Protein AF-A0A944D014-F1 (afdb_monomer)

pLDDT: mean 82.61, std 13.17, range [31.73, 94.94]

Solvent-accessible surface area (backbone atoms only — not comparable to full-atom values): 22339 Å² total; per-residue (Å²): 134,81,55,72,68,56,46,50,52,53,48,52,52,50,48,38,54,50,53,53,49,50,54,53,50,56,50,51,55,52,74,70,52,86,58,86,88,62,50,72,68,57,53,51,51,50,50,51,52,52,49,53,52,53,28,39,55,51,48,71,46,43,65,62,53,47,48,53,52,52,54,48,51,51,52,50,52,52,50,58,70,71,56,56,79,63,77,92,46,55,39,90,86,79,62,45,79,39,49,79,73,53,72,46,83,43,73,56,97,88,41,79,46,43,37,34,33,28,44,50,96,58,101,55,87,60,50,36,29,32,56,88,59,50,71,62,72,82,79,75,61,54,36,91,88,78,62,44,76,40,64,49,76,47,77,48,74,46,96,89,64,27,39,38,37,40,36,36,22,80,84,77,68,52,73,48,76,51,73,46,72,77,74,78,68,73,84,77,73,48,71,70,56,47,51,56,43,40,69,73,44,51,61,52,76,70,58,42,51,51,49,54,55,49,52,55,49,52,54,53,49,53,52,52,53,52,54,52,51,54,50,50,55,50,54,31,50,53,53,51,57,71,63,43,43,82,69,49,73,70,58,47,51,55,51,49,52,55,56,37,46,76,70,49,30,40,83,76,44,72,51,76,73,45,80,67,100,43,40,34,36,42,39,36,30,34,50,76,65,92,67,61,64,72,61,51,43,53,51,51,51,53,51,52,52,62,69,30,58,54,36,38,43,43,76,45,90,88,44,65,45,76,57,97,54,36,37,40,35,40,38,39,34,51,85,51,68,71,56,44,46,52,50,52,57,49,31,49,73,72,63,71,44,76,82,61,85,79,79,85,81,83,88,80,90,87,88,88,86,86,87,88,85,80,90,78,89,131

Foldseek 3Di:
DDDLVVLLLVLLVVLLVVLVVLLVVLVVVVVPDPPPVDDPVNSVVVNVVVLLVSQLVSQVCSVVVSVVVVVVVVVLVVQAVPQDDDADDADPPPRHGWDFPDKDWDADPNRIWIKTWTDDPPPGDIWIATSVGHTDDDDQDADPPPRDSAWDKDWDADPQRKIWIWIAGPVPRDIDIDIHDPPPDDPPQDPVNSVVSSVVRHDDPVSSVVVVVVVVVVVVVVVVVVVVVVVLLVVLLVVLLVQAAEDDPVRVVVVVQVLQVVVQWDPKDKDDWDDDQWTKIKIKTFHPDPDDPVVVQVVVQVSVLLVNLRYQKDWDPVGWDDDPRMIMTMMIGDDDSVVSSVSNVVCVVVVSDDRDDDDPPPDPDDDDDDDDDDDDDD

Radius of gyration: 40.9 Å; Cα contacts (8 Å, |Δi|>4): 409; chains: 1; bounding box: 79×92×102 Å

Structure (mmCIF, N/CA/C/O backbone):
data_AF-A0A944D014-F1
#
_entry.id   AF-A0A944D014-F1
#
loop_
_atom_site.group_PDB
_atom_site.id
_atom_site.type_symbol
_atom_site.label_atom_id
_atom_site.label_alt_id
_atom_site.label_comp_id
_atom_site.label_asym_id
_atom_site.label_entity_id
_atom_site.label_seq_id
_atom_site.pdbx_PDB_ins_code
_atom_site.Cartn_x
_atom_site.Cartn_y
_atom_site.Cartn_z
_atom_site.occupancy
_atom_site.B_iso_or_equiv
_atom_site.auth_seq_id
_atom_site.auth_comp_id
_atom_site.auth_asym_id
_atom_site.auth_atom_id
_atom_site.pdbx_PDB_model_num
ATOM 1 N N . MET A 1 1 ? -23.457 9.984 25.016 1.00 66.56 1 MET A N 1
ATOM 2 C CA . MET A 1 1 ? -22.775 10.699 23.923 1.00 66.56 1 MET A CA 1
ATOM 3 C C . MET A 1 1 ? -21.636 11.581 24.401 1.00 66.56 1 MET A C 1
ATOM 5 O O . MET A 1 1 ? -21.850 12.473 25.221 1.00 66.56 1 MET A O 1
ATOM 9 N N . LYS A 1 2 ? -20.441 11.338 23.860 1.00 80.56 2 LYS A N 1
ATOM 10 C CA . LYS A 1 2 ? -19.308 12.271 23.952 1.00 80.56 2 LYS A CA 1
ATOM 11 C C . LYS A 1 2 ? -19.568 13.503 23.080 1.00 80.56 2 LYS A C 1
ATOM 13 O O . LYS A 1 2 ? -20.277 13.441 22.076 1.00 80.56 2 LYS A O 1
ATOM 18 N N . SER A 1 3 ? -18.991 14.635 23.455 1.00 84.31 3 SER A N 1
ATOM 19 C CA . SER A 1 3 ? -18.968 15.840 22.631 1.00 84.31 3 SER A CA 1
ATOM 20 C C . SER A 1 3 ? -18.074 15.652 21.402 1.00 84.31 3 SER A C 1
ATOM 22 O O . SER A 1 3 ? -17.115 14.879 21.411 1.00 84.31 3 SER A O 1
ATOM 24 N N . PHE A 1 4 ? -18.343 16.411 20.339 1.00 85.81 4 PHE A N 1
ATOM 25 C CA . PHE A 1 4 ? -17.503 16.398 19.136 1.00 85.81 4 PHE A CA 1
ATOM 26 C C . PHE A 1 4 ? -16.029 16.721 19.452 1.00 85.81 4 PHE A C 1
ATOM 28 O O . PHE A 1 4 ? -15.126 16.076 18.924 1.00 85.81 4 PHE A O 1
ATOM 35 N N . ALA A 1 5 ? -15.785 17.645 20.387 1.00 87.50 5 ALA A N 1
ATOM 36 C CA . ALA A 1 5 ? -14.442 18.012 20.837 1.00 87.50 5 ALA A CA 1
ATOM 37 C C . ALA A 1 5 ? -13.689 16.842 21.503 1.00 87.50 5 ALA A C 1
ATOM 39 O O . ALA A 1 5 ? -12.474 16.711 21.351 1.00 87.50 5 ALA A O 1
ATOM 40 N N . GLU A 1 6 ? -14.392 15.952 22.210 1.00 88.69 6 GLU A N 1
ATOM 41 C CA . GLU A 1 6 ? -13.783 14.744 22.780 1.00 88.69 6 GLU A CA 1
ATOM 42 C C . GLU A 1 6 ? -13.376 13.750 21.687 1.00 88.69 6 GLU A C 1
ATOM 44 O O . GLU A 1 6 ? -12.305 13.149 21.780 1.00 88.69 6 GLU A O 1
ATOM 49 N N . TYR A 1 7 ? -14.167 13.611 20.618 1.00 90.25 7 TYR A N 1
ATOM 50 C CA . TYR A 1 7 ? -13.778 12.804 19.458 1.00 90.25 7 TYR A CA 1
ATOM 51 C C . TYR A 1 7 ? -12.582 13.380 18.711 1.00 90.25 7 TYR A C 1
ATOM 53 O O . TYR A 1 7 ? -11.684 12.627 18.331 1.00 90.25 7 TYR A O 1
ATOM 61 N N . GLU A 1 8 ? -12.526 14.701 18.547 1.00 91.00 8 GLU A N 1
ATOM 62 C CA . GLU A 1 8 ? -11.356 15.367 17.978 1.00 91.00 8 GLU A CA 1
ATOM 63 C C . GLU A 1 8 ? -10.103 15.109 18.811 1.00 91.00 8 GLU A C 1
ATOM 65 O O . GLU A 1 8 ? -9.071 14.740 18.252 1.00 91.00 8 GLU A O 1
ATOM 70 N N . LYS A 1 9 ? -10.196 15.233 20.142 1.00 91.62 9 LYS A N 1
ATOM 71 C CA . LYS A 1 9 ? -9.074 14.944 21.043 1.00 91.62 9 LYS A CA 1
ATOM 72 C C . LYS A 1 9 ? -8.631 13.483 20.944 1.00 91.62 9 LYS A C 1
ATOM 74 O O . LYS A 1 9 ? -7.433 13.223 20.866 1.00 91.62 9 LYS A O 1
ATOM 79 N N . MET A 1 10 ? -9.566 12.530 20.896 1.00 90.69 10 MET A N 1
ATOM 80 C CA . MET A 1 10 ? -9.241 11.109 20.702 1.00 90.69 10 MET A CA 1
ATOM 81 C C . MET A 1 10 ? -8.555 10.850 19.354 1.00 90.69 10 MET A C 1
ATOM 83 O O . MET A 1 10 ? -7.579 10.101 19.299 1.00 90.69 10 MET A O 1
ATOM 87 N N . TYR A 1 11 ? -9.030 11.481 18.278 1.00 93.50 11 TYR A N 1
ATOM 88 C CA . TYR A 1 11 ? -8.424 11.347 16.954 1.00 93.50 11 TYR A CA 1
ATOM 89 C C . TYR A 1 11 ? -7.011 11.942 16.909 1.00 93.50 11 TYR A C 1
ATOM 91 O O . TYR A 1 11 ? -6.081 11.309 16.406 1.00 93.50 11 TYR A O 1
ATOM 99 N N . ASP A 1 12 ? -6.833 13.138 17.473 1.00 93.88 12 ASP A N 1
ATOM 100 C CA . ASP A 1 12 ? -5.535 13.810 17.553 1.00 93.88 12 ASP A CA 1
ATOM 101 C C . ASP A 1 12 ? -4.542 12.976 18.383 1.00 93.88 12 ASP A C 1
ATOM 103 O O . ASP A 1 12 ? -3.402 12.785 17.965 1.00 93.88 12 ASP A O 1
ATOM 107 N N . LEU A 1 13 ? -4.975 12.383 19.504 1.00 92.81 13 LEU A N 1
ATOM 108 C CA . LEU A 1 13 ? -4.154 11.445 20.284 1.00 92.81 13 LEU A CA 1
ATOM 109 C C . LEU A 1 13 ? -3.746 10.212 19.468 1.00 92.81 13 LEU A C 1
ATOM 111 O O . LEU A 1 13 ? -2.588 9.795 19.525 1.00 92.81 13 LEU A O 1
ATOM 115 N N . GLY A 1 14 ? -4.672 9.639 18.695 1.00 92.06 14 GLY A N 1
ATOM 116 C CA . GLY A 1 14 ? -4.376 8.536 17.779 1.00 92.06 14 GLY A CA 1
ATOM 117 C C . GLY A 1 14 ? -3.339 8.924 16.723 1.00 92.06 14 GLY A C 1
ATOM 118 O O . GLY A 1 14 ? -2.374 8.192 16.508 1.00 92.06 14 GLY A O 1
ATOM 119 N N . THR A 1 15 ? -3.487 10.114 16.138 1.00 93.69 15 THR A N 1
ATOM 120 C CA . THR A 1 15 ? -2.551 10.681 15.154 1.00 93.69 15 THR A CA 1
ATOM 121 C C . THR A 1 15 ? -1.160 10.872 15.757 1.00 93.69 15 THR A C 1
ATOM 123 O O . THR A 1 15 ? -0.168 10.449 15.170 1.00 93.69 15 THR A O 1
ATOM 126 N N . ILE A 1 16 ? -1.074 11.440 16.962 1.00 93.75 16 ILE A N 1
ATOM 127 C CA . ILE A 1 16 ? 0.188 11.627 17.690 1.00 93.75 16 ILE A CA 1
ATOM 128 C C . ILE A 1 16 ? 0.876 10.279 17.933 1.00 93.75 16 ILE A C 1
ATOM 130 O O . ILE A 1 16 ? 2.057 10.136 17.616 1.00 93.75 16 ILE A O 1
ATOM 134 N N . ARG A 1 17 ? 0.144 9.282 18.452 1.00 91.94 17 ARG A N 1
ATOM 135 C CA . ARG A 1 17 ? 0.685 7.936 18.712 1.00 91.94 17 ARG A CA 1
ATOM 136 C C . ARG A 1 17 ? 1.193 7.280 17.427 1.00 91.94 17 ARG A C 1
ATOM 138 O O . ARG A 1 17 ? 2.279 6.703 17.430 1.00 91.94 17 ARG A O 1
ATOM 145 N N . HIS A 1 18 ? 0.438 7.396 16.333 1.00 91.75 18 HIS A N 1
ATOM 146 C CA . HIS A 1 18 ? 0.829 6.892 15.014 1.00 91.75 18 HIS A CA 1
ATOM 147 C C . HIS A 1 18 ? 2.121 7.549 14.522 1.00 91.75 18 HIS A C 1
ATOM 149 O O . HIS A 1 18 ? 3.098 6.856 14.253 1.00 91.75 18 HIS A O 1
ATOM 155 N N . CYS A 1 19 ? 2.181 8.880 14.492 1.00 93.50 19 CYS A N 1
ATOM 156 C CA . CYS A 1 19 ? 3.360 9.602 14.014 1.00 93.50 19 CYS A CA 1
ATOM 157 C C . CYS A 1 19 ? 4.604 9.347 14.882 1.00 93.50 19 CYS A C 1
ATOM 159 O O . CYS A 1 19 ? 5.694 9.151 14.348 1.00 93.50 19 CYS A O 1
ATOM 161 N N . GLN A 1 20 ? 4.454 9.272 16.210 1.00 92.50 20 GLN A N 1
ATOM 162 C CA . GLN A 1 20 ? 5.546 8.885 17.111 1.00 92.50 20 GLN A CA 1
ATOM 163 C C . GLN A 1 20 ? 6.044 7.464 16.830 1.00 92.50 20 GLN A C 1
ATOM 165 O O . GLN A 1 20 ? 7.245 7.198 16.902 1.00 92.50 20 GLN A O 1
ATOM 170 N N . GLN A 1 21 ? 5.130 6.546 16.512 1.00 90.56 21 GLN A N 1
ATOM 171 C CA . GLN A 1 21 ? 5.480 5.177 16.167 1.00 90.56 21 GLN A CA 1
ATOM 172 C C . GLN A 1 21 ? 6.254 5.110 14.849 1.00 90.56 21 GLN A C 1
ATOM 174 O O . GLN A 1 21 ? 7.273 4.421 14.804 1.00 90.56 21 GLN A O 1
ATOM 179 N N . VAL A 1 22 ? 5.812 5.833 13.815 1.00 90.25 22 VAL A N 1
ATOM 180 C CA . VAL A 1 22 ? 6.532 5.920 12.535 1.00 90.25 22 VAL A CA 1
ATOM 181 C C . VAL A 1 22 ? 7.919 6.519 12.757 1.00 90.25 22 VAL A C 1
ATOM 183 O O . VAL A 1 22 ? 8.908 5.884 12.411 1.00 90.25 22 VAL A O 1
ATOM 186 N N . GLU A 1 23 ? 8.025 7.657 13.451 1.00 89.94 23 GLU A N 1
ATOM 187 C CA . GLU A 1 23 ? 9.321 8.276 13.758 1.00 89.94 23 GLU A CA 1
ATOM 188 C C . GLU A 1 23 ? 10.257 7.312 14.505 1.00 89.94 23 GLU A C 1
ATOM 190 O O . GLU A 1 23 ? 11.446 7.220 14.192 1.00 89.94 23 GLU A O 1
ATOM 195 N N . ARG A 1 24 ? 9.729 6.551 15.470 1.00 89.62 24 ARG A N 1
ATOM 196 C CA . ARG A 1 24 ? 10.502 5.548 16.212 1.00 89.62 24 ARG A CA 1
ATOM 197 C C . ARG A 1 24 ? 10.993 4.415 15.312 1.00 89.62 24 ARG A C 1
ATOM 199 O O . ARG A 1 24 ? 12.133 3.985 15.467 1.00 89.62 24 ARG A O 1
ATOM 206 N N . ILE A 1 25 ? 10.147 3.907 14.417 1.00 87.69 25 ILE A N 1
ATOM 207 C CA . ILE A 1 25 ? 10.517 2.835 13.483 1.00 87.69 25 ILE A CA 1
ATOM 208 C C . ILE A 1 25 ? 11.569 3.346 12.496 1.00 87.69 25 ILE A C 1
ATOM 210 O O . ILE A 1 25 ? 12.621 2.724 12.371 1.00 87.69 25 ILE A O 1
ATOM 214 N N . SER A 1 26 ? 11.337 4.494 11.861 1.00 85.94 26 SER A N 1
ATOM 215 C CA . SER A 1 26 ? 12.250 5.062 10.865 1.00 85.94 26 SER A CA 1
ATOM 216 C C . SER A 1 26 ? 13.623 5.380 11.463 1.00 85.94 26 SER A C 1
ATOM 218 O O . SER A 1 26 ? 14.645 5.115 10.831 1.00 85.94 26 SER A O 1
ATOM 220 N N . ARG A 1 27 ? 13.682 5.847 12.722 1.00 84.62 27 ARG A N 1
ATOM 221 C CA . ARG A 1 27 ? 14.953 6.026 13.453 1.00 84.62 27 ARG A CA 1
ATOM 222 C C . ARG A 1 27 ? 15.694 4.711 13.690 1.00 84.62 27 ARG A C 1
ATOM 224 O O . ARG A 1 27 ? 16.893 4.663 13.449 1.00 84.62 27 ARG A O 1
ATOM 231 N N . LYS A 1 28 ? 15.000 3.647 14.104 1.00 86.12 28 LYS A N 1
ATOM 232 C CA . LYS A 1 28 ? 15.627 2.325 14.290 1.00 86.12 28 LYS A CA 1
ATOM 233 C C . LYS A 1 28 ? 16.188 1.769 12.986 1.00 86.12 28 LYS A C 1
ATOM 235 O O . LYS A 1 28 ? 17.324 1.316 12.956 1.00 86.12 28 LYS A O 1
ATOM 240 N N . VAL A 1 29 ? 15.416 1.857 11.902 1.00 83.56 29 VAL A N 1
ATOM 241 C CA . VAL A 1 29 ? 15.864 1.423 10.569 1.00 83.56 29 VAL A CA 1
ATOM 242 C C . VAL A 1 29 ? 17.113 2.194 10.141 1.00 83.56 29 VAL A C 1
ATOM 244 O O . VAL A 1 29 ? 18.037 1.603 9.588 1.00 83.56 29 VAL A O 1
ATOM 247 N N . PHE A 1 30 ? 17.169 3.497 10.427 1.00 77.94 30 PHE A N 1
ATOM 248 C CA . PHE A 1 30 ? 18.363 4.300 10.183 1.00 77.94 30 PHE A CA 1
ATOM 249 C C . PHE A 1 30 ? 19.567 3.821 11.008 1.00 77.94 30 PHE A C 1
ATOM 251 O O . PHE A 1 30 ? 20.629 3.587 10.434 1.00 77.94 30 PHE A O 1
ATOM 258 N N . GLU A 1 31 ? 19.405 3.639 12.320 1.00 78.88 31 GLU A N 1
ATOM 259 C CA . GLU A 1 31 ? 20.475 3.183 13.221 1.00 78.88 31 GLU A CA 1
ATOM 260 C C . GLU A 1 31 ? 21.037 1.809 12.821 1.00 78.88 31 GLU A C 1
ATOM 262 O O . GLU A 1 31 ? 22.236 1.562 12.952 1.00 78.88 31 GLU A O 1
ATOM 267 N N . GLU A 1 32 ? 20.187 0.927 12.295 1.00 81.88 32 GLU A N 1
ATOM 268 C CA . GLU A 1 32 ? 20.568 -0.408 11.826 1.00 81.88 32 GLU A CA 1
ATOM 269 C C . GLU A 1 32 ? 21.169 -0.403 10.406 1.00 81.88 32 GLU A C 1
ATOM 271 O O . GLU A 1 32 ? 21.873 -1.343 10.021 1.00 81.88 32 GLU A O 1
ATOM 276 N N . SER A 1 33 ? 20.937 0.650 9.614 1.00 73.38 33 SER A N 1
ATOM 277 C CA . SER A 1 33 ? 21.453 0.751 8.248 1.00 73.38 33 SER A CA 1
ATOM 278 C C . SER A 1 33 ? 22.947 1.121 8.226 1.00 73.38 33 SER A C 1
ATOM 280 O O . SER A 1 33 ? 23.346 2.237 8.543 1.00 73.38 33 SER A O 1
ATOM 282 N N . GLN A 1 34 ? 23.807 0.191 7.795 1.00 59.03 34 GLN A N 1
ATOM 283 C CA . GLN A 1 34 ? 25.252 0.428 7.592 1.00 59.03 34 GLN A CA 1
ATOM 284 C C . GLN A 1 34 ? 25.576 1.111 6.246 1.00 59.03 34 GLN A C 1
ATOM 286 O O . GLN A 1 34 ? 26.630 0.873 5.650 1.00 59.03 34 GLN A O 1
ATOM 291 N N . ASP A 1 35 ? 24.659 1.925 5.726 1.00 67.19 35 ASP A N 1
ATOM 292 C CA . ASP A 1 35 ? 24.788 2.542 4.406 1.00 67.19 35 ASP A CA 1
ATOM 293 C C . ASP A 1 35 ? 25.725 3.761 4.476 1.00 67.19 35 ASP A C 1
ATOM 295 O O . ASP A 1 35 ? 25.331 4.851 4.896 1.00 67.19 35 ASP A O 1
ATOM 299 N N . LYS A 1 36 ? 26.998 3.555 4.106 1.00 60.25 36 LYS A N 1
ATOM 300 C CA . LYS A 1 36 ? 28.073 4.565 4.180 1.00 60.25 36 LYS A CA 1
ATOM 301 C C . LYS A 1 36 ? 27.864 5.759 3.244 1.00 60.25 36 LYS A C 1
ATOM 303 O O . LYS A 1 36 ? 28.525 6.778 3.437 1.00 60.25 36 LYS A O 1
ATOM 308 N N . ASP A 1 37 ? 26.962 5.643 2.272 1.00 67.69 37 ASP A N 1
ATOM 309 C CA . ASP A 1 37 ? 26.720 6.677 1.262 1.00 67.69 37 ASP A CA 1
ATOM 310 C C . ASP A 1 37 ? 25.662 7.703 1.698 1.00 67.69 37 ASP A C 1
ATOM 312 O O . ASP A 1 37 ? 25.526 8.762 1.081 1.00 67.69 37 ASP A O 1
ATOM 316 N N . LYS A 1 38 ? 24.923 7.438 2.784 1.00 67.06 38 LYS A N 1
ATOM 317 C CA . LYS A 1 38 ? 23.859 8.327 3.264 1.00 67.06 38 LYS A CA 1
ATOM 318 C C . LYS A 1 38 ? 24.288 9.097 4.506 1.00 67.06 38 LYS A C 1
ATOM 320 O O . LYS A 1 38 ? 24.653 8.532 5.534 1.00 67.06 38 LYS A O 1
ATOM 325 N N . THR A 1 39 ? 24.205 10.422 4.427 1.00 75.00 39 THR A N 1
ATOM 326 C CA . THR A 1 39 ? 24.533 11.310 5.549 1.00 75.00 39 THR A CA 1
ATOM 327 C C . THR A 1 39 ? 23.355 11.434 6.523 1.00 75.00 39 THR A C 1
ATOM 329 O O . THR A 1 39 ? 22.202 11.345 6.097 1.00 75.00 39 THR A O 1
ATOM 332 N N . PRO A 1 40 ? 23.591 11.731 7.817 1.00 77.81 40 PRO A N 1
ATOM 333 C CA . PRO A 1 40 ? 22.517 12.008 8.779 1.00 77.81 40 PRO A CA 1
ATOM 334 C C . PRO A 1 40 ? 21.520 13.082 8.310 1.00 77.81 40 PRO A C 1
ATOM 336 O O . PRO A 1 40 ? 20.333 12.996 8.607 1.00 77.81 40 PRO A O 1
ATOM 339 N N . ALA A 1 41 ? 21.983 14.066 7.529 1.00 80.25 41 ALA A N 1
ATOM 340 C CA . ALA A 1 41 ? 21.131 15.097 6.937 1.00 80.25 41 ALA A CA 1
ATOM 341 C C . ALA A 1 41 ? 20.158 14.533 5.885 1.00 80.25 41 ALA A C 1
ATOM 343 O O . ALA A 1 41 ? 19.001 14.943 5.836 1.00 80.25 41 ALA A O 1
ATOM 344 N N . MET A 1 42 ? 20.597 13.563 5.076 1.00 79.62 42 MET A N 1
ATOM 345 C CA . MET A 1 42 ? 19.734 12.891 4.102 1.00 79.62 42 MET A CA 1
ATOM 346 C C . MET A 1 42 ? 18.624 12.096 4.799 1.00 79.62 42 MET A C 1
ATOM 348 O O . MET A 1 42 ? 17.471 12.161 4.384 1.00 79.62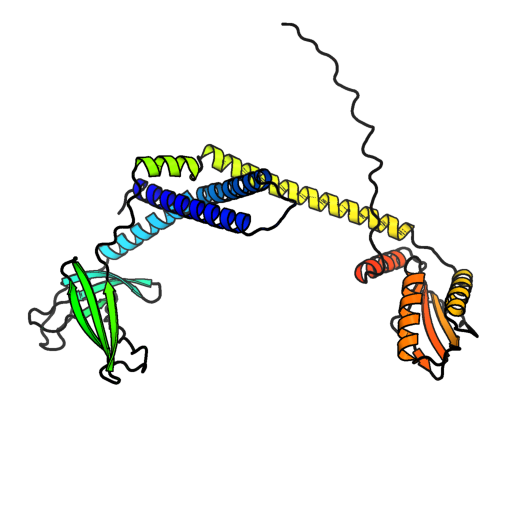 42 MET A O 1
ATOM 352 N N . TYR A 1 43 ? 18.946 11.403 5.893 1.00 79.62 43 TYR A N 1
ATOM 353 C CA . TYR A 1 43 ? 17.950 10.681 6.689 1.00 79.62 43 TYR A CA 1
ATOM 354 C C . TYR A 1 43 ? 16.969 11.608 7.399 1.00 79.62 43 TYR A C 1
ATOM 356 O O . TYR A 1 43 ? 15.777 11.315 7.424 1.00 79.62 43 TYR A O 1
ATOM 364 N N . ALA A 1 44 ? 17.447 12.738 7.926 1.00 82.44 44 ALA A N 1
ATOM 365 C CA . ALA A 1 44 ? 16.571 13.761 8.485 1.00 82.44 44 ALA A CA 1
ATOM 366 C C . ALA A 1 44 ? 15.571 14.273 7.434 1.00 82.44 44 ALA A C 1
ATOM 368 O O . ALA A 1 44 ? 14.381 14.338 7.725 1.00 82.44 44 ALA A O 1
ATOM 369 N N . GLY A 1 45 ? 16.028 14.533 6.203 1.00 84.19 45 GLY A N 1
ATOM 370 C CA . GLY A 1 45 ? 15.151 14.937 5.100 1.00 84.19 45 GLY A CA 1
ATOM 371 C C . GLY A 1 45 ? 14.150 13.854 4.677 1.00 84.19 45 GLY A C 1
ATOM 372 O O . GLY A 1 45 ? 12.993 14.166 4.408 1.00 84.19 45 GLY A O 1
ATOM 373 N N . ILE A 1 46 ? 14.553 12.576 4.659 1.00 85.25 46 ILE A N 1
ATOM 374 C CA . ILE A 1 46 ? 13.641 11.454 4.365 1.00 85.25 46 ILE A CA 1
ATOM 375 C C . ILE A 1 46 ? 12.566 11.334 5.445 1.00 85.25 46 ILE A C 1
ATOM 377 O O . ILE A 1 46 ? 11.388 11.227 5.115 1.00 85.25 46 ILE A O 1
ATOM 381 N N . LEU A 1 47 ? 12.957 11.378 6.721 1.00 87.94 47 LEU A N 1
ATOM 382 C CA . LEU A 1 47 ? 12.015 11.325 7.836 1.00 87.94 47 LEU A CA 1
ATOM 383 C C . LEU A 1 47 ? 11.060 12.521 7.806 1.00 87.94 47 LEU A C 1
ATOM 385 O O . LEU A 1 47 ? 9.870 12.355 8.041 1.00 87.94 47 LEU A O 1
ATOM 389 N N . GLU A 1 48 ? 11.553 13.722 7.508 1.00 87.88 48 GLU A N 1
ATOM 390 C CA . GLU A 1 48 ? 10.712 14.913 7.379 1.00 87.88 48 GLU A CA 1
ATOM 391 C C . GLU A 1 48 ? 9.693 14.768 6.243 1.00 87.88 48 GLU A C 1
ATOM 393 O O . GLU A 1 48 ? 8.519 15.088 6.430 1.00 87.88 48 GLU A O 1
ATOM 398 N N . LEU A 1 49 ? 10.110 14.214 5.101 1.00 86.56 49 LEU A N 1
ATOM 399 C CA . LEU A 1 49 ? 9.228 13.936 3.972 1.00 86.56 49 LEU A CA 1
ATOM 400 C C . LEU A 1 49 ? 8.185 12.857 4.304 1.00 86.56 49 LEU A C 1
ATOM 402 O O . LEU A 1 49 ? 7.003 13.040 4.020 1.00 86.56 49 LEU A O 1
ATOM 406 N N . GLU A 1 50 ? 8.593 11.756 4.936 1.00 89.31 50 GLU A N 1
ATOM 407 C CA . GLU A 1 50 ? 7.685 10.702 5.408 1.00 89.31 50 GLU A CA 1
ATOM 408 C C . GLU A 1 50 ? 6.665 11.271 6.402 1.00 89.31 50 GLU A C 1
ATOM 410 O O . GLU A 1 50 ? 5.460 11.081 6.249 1.00 89.31 50 GLU A O 1
ATOM 415 N N . MET A 1 51 ? 7.132 12.068 7.366 1.00 92.50 51 MET A N 1
ATOM 416 C CA . MET A 1 51 ? 6.274 12.764 8.321 1.00 92.50 51 MET A CA 1
ATOM 417 C C . MET A 1 51 ? 5.323 13.742 7.639 1.00 92.50 51 MET A C 1
ATOM 419 O O . MET A 1 51 ? 4.173 13.852 8.056 1.00 92.50 51 MET A O 1
ATOM 423 N N . TYR A 1 52 ? 5.760 14.448 6.598 1.00 89.75 52 TYR A N 1
ATOM 424 C CA . TYR A 1 52 ? 4.879 15.314 5.824 1.00 89.75 52 TYR A CA 1
ATOM 425 C C . TYR A 1 52 ? 3.716 14.515 5.220 1.00 89.75 52 TYR A C 1
ATOM 427 O O . TYR A 1 52 ? 2.563 14.907 5.396 1.00 89.75 52 TYR A O 1
ATOM 435 N N . PHE A 1 53 ? 3.980 13.370 4.586 1.00 90.56 53 PHE A N 1
ATOM 436 C CA . PHE A 1 53 ? 2.925 12.522 4.025 1.00 90.56 53 PHE A CA 1
ATOM 437 C C . PHE A 1 53 ? 1.999 11.943 5.101 1.00 90.56 53 PHE A C 1
ATOM 439 O O . PHE A 1 53 ? 0.783 12.110 5.013 1.00 90.56 53 PHE A O 1
ATOM 446 N N . GLU A 1 54 ? 2.557 11.326 6.144 1.00 93.12 54 GLU A N 1
ATOM 447 C CA . GLU A 1 54 ? 1.781 10.668 7.201 1.00 93.12 54 GLU A CA 1
ATOM 448 C C . GLU A 1 54 ? 0.820 11.633 7.898 1.00 93.12 54 GLU A C 1
ATOM 450 O O . GLU A 1 54 ? -0.377 11.361 8.007 1.00 93.12 54 GLU A O 1
ATOM 455 N N . LYS A 1 55 ? 1.310 12.805 8.318 1.00 94.19 55 LYS A N 1
ATOM 456 C CA . LYS A 1 55 ? 0.478 13.798 9.011 1.00 94.19 55 LYS A CA 1
ATOM 457 C C . LYS A 1 55 ? -0.667 14.295 8.122 1.00 94.19 55 LYS A C 1
ATOM 459 O O . LYS A 1 55 ? -1.796 14.443 8.592 1.00 94.19 55 LYS A O 1
ATOM 464 N N . ASN A 1 56 ? -0.395 14.537 6.839 1.00 92.69 56 ASN A N 1
ATOM 465 C CA . ASN A 1 56 ? -1.407 15.024 5.905 1.00 92.69 56 ASN A CA 1
ATOM 466 C C . ASN A 1 56 ? -2.446 13.948 5.544 1.00 92.69 56 ASN A C 1
ATOM 468 O O . ASN A 1 56 ? -3.634 14.255 5.450 1.00 92.69 56 ASN A O 1
ATOM 472 N N . GLU A 1 57 ? -2.044 12.683 5.405 1.00 93.31 57 GLU A N 1
ATOM 473 C CA . GLU A 1 57 ? -2.981 11.570 5.195 1.00 93.31 57 GLU A CA 1
ATOM 474 C C . GLU A 1 57 ? -3.890 11.350 6.417 1.00 93.31 57 GLU A C 1
ATOM 476 O O . GLU A 1 57 ? -5.083 11.076 6.259 1.00 93.31 57 GLU A O 1
ATOM 481 N N . GLN A 1 58 ? -3.374 11.535 7.639 1.00 93.56 58 GLN A N 1
ATOM 482 C CA . GLN A 1 58 ? -4.199 11.523 8.854 1.00 93.56 58 GLN A CA 1
ATOM 483 C C . GLN A 1 58 ? -5.181 12.699 8.891 1.00 93.56 58 GLN A C 1
ATOM 485 O O . GLN A 1 58 ? -6.334 12.519 9.285 1.00 93.56 58 GLN A O 1
ATOM 490 N N . TRP A 1 59 ? -4.775 13.890 8.442 1.00 94.94 59 TRP A N 1
ATOM 491 C CA . TRP A 1 59 ? -5.679 15.040 8.340 1.00 94.94 59 TRP A CA 1
ATOM 492 C C . TRP A 1 59 ? -6.817 14.794 7.337 1.00 94.94 59 TRP A C 1
ATOM 494 O O . TRP A 1 59 ? -7.976 15.043 7.670 1.00 94.94 59 TRP A O 1
ATOM 504 N N . LEU A 1 60 ? -6.528 14.218 6.161 1.00 93.44 60 LEU A N 1
ATOM 505 C CA . LEU A 1 60 ? -7.548 13.900 5.148 1.00 93.44 60 LEU A CA 1
ATOM 506 C C . LEU A 1 60 ? -8.650 12.980 5.689 1.00 93.44 60 LEU A C 1
ATOM 508 O O . LEU A 1 60 ? -9.830 13.188 5.408 1.00 93.44 60 LEU A O 1
ATOM 512 N N . LYS A 1 61 ? -8.272 11.988 6.500 1.00 94.25 61 LYS A N 1
ATOM 513 C CA . LYS A 1 61 ? -9.196 10.998 7.075 1.00 94.25 61 LYS A CA 1
ATOM 514 C C . LYS A 1 61 ? -9.930 11.498 8.319 1.00 94.25 61 LYS A C 1
ATOM 516 O O . LYS A 1 61 ? -10.924 10.886 8.716 1.00 94.25 61 LYS A O 1
ATOM 521 N N . LYS A 1 62 ? -9.476 12.596 8.936 1.00 93.50 62 LYS A N 1
ATOM 522 C CA . LYS A 1 62 ? -9.948 13.064 10.250 1.00 93.50 62 LYS A CA 1
ATOM 523 C C . LYS A 1 62 ? -11.452 13.269 10.297 1.00 93.50 62 LYS A C 1
ATOM 525 O O . LYS A 1 62 ? -12.130 12.686 11.141 1.00 93.50 62 LYS A O 1
ATOM 530 N N . LYS A 1 63 ? -11.977 14.081 9.380 1.00 92.12 63 LYS A N 1
ATOM 531 C CA . LYS A 1 63 ? -13.395 14.454 9.379 1.00 92.12 63 LYS A CA 1
ATOM 532 C C . LYS A 1 63 ? -14.301 13.240 9.175 1.00 92.12 63 LYS A C 1
ATOM 534 O O . LYS A 1 63 ? -15.265 13.073 9.914 1.00 92.12 63 LYS A O 1
ATOM 539 N N . GLU A 1 64 ? -13.976 12.395 8.200 1.00 93.50 64 GLU A N 1
ATOM 540 C CA . GLU A 1 64 ? -14.742 11.182 7.898 1.00 93.50 64 GLU A CA 1
ATOM 541 C C . GLU A 1 64 ? -14.701 10.187 9.062 1.00 93.50 64 GLU A C 1
ATOM 543 O O . GLU A 1 64 ? -15.734 9.665 9.474 1.00 93.50 64 GLU A O 1
ATOM 548 N N . THR A 1 65 ? -13.523 9.982 9.654 1.00 94.19 65 THR A N 1
ATOM 549 C CA . THR A 1 65 ? -13.354 9.045 10.769 1.00 94.19 65 THR A CA 1
ATOM 550 C C . THR A 1 65 ? -14.129 9.500 12.001 1.00 94.19 65 THR A C 1
ATOM 552 O O . THR A 1 65 ? -14.873 8.708 12.576 1.00 94.19 65 THR A O 1
ATOM 555 N N . ILE A 1 66 ? -14.018 10.777 12.381 1.00 93.50 66 ILE A N 1
ATOM 556 C CA . ILE A 1 66 ? -14.768 11.328 13.517 1.00 93.50 66 ILE A CA 1
ATOM 557 C C . ILE A 1 66 ? -16.271 11.218 13.269 1.00 93.50 66 ILE A C 1
ATOM 559 O O . ILE A 1 66 ? -16.998 10.777 14.157 1.00 93.50 66 ILE A O 1
ATOM 563 N N . GLN A 1 67 ? -16.736 11.548 12.060 1.00 93.06 67 GLN A N 1
ATOM 564 C CA . GLN A 1 67 ? -18.149 11.411 11.719 1.00 93.06 67 GLN A CA 1
ATOM 565 C C . GLN A 1 67 ? -18.611 9.954 11.848 1.00 93.06 67 GLN A C 1
ATOM 567 O O . GLN A 1 67 ? -19.631 9.697 12.476 1.00 93.06 67 GLN A O 1
ATOM 572 N N . SER A 1 68 ? -17.818 8.991 11.367 1.00 93.88 68 SER A N 1
ATOM 573 C CA . SER A 1 68 ? -18.140 7.565 11.495 1.00 93.88 68 SER A CA 1
ATOM 574 C C . SER A 1 68 ? -18.258 7.107 12.955 1.00 93.88 68 SER A C 1
ATOM 576 O O . SER A 1 68 ? -19.094 6.260 13.277 1.00 93.88 68 SER A O 1
ATOM 578 N N . TRP A 1 69 ? -17.450 7.674 13.856 1.00 93.31 69 TRP A N 1
ATOM 579 C CA . TRP A 1 69 ? -17.509 7.375 15.285 1.00 93.31 69 TRP A CA 1
ATOM 580 C C . TRP A 1 69 ? -18.764 7.955 15.933 1.00 93.31 69 TRP A C 1
ATOM 582 O O . TRP A 1 69 ? -19.431 7.247 16.688 1.00 93.31 69 TRP A O 1
ATOM 592 N N . VAL A 1 70 ? -19.103 9.203 15.602 1.00 91.44 70 VAL A N 1
ATOM 593 C CA . VAL A 1 70 ? -20.325 9.867 16.074 1.00 91.44 70 VAL A CA 1
ATOM 594 C C . VAL A 1 70 ? -21.563 9.130 15.570 1.00 91.44 70 VAL A C 1
ATOM 596 O O . VAL A 1 70 ? -22.460 8.830 16.357 1.00 91.44 70 VAL A O 1
ATOM 599 N N . ASP A 1 71 ? -21.605 8.784 14.283 1.00 92.19 71 ASP A N 1
ATOM 600 C CA . ASP A 1 71 ? -22.728 8.071 13.670 1.00 92.19 71 ASP A CA 1
ATOM 601 C C . ASP A 1 71 ? -22.910 6.687 14.301 1.00 92.19 71 ASP A C 1
ATOM 603 O O . ASP A 1 71 ? -24.033 6.274 14.598 1.00 92.19 71 ASP A O 1
ATOM 607 N N . ARG A 1 72 ? -21.80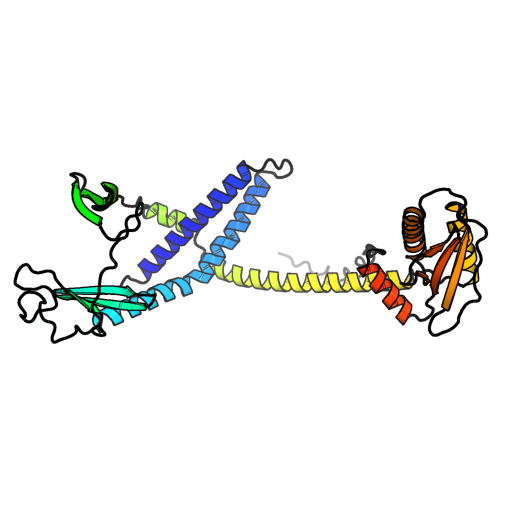4 5.976 14.558 1.00 90.00 72 ARG A N 1
ATOM 608 C CA . ARG A 1 72 ? -21.834 4.678 15.236 1.00 90.00 72 ARG A CA 1
ATOM 609 C C . ARG A 1 72 ? -22.350 4.798 16.667 1.00 90.00 72 ARG A C 1
ATOM 611 O O . ARG A 1 72 ? -23.221 4.017 17.035 1.00 90.00 72 ARG A O 1
ATOM 618 N N . GLU A 1 73 ? -21.841 5.740 17.463 1.00 90.44 73 GLU A N 1
ATOM 619 C CA . GLU A 1 73 ? -22.306 5.933 18.846 1.00 90.44 73 GLU A CA 1
ATOM 620 C C . GLU A 1 73 ? -23.779 6.352 18.867 1.00 90.44 73 GLU A C 1
ATOM 622 O O . GLU A 1 73 ? -24.566 5.762 19.595 1.00 90.44 73 GLU A O 1
ATOM 627 N N . THR A 1 74 ? -24.191 7.256 17.976 1.00 90.44 74 THR A N 1
ATOM 628 C CA . THR A 1 74 ? -25.593 7.683 17.841 1.00 90.44 74 THR A CA 1
ATOM 629 C C . THR A 1 74 ? -26.504 6.506 17.488 1.00 90.44 74 THR A C 1
ATOM 631 O O . THR A 1 74 ? -27.590 6.363 18.050 1.00 90.44 74 THR A O 1
ATOM 634 N N . LYS A 1 75 ? -26.068 5.625 16.578 1.00 91.38 75 LYS A N 1
ATOM 635 C CA . LYS A 1 75 ? -26.809 4.411 16.216 1.00 91.38 75 LYS A CA 1
ATOM 636 C C . LYS A 1 75 ? -26.919 3.440 17.394 1.00 91.38 75 LYS A C 1
ATOM 638 O O . LYS A 1 75 ? -27.982 2.853 17.581 1.00 91.38 75 LYS A O 1
ATOM 643 N N . LEU A 1 76 ? -25.846 3.263 18.164 1.00 90.06 76 LEU A N 1
ATOM 644 C CA . LEU A 1 76 ? -25.826 2.393 19.342 1.00 90.06 76 LEU A CA 1
ATOM 645 C C . LEU A 1 76 ? -26.690 2.945 20.480 1.00 90.06 76 LEU A C 1
ATOM 647 O O . LEU A 1 76 ? -27.454 2.184 21.066 1.00 90.06 76 LEU A O 1
ATOM 651 N N . ASP A 1 77 ? -26.632 4.250 20.741 1.00 90.94 77 ASP A N 1
ATOM 652 C CA . ASP A 1 77 ? -27.473 4.927 21.732 1.00 90.94 77 ASP A CA 1
ATOM 653 C C . ASP A 1 77 ? -28.954 4.812 21.334 1.00 90.94 77 ASP A C 1
ATOM 655 O O . ASP A 1 77 ? -29.791 4.408 22.140 1.00 90.94 77 ASP A O 1
ATOM 659 N N . ALA A 1 78 ? -29.285 5.054 20.060 1.00 91.38 78 ALA A N 1
ATOM 660 C CA . ALA A 1 78 ? -30.644 4.870 19.554 1.00 91.38 78 ALA A CA 1
ATOM 661 C C . ALA A 1 78 ? -31.112 3.408 19.655 1.00 91.38 78 ALA A C 1
ATOM 663 O O . ALA A 1 78 ? -32.267 3.159 20.001 1.00 91.38 78 ALA A O 1
ATOM 664 N N . LEU A 1 79 ? -30.240 2.438 19.365 1.00 91.56 79 LEU A N 1
ATOM 665 C CA . LEU A 1 79 ? -30.540 1.016 19.527 1.00 91.56 79 LEU A CA 1
ATOM 666 C C . LEU A 1 79 ? -30.810 0.678 21.000 1.00 91.56 79 LEU A C 1
ATOM 668 O O . LEU A 1 79 ? -31.798 0.014 21.302 1.00 91.56 79 LEU A O 1
ATOM 672 N N . TYR A 1 80 ? -29.965 1.164 21.910 1.00 91.06 80 TYR A N 1
ATOM 673 C CA . TYR A 1 80 ? -30.095 0.945 23.346 1.00 91.06 80 TYR A CA 1
ATOM 674 C C . TYR A 1 80 ? -31.395 1.529 23.900 1.00 91.06 80 TYR A C 1
ATOM 676 O O . TYR A 1 80 ? -32.132 0.827 24.596 1.00 91.06 80 TYR A O 1
ATOM 684 N N . GLU A 1 81 ? -31.704 2.788 23.584 1.00 91.12 81 GLU A N 1
ATOM 685 C CA . GLU A 1 81 ? -32.885 3.491 24.097 1.00 91.12 81 GLU A CA 1
ATOM 686 C C . GLU A 1 81 ? -34.194 2.896 23.572 1.00 91.12 81 GLU A C 1
ATOM 688 O O . GLU A 1 81 ? -35.117 2.661 24.351 1.00 91.12 81 GLU A O 1
ATOM 693 N N . ASN A 1 82 ? -34.256 2.567 22.278 1.00 90.88 82 ASN A N 1
ATOM 694 C CA . ASN A 1 82 ? -35.475 2.043 21.655 1.00 90.88 82 ASN A CA 1
ATOM 695 C C . ASN A 1 82 ? -35.699 0.539 21.891 1.00 90.88 82 ASN A C 1
ATOM 697 O O . ASN A 1 82 ? -36.762 0.021 21.542 1.00 90.88 82 ASN A O 1
ATOM 701 N N . ALA A 1 83 ? -34.726 -0.185 22.452 1.00 90.44 83 ALA A N 1
ATOM 702 C CA . ALA A 1 83 ? -34.870 -1.615 22.684 1.00 90.44 83 ALA A CA 1
ATOM 703 C C . ALA A 1 83 ? -35.899 -1.916 23.784 1.00 90.44 83 ALA A C 1
ATOM 705 O O . ALA A 1 83 ? -35.800 -1.434 24.917 1.00 90.44 83 ALA A O 1
ATOM 706 N N . VAL A 1 84 ? -36.850 -2.790 23.452 1.00 90.06 84 VAL A N 1
ATOM 707 C CA . VAL A 1 84 ? -37.916 -3.245 24.350 1.00 90.06 84 VAL A CA 1
ATOM 708 C C . VAL A 1 84 ? -37.576 -4.624 24.904 1.00 90.06 84 VAL A C 1
ATOM 710 O O . VAL A 1 84 ? -37.202 -5.531 24.162 1.00 90.06 84 VAL A O 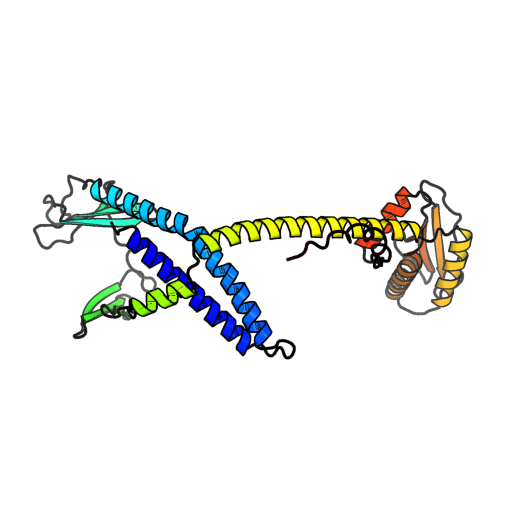1
ATOM 713 N N . ALA A 1 85 ? -37.724 -4.777 26.218 1.00 89.69 85 ALA A N 1
ATOM 714 C CA . ALA A 1 85 ? -37.478 -6.033 26.907 1.00 89.69 85 ALA A CA 1
ATOM 715 C C . ALA A 1 85 ? -38.544 -7.091 26.536 1.00 89.69 85 ALA A C 1
ATOM 717 O O . ALA A 1 85 ? -39.742 -6.793 26.599 1.00 89.69 85 ALA A O 1
ATOM 718 N N . PRO A 1 86 ? -38.145 -8.328 26.182 1.00 90.31 86 PRO A N 1
ATOM 719 C CA . PRO A 1 86 ? -39.084 -9.431 25.975 1.00 90.31 86 PRO A CA 1
ATOM 720 C C . PRO A 1 86 ? -39.992 -9.694 27.190 1.00 90.31 86 PRO A C 1
ATOM 722 O O . PRO A 1 86 ? -39.543 -9.737 28.330 1.00 90.31 86 PRO A O 1
ATOM 725 N N . THR A 1 87 ? -41.285 -9.920 26.962 1.00 88.94 87 THR A N 1
ATOM 726 C CA . THR A 1 87 ? -42.246 -10.208 28.043 1.00 88.94 87 THR A CA 1
ATOM 727 C C . THR A 1 87 ? -42.529 -11.708 28.170 1.00 88.94 87 THR A C 1
ATOM 729 O O . THR A 1 87 ? -42.204 -12.495 27.283 1.00 88.94 87 THR A O 1
ATOM 732 N N . GLY A 1 88 ? -43.125 -12.128 29.293 1.00 87.19 88 GLY A N 1
ATOM 733 C CA . GLY A 1 88 ? -43.522 -13.528 29.507 1.00 87.19 88 GLY A CA 1
ATOM 734 C C . GLY A 1 88 ? -42.374 -14.473 29.880 1.00 87.19 88 GLY A C 1
ATOM 735 O O . GLY A 1 88 ? -42.480 -15.687 29.699 1.00 87.19 88 GLY A O 1
ATOM 736 N N . ILE A 1 89 ? -41.270 -13.939 30.402 1.00 87.81 89 ILE A N 1
ATOM 737 C CA . ILE A 1 89 ? -40.123 -14.735 30.836 1.00 87.81 89 ILE A CA 1
ATOM 738 C C . ILE A 1 89 ? -40.356 -15.269 32.255 1.00 87.81 89 ILE A C 1
ATOM 740 O O . ILE A 1 89 ? -40.717 -14.526 33.166 1.00 87.81 89 ILE A O 1
ATOM 744 N N . HIS A 1 90 ? -40.111 -16.566 32.445 1.00 90.12 90 HIS A N 1
ATOM 745 C CA . HIS A 1 90 ? -40.277 -17.258 33.725 1.00 90.12 90 HIS A CA 1
ATOM 746 C C . HIS A 1 90 ? -38.957 -17.883 34.194 1.00 90.12 90 HIS A C 1
ATOM 748 O O . HIS A 1 90 ? -38.100 -18.252 33.381 1.00 90.12 90 HIS A O 1
ATOM 754 N N . CYS A 1 91 ? -38.783 -18.014 35.508 1.00 87.81 91 CYS A N 1
ATOM 755 C CA . CYS A 1 91 ? -37.666 -18.740 36.101 1.00 87.81 91 CYS A CA 1
ATOM 756 C C . CYS A 1 91 ? -37.766 -20.234 35.752 1.00 87.81 91 CYS A C 1
ATOM 758 O O . CYS A 1 91 ? -38.837 -20.826 35.870 1.00 87.81 91 CYS A O 1
ATOM 760 N N . LYS A 1 92 ? -36.649 -20.855 35.350 1.00 86.81 92 LYS A N 1
ATOM 761 C CA . LYS A 1 92 ? -36.601 -22.299 35.053 1.00 86.81 92 LYS A CA 1
ATOM 762 C C . LYS A 1 92 ? -36.742 -23.166 36.312 1.00 86.81 92 LYS A C 1
ATOM 764 O O . LYS A 1 92 ? -37.182 -24.302 36.199 1.00 86.81 92 LYS A O 1
ATOM 769 N N . GLU A 1 93 ? -36.382 -22.631 37.478 1.00 86.81 93 GLU A N 1
ATOM 770 C CA . GLU A 1 93 ? -36.338 -23.378 38.741 1.00 86.81 93 GLU A CA 1
ATOM 771 C C . GLU A 1 93 ? -37.658 -23.280 39.519 1.00 86.81 93 GLU A C 1
ATOM 773 O O . GLU A 1 93 ? -38.229 -24.305 39.880 1.00 86.81 93 GLU A O 1
ATOM 778 N N . CYS A 1 94 ? -38.194 -22.071 39.729 1.00 88.62 94 CYS A N 1
ATOM 779 C CA . CYS A 1 94 ? -39.438 -21.880 40.493 1.00 88.62 94 CYS A CA 1
ATOM 780 C C . CYS A 1 94 ? -40.684 -21.584 39.645 1.00 88.62 94 CYS A C 1
ATOM 782 O O . CYS A 1 94 ? -41.779 -21.485 40.194 1.00 88.62 94 CYS A O 1
ATOM 784 N N . GLY A 1 95 ? -40.545 -21.393 38.328 1.00 85.50 95 GLY A N 1
ATOM 785 C CA . GLY A 1 95 ? -41.668 -21.108 37.424 1.00 85.50 95 GLY A CA 1
ATOM 786 C C . GLY A 1 95 ? -42.304 -19.721 37.576 1.00 85.50 95 GLY A C 1
ATOM 787 O O . GLY A 1 95 ? -43.215 -19.389 36.821 1.00 85.50 95 GLY A O 1
ATOM 788 N N . GLN A 1 96 ? -41.840 -18.892 38.515 1.00 87.56 96 GLN A N 1
ATOM 789 C CA . GLN A 1 96 ? -42.355 -17.536 38.712 1.00 87.56 96 GLN A CA 1
ATOM 790 C C . GLN A 1 96 ? -41.941 -16.609 37.563 1.00 87.56 96 GLN A C 1
ATOM 792 O O . GLN A 1 96 ? -40.880 -16.786 36.958 1.00 87.56 96 GLN A O 1
ATOM 797 N N . ALA A 1 97 ? -42.775 -15.610 37.267 1.00 86.31 97 ALA A N 1
ATOM 798 C CA . ALA A 1 97 ? -42.434 -14.560 36.312 1.00 86.31 97 ALA A CA 1
ATOM 799 C C . ALA A 1 97 ? -41.223 -13.763 36.821 1.00 86.31 97 ALA A C 1
ATOM 801 O O . ALA A 1 97 ? -41.185 -13.371 37.987 1.00 86.31 97 ALA A O 1
ATOM 802 N N . ILE A 1 98 ? -40.241 -13.534 35.949 1.00 87.88 98 ILE A N 1
ATOM 803 C CA . ILE A 1 98 ? -39.023 -12.785 36.282 1.00 87.88 98 ILE A CA 1
ATOM 804 C C . ILE A 1 98 ? -39.005 -11.444 35.551 1.00 87.88 98 ILE A C 1
ATOM 806 O O . ILE A 1 98 ? -39.437 -11.346 34.402 1.00 87.88 98 ILE A O 1
ATOM 810 N N . SER A 1 99 ? -38.506 -10.407 36.221 1.00 85.25 99 SER A N 1
ATOM 811 C CA . SER A 1 99 ? -38.423 -9.045 35.689 1.00 85.25 99 SER A CA 1
ATOM 812 C C . SER A 1 99 ? -37.024 -8.724 35.176 1.00 85.25 99 SER A C 1
ATOM 814 O O . SER A 1 99 ? -36.028 -9.292 35.631 1.00 85.25 99 SER A O 1
ATOM 816 N N . THR A 1 100 ? -36.952 -7.788 34.232 1.00 88.44 100 THR A N 1
ATOM 817 C CA . THR A 1 100 ? -35.685 -7.238 33.748 1.00 88.44 100 THR A CA 1
ATOM 818 C C . THR A 1 100 ? -34.978 -6.485 34.875 1.00 88.44 100 THR A C 1
ATOM 820 O O . THR A 1 100 ? -35.582 -5.638 35.527 1.00 88.44 100 THR A O 1
ATOM 823 N N . ASP A 1 101 ? -33.708 -6.806 35.092 1.00 87.25 101 ASP A N 1
ATOM 824 C CA . ASP A 1 101 ? -32.823 -6.167 36.068 1.00 87.25 101 ASP A CA 1
ATOM 825 C C . ASP A 1 101 ? -32.066 -5.005 35.409 1.00 87.25 101 ASP A C 1
ATOM 827 O O . ASP A 1 101 ? -32.177 -3.856 35.824 1.00 87.25 101 ASP A O 1
ATOM 831 N N . PHE A 1 102 ? -31.360 -5.287 34.311 1.00 88.56 102 PHE A N 1
ATOM 832 C CA . PHE A 1 102 ? -30.673 -4.280 33.503 1.00 88.56 102 PHE A CA 1
ATOM 833 C C . PHE A 1 102 ? -30.552 -4.724 32.040 1.00 88.56 102 PHE A C 1
ATOM 835 O O . PHE A 1 102 ? -30.748 -5.895 31.704 1.00 88.56 102 PHE A O 1
ATOM 842 N N . LYS A 1 103 ? -30.219 -3.776 31.161 1.00 91.19 103 LYS A N 1
ATOM 843 C CA . LYS A 1 103 ? -29.922 -4.020 29.745 1.00 91.19 103 LYS A CA 1
ATOM 844 C C . LYS A 1 103 ? -28.509 -3.544 29.413 1.00 91.19 103 LYS A C 1
ATOM 846 O O . LYS A 1 103 ? -27.990 -2.640 30.062 1.00 91.19 103 LYS A O 1
ATOM 851 N N . THR A 1 104 ? -27.872 -4.161 28.427 1.00 91.75 104 THR A N 1
ATOM 852 C CA . THR A 1 104 ? -26.530 -3.787 27.958 1.00 91.75 104 THR A CA 1
ATOM 853 C C . THR A 1 104 ? -26.411 -3.994 26.451 1.00 91.75 104 THR A C 1
ATOM 855 O O . THR A 1 104 ? -27.157 -4.787 25.877 1.00 91.75 104 THR A O 1
ATOM 858 N N . LEU A 1 105 ? -25.486 -3.286 25.805 1.00 90.38 105 LEU A N 1
ATOM 859 C CA . LEU A 1 105 ? -25.167 -3.517 24.397 1.00 90.38 105 LEU A CA 1
ATOM 860 C C . LEU A 1 105 ? -24.317 -4.781 24.261 1.00 90.38 105 LEU A C 1
ATOM 862 O O . LEU A 1 105 ? -23.399 -5.019 25.047 1.00 90.38 105 LEU A O 1
ATOM 866 N N . HIS A 1 106 ? -24.619 -5.591 23.253 1.00 88.06 106 HIS A N 1
ATOM 867 C CA . HIS A 1 106 ? -23.892 -6.815 22.964 1.00 88.06 106 HIS A CA 1
ATOM 868 C C . HIS A 1 106 ? -23.772 -7.018 21.455 1.00 88.06 106 HIS A C 1
ATOM 870 O O . HIS A 1 106 ? -24.751 -6.892 20.726 1.00 88.06 106 HIS A O 1
ATOM 876 N N . THR A 1 107 ? -22.582 -7.382 20.987 1.00 83.69 107 THR A N 1
ATOM 877 C CA . THR A 1 107 ? -22.350 -7.684 19.572 1.00 83.69 107 THR A CA 1
ATOM 878 C C . THR A 1 107 ? -22.310 -9.198 19.381 1.00 83.69 107 THR A C 1
ATOM 880 O O . THR A 1 107 ? -21.416 -9.864 19.903 1.00 83.69 107 THR A O 1
ATOM 883 N N . ARG A 1 108 ? -23.257 -9.749 18.613 1.00 79.44 108 ARG A N 1
ATOM 884 C CA . ARG A 1 108 ? -23.304 -11.170 18.229 1.00 79.44 108 ARG A CA 1
ATOM 885 C C . ARG A 1 108 ? -23.070 -11.298 16.729 1.00 79.44 108 ARG A C 1
ATOM 887 O O . ARG A 1 108 ? -23.814 -10.721 15.947 1.00 79.44 108 ARG A O 1
ATOM 894 N N . ASP A 1 109 ? -22.046 -12.051 16.333 1.00 76.94 109 ASP A N 1
ATOM 895 C CA . ASP A 1 109 ? -21.697 -12.301 14.922 1.00 76.94 109 ASP A CA 1
ATOM 896 C C . ASP A 1 109 ? -21.523 -11.016 14.085 1.00 76.94 109 ASP A C 1
ATOM 898 O O . ASP A 1 109 ? -21.869 -10.957 12.907 1.00 76.94 109 ASP A O 1
ATOM 902 N N . GLY A 1 110 ? -21.001 -9.954 14.709 1.00 78.62 110 GLY A N 1
ATOM 903 C CA . GLY A 1 110 ? -20.832 -8.640 14.076 1.00 78.62 110 GLY A CA 1
ATOM 904 C C . GLY A 1 110 ? -22.112 -7.800 13.988 1.00 78.62 110 GLY A C 1
ATOM 905 O O . GLY A 1 110 ? -22.093 -6.737 13.370 1.00 78.62 110 GLY A O 1
ATOM 906 N N . ILE A 1 111 ? -23.208 -8.250 14.602 1.00 83.88 111 ILE A N 1
ATOM 907 C CA . ILE A 1 111 ? -24.480 -7.531 14.683 1.00 83.88 111 ILE A CA 1
ATOM 908 C C . ILE A 1 111 ? -24.657 -7.007 16.108 1.00 83.88 111 ILE A C 1
ATOM 910 O O . ILE A 1 111 ? -24.673 -7.782 17.065 1.00 83.88 111 ILE A O 1
ATOM 914 N N . ASP A 1 112 ? -24.790 -5.689 16.240 1.00 89.12 112 ASP A N 1
ATOM 915 C CA . ASP A 1 112 ? -25.081 -5.036 17.516 1.00 89.12 112 ASP A CA 1
ATOM 916 C C . ASP A 1 112 ? -26.558 -5.238 17.894 1.00 89.12 112 ASP A C 1
ATOM 918 O O . ASP A 1 112 ? -27.456 -4.987 17.088 1.00 89.12 112 ASP A O 1
ATOM 922 N N . ASP A 1 113 ? -26.803 -5.689 19.123 1.00 89.62 113 ASP A N 1
ATOM 923 C CA . ASP A 1 113 ? -28.125 -5.910 19.715 1.00 89.62 113 ASP A CA 1
ATOM 924 C C . ASP A 1 113 ? -28.096 -5.519 21.207 1.00 89.62 113 ASP A C 1
ATOM 926 O O . ASP A 1 113 ? -27.045 -5.225 21.786 1.00 89.62 113 ASP A O 1
ATOM 930 N N . VAL A 1 114 ? -29.259 -5.506 21.852 1.00 91.94 114 VAL A N 1
ATOM 931 C CA . VAL A 1 114 ? -29.403 -5.242 23.284 1.00 91.94 114 VAL A CA 1
ATOM 932 C C . VAL A 1 114 ? -29.710 -6.541 24.010 1.00 91.94 114 VAL A C 1
ATOM 934 O O . VAL A 1 114 ? -30.664 -7.253 23.689 1.00 91.94 114 VAL A O 1
ATOM 937 N N . LEU A 1 115 ? -28.895 -6.830 25.019 1.00 92.38 115 LEU A N 1
ATOM 938 C CA . LEU A 1 115 ? -29.043 -7.971 25.901 1.00 92.38 115 LEU A CA 1
ATOM 939 C C . LEU A 1 115 ? -29.710 -7.533 27.209 1.00 92.38 115 LEU A C 1
ATOM 941 O O . LEU A 1 115 ? -29.195 -6.684 27.936 1.00 92.38 115 LEU A O 1
ATOM 945 N N . PHE A 1 116 ? -30.852 -8.137 27.511 1.00 93.12 116 PHE A N 1
ATOM 946 C CA . PHE A 1 116 ? -31.645 -7.905 28.711 1.00 93.12 116 PHE A CA 1
ATOM 947 C C . PHE A 1 116 ? -31.388 -9.007 29.729 1.00 93.12 116 PHE A C 1
ATOM 949 O O . PHE A 1 116 ? -31.632 -10.178 29.441 1.00 93.12 116 PHE A O 1
ATOM 956 N N . PHE A 1 117 ? -30.948 -8.641 30.928 1.00 91.44 117 PHE A N 1
ATOM 957 C CA . PHE A 1 117 ? -30.764 -9.564 32.042 1.00 91.44 117 PHE A CA 1
ATOM 958 C C . PHE A 1 117 ? -32.016 -9.585 32.912 1.00 91.44 117 PHE A C 1
ATOM 960 O O . PHE A 1 117 ? -32.563 -8.542 33.256 1.00 91.44 117 PHE A O 1
ATOM 967 N N . TYR A 1 118 ? -32.453 -10.780 33.286 1.00 91.12 118 TYR A N 1
ATOM 968 C CA . TYR A 1 118 ? -33.600 -11.035 34.143 1.00 91.12 118 TYR A CA 1
ATOM 969 C C . TYR A 1 118 ? -33.125 -11.724 35.411 1.00 91.12 118 TYR A C 1
ATOM 971 O O . TYR A 1 118 ? -32.398 -12.723 35.353 1.00 91.12 118 TYR A O 1
ATOM 979 N N . ARG A 1 119 ? -33.569 -11.213 36.558 1.00 88.25 119 ARG A N 1
ATOM 980 C CA . ARG A 1 119 ? -33.232 -11.759 37.872 1.00 88.25 119 ARG A CA 1
ATOM 981 C C . ARG A 1 119 ? -34.488 -12.324 38.532 1.00 88.25 119 ARG A C 1
ATOM 983 O O . ARG A 1 119 ? -35.559 -11.726 38.475 1.00 88.25 119 ARG A O 1
ATOM 990 N N . CYS A 1 120 ? -34.345 -13.506 39.124 1.00 87.62 120 CYS A N 1
ATOM 991 C CA . CYS A 1 120 ? -35.373 -14.107 39.965 1.00 87.62 120 CYS A CA 1
ATOM 992 C C . CYS A 1 120 ? -35.339 -13.464 41.361 1.00 87.62 120 CYS A C 1
ATOM 994 O O . CYS A 1 120 ? -34.277 -13.055 41.823 1.00 87.62 120 CYS A O 1
ATOM 996 N N . THR A 1 121 ? -36.489 -13.359 42.027 1.00 84.12 121 THR A N 1
ATOM 997 C CA . THR A 1 121 ? -36.572 -12.874 43.418 1.00 84.12 121 THR A CA 1
ATOM 998 C C . THR A 1 121 ? -35.918 -13.847 44.398 1.00 84.12 121 THR A C 1
ATOM 1000 O O . THR A 1 121 ? -35.279 -13.422 45.355 1.00 84.12 121 THR A O 1
ATOM 1003 N N . GLU A 1 122 ? -36.045 -15.144 44.125 1.00 84.94 122 GLU A N 1
ATOM 1004 C CA . GLU A 1 122 ? -35.275 -16.213 44.769 1.00 84.94 122 GLU A CA 1
ATOM 1005 C C . GLU A 1 122 ? -33.844 -16.293 44.200 1.00 84.94 122 GLU A C 1
ATOM 1007 O O . GLU A 1 122 ? -33.644 -15.912 43.040 1.00 84.94 122 GLU A O 1
ATOM 1012 N N . PRO A 1 123 ? -32.853 -16.823 44.950 1.00 81.44 123 PRO A N 1
ATOM 1013 C CA . PRO A 1 123 ? -31.437 -16.889 44.559 1.00 81.44 123 PRO A CA 1
ATOM 1014 C C . PRO A 1 123 ? -31.144 -17.955 43.479 1.00 81.44 123 PRO A C 1
ATOM 1016 O O . PRO A 1 123 ? -30.207 -18.740 43.594 1.00 81.44 123 PRO A O 1
ATOM 1019 N N . HIS A 1 124 ? -31.952 -17.982 42.421 1.00 79.75 124 HIS A N 1
ATOM 1020 C CA . HIS A 1 124 ? -31.781 -18.821 41.237 1.00 79.75 124 HIS A CA 1
ATOM 1021 C C . HIS A 1 124 ? -30.947 -18.108 40.173 1.00 79.75 124 HIS A C 1
ATOM 1023 O O . HIS A 1 124 ? -30.840 -16.875 40.148 1.00 79.75 124 HIS A O 1
ATOM 1029 N N . MET A 1 125 ? -30.388 -18.883 39.244 1.00 78.31 125 MET A N 1
ATOM 1030 C CA . MET A 1 125 ? -29.582 -18.326 38.162 1.00 78.31 125 MET A CA 1
ATOM 1031 C C . MET A 1 125 ? -30.430 -17.403 37.270 1.00 78.31 125 MET A C 1
ATOM 1033 O O . MET A 1 125 ? -31.493 -17.780 36.769 1.00 78.31 125 MET A O 1
ATOM 1037 N N . GLY A 1 126 ? -29.952 -16.170 37.078 1.00 82.88 126 GLY A N 1
ATOM 1038 C CA . GLY A 1 126 ? -30.574 -15.207 36.172 1.00 82.88 126 GLY A CA 1
ATOM 1039 C C . GLY A 1 126 ? -30.537 -15.684 34.719 1.00 82.88 126 GLY A C 1
ATOM 1040 O O . GLY A 1 126 ? -29.709 -16.509 34.334 1.00 82.88 126 GLY A O 1
ATOM 1041 N N . ARG A 1 127 ? -31.438 -15.153 33.893 1.00 88.19 127 ARG A N 1
ATOM 1042 C CA . ARG A 1 127 ? -31.513 -15.460 32.455 1.00 88.19 127 ARG A CA 1
ATOM 1043 C C . ARG A 1 127 ? -31.265 -14.191 31.661 1.00 88.19 127 ARG A C 1
ATOM 1045 O O . ARG A 1 127 ? -31.605 -13.112 32.131 1.00 88.19 127 ARG A O 1
ATOM 1052 N N . ALA A 1 128 ? -30.712 -14.303 30.463 1.00 91.06 128 ALA A N 1
ATOM 1053 C CA . ALA A 1 128 ? -30.504 -13.148 29.603 1.00 91.06 128 ALA A CA 1
ATOM 1054 C C . ALA A 1 128 ? -31.102 -13.395 28.218 1.00 91.06 128 ALA A C 1
ATOM 1056 O O . ALA A 1 128 ? -31.055 -14.515 27.715 1.00 91.06 128 ALA A O 1
ATOM 1057 N N . PHE A 1 129 ? -31.697 -12.367 27.619 1.00 91.06 129 PHE A N 1
ATOM 1058 C CA . PHE A 1 129 ? -32.389 -12.457 26.336 1.00 91.06 129 PHE A CA 1
ATOM 1059 C C . PHE A 1 129 ? -32.080 -11.260 25.456 1.00 91.06 129 PHE A C 1
ATOM 1061 O O . PHE A 1 129 ? -31.998 -10.132 25.934 1.00 91.06 129 PHE A O 1
ATOM 1068 N N . PHE A 1 130 ? -31.957 -11.511 24.163 1.00 91.44 130 PHE A N 1
ATOM 1069 C CA . PHE A 1 130 ? -31.855 -10.474 23.148 1.00 91.44 130 PHE A CA 1
ATOM 1070 C C . PHE A 1 130 ? -33.206 -9.796 22.904 1.00 91.44 130 PHE A C 1
ATOM 1072 O O . PHE A 1 130 ? -34.258 -10.336 23.261 1.00 91.44 130 PHE A O 1
ATOM 1079 N N . SER A 1 131 ? -33.188 -8.634 22.249 1.00 88.19 131 SER A N 1
ATOM 1080 C CA . SER A 1 131 ? -34.399 -7.884 21.886 1.00 88.19 131 SER A CA 1
ATOM 1081 C C . SER A 1 131 ? -35.397 -8.709 21.057 1.00 88.19 131 SER A C 1
ATOM 1083 O O . SER A 1 131 ? -36.608 -8.552 21.193 1.00 88.19 131 SER A O 1
ATOM 1085 N N . ASN A 1 132 ? -34.903 -9.660 20.259 1.00 86.50 132 ASN A N 1
ATOM 1086 C CA . ASN A 1 132 ? -35.716 -10.580 19.461 1.00 86.50 132 ASN A CA 1
ATOM 1087 C C . ASN A 1 132 ? -36.298 -11.776 20.250 1.00 86.50 132 ASN A C 1
ATOM 1089 O O . ASN A 1 132 ? -36.924 -12.653 19.655 1.00 86.50 132 ASN A O 1
ATOM 1093 N N . GLY A 1 133 ? -36.065 -11.850 21.565 1.00 86.00 133 GLY A N 1
ATOM 1094 C CA . GLY A 1 133 ? -36.532 -12.932 22.434 1.00 86.00 133 GLY A CA 1
ATOM 1095 C C . GLY A 1 133 ? -35.654 -14.188 22.444 1.00 86.00 133 GLY A C 1
ATOM 1096 O O . GLY A 1 133 ? -35.977 -15.139 23.154 1.00 86.00 133 GLY A O 1
ATOM 1097 N N . ALA A 1 134 ? -34.539 -14.220 21.706 1.00 89.12 134 ALA A N 1
ATOM 1098 C CA . ALA A 1 134 ? -33.584 -15.324 21.782 1.00 89.12 134 ALA A CA 1
ATOM 1099 C C . ALA A 1 134 ? -32.846 -15.314 23.131 1.00 89.12 134 ALA A C 1
ATOM 1101 O O . ALA A 1 134 ? -32.344 -14.275 23.558 1.00 89.12 134 ALA A O 1
ATOM 1102 N N . GLU A 1 135 ? -32.755 -16.467 23.797 1.00 90.00 135 GLU A N 1
ATOM 1103 C CA . GLU A 1 135 ? -32.010 -16.604 25.055 1.00 90.00 135 GLU A CA 1
ATOM 1104 C C . GLU A 1 135 ? -30.500 -16.545 24.779 1.00 90.00 135 GLU A C 1
ATOM 1106 O O . GLU A 1 135 ? -29.985 -17.234 23.895 1.00 90.00 135 GLU A O 1
ATOM 1111 N N . TYR A 1 136 ? -29.786 -15.720 25.539 1.00 87.69 136 TYR A N 1
ATOM 1112 C CA . TYR A 1 136 ? -28.333 -15.720 25.557 1.00 87.69 136 TYR A CA 1
ATOM 1113 C C . TYR A 1 136 ? -27.842 -16.906 26.377 1.00 87.69 136 TYR A C 1
ATOM 1115 O O . TYR A 1 136 ? -28.153 -17.050 27.560 1.00 87.69 136 TYR A O 1
ATOM 1123 N N . ILE A 1 137 ? -27.050 -17.746 25.726 1.00 81.88 137 ILE A N 1
ATOM 1124 C CA . ILE A 1 137 ? -26.392 -18.890 26.336 1.00 81.88 137 ILE A CA 1
ATOM 1125 C C . ILE A 1 137 ? -24.902 -18.596 26.256 1.00 81.88 137 ILE A C 1
ATOM 1127 O O . ILE A 1 137 ? -24.357 -18.479 25.158 1.00 81.88 137 ILE A O 1
ATOM 1131 N N . SER A 1 138 ? -24.247 -18.454 27.410 1.00 72.19 138 SER A N 1
ATOM 1132 C CA . SER A 1 138 ? -22.798 -18.290 27.436 1.00 72.19 138 SER A CA 1
ATOM 1133 C C . SER A 1 138 ? -22.143 -19.514 26.801 1.00 72.19 138 SER A C 1
ATOM 1135 O O . SER A 1 138 ? -22.454 -20.665 27.124 1.00 72.19 138 SER A O 1
ATOM 1137 N N . SER A 1 139 ? -21.232 -19.273 25.864 1.00 68.06 139 SER A N 1
ATOM 1138 C CA . SER A 1 139 ? -20.400 -20.332 25.309 1.00 68.06 139 SER A CA 1
ATOM 1139 C C . SER A 1 139 ? -19.564 -20.939 26.432 1.00 68.06 139 SER A C 1
ATOM 1141 O O . SER A 1 139 ? -18.843 -20.218 27.123 1.00 68.06 139 SER A O 1
ATOM 1143 N N . LYS A 1 140 ? -19.648 -22.259 26.616 1.00 74.81 140 LYS A N 1
ATOM 1144 C CA . LYS A 1 140 ? -18.824 -22.963 27.601 1.00 74.81 140 LYS A CA 1
ATOM 1145 C C . LYS A 1 140 ? -17.356 -22.880 27.192 1.00 74.81 140 LYS A C 1
ATOM 1147 O O . LYS A 1 140 ? -16.989 -23.281 26.086 1.00 74.81 140 LYS A O 1
ATOM 1152 N N . THR A 1 141 ? -16.515 -22.373 28.087 1.00 74.19 141 THR A N 1
ATOM 1153 C CA . THR A 1 141 ? -15.071 -22.289 27.865 1.00 74.19 141 THR A CA 1
ATOM 1154 C C . THR A 1 141 ? -14.476 -23.697 27.801 1.00 74.19 141 THR A C 1
ATOM 1156 O O . THR A 1 141 ? -14.685 -24.523 28.692 1.00 74.19 141 THR A O 1
ATOM 1159 N N . LYS A 1 142 ? -13.736 -23.990 26.729 1.00 83.56 142 LYS A N 1
ATOM 1160 C CA . LYS A 1 142 ? -13.029 -25.266 26.559 1.00 83.56 142 LYS A CA 1
ATOM 1161 C C . LYS A 1 142 ? -11.647 -25.181 27.185 1.00 83.56 142 LYS A C 1
ATOM 1163 O O . LYS A 1 142 ? -10.950 -24.184 27.017 1.00 83.56 142 LYS A O 1
ATOM 1168 N N . CYS A 1 143 ? -11.225 -26.249 27.857 1.00 81.94 143 CYS A N 1
ATOM 1169 C CA . CYS A 1 143 ? -9.871 -26.335 28.395 1.00 81.94 143 CYS A CA 1
ATOM 1170 C C . CYS A 1 143 ? -8.831 -26.201 27.272 1.00 81.94 143 CYS A C 1
ATOM 1172 O O . CYS A 1 143 ? -8.901 -26.915 26.274 1.00 81.94 143 CYS A O 1
ATOM 1174 N N . VAL A 1 144 ? -7.830 -25.338 27.449 1.00 84.00 144 VAL A N 1
ATOM 1175 C CA . VAL A 1 144 ? -6.736 -25.169 26.475 1.00 84.00 144 VAL A CA 1
ATOM 1176 C C . VAL A 1 144 ? -5.924 -26.460 26.318 1.00 84.00 144 VAL A C 1
ATOM 1178 O O . VAL A 1 144 ? -5.440 -26.751 25.231 1.00 84.00 144 VAL A O 1
ATOM 1181 N N . ASN A 1 145 ? -5.822 -27.257 27.386 1.00 86.88 145 ASN A N 1
ATOM 1182 C CA . ASN A 1 145 ? -5.032 -28.485 27.404 1.00 86.88 145 ASN A CA 1
ATOM 1183 C C . ASN A 1 145 ? -5.801 -29.716 26.881 1.00 86.88 145 ASN A C 1
ATOM 1185 O O . ASN A 1 145 ? -5.285 -30.469 26.066 1.00 86.88 145 ASN A O 1
ATOM 1189 N N . CYS A 1 146 ? -7.035 -29.952 27.349 1.00 87.12 146 CYS A N 1
ATOM 1190 C CA . CYS A 1 146 ? -7.791 -31.167 26.995 1.00 87.12 146 CYS A CA 1
ATOM 1191 C C . CYS A 1 146 ? -9.035 -30.926 26.127 1.00 87.12 146 CYS A C 1
ATOM 1193 O O . CYS A 1 146 ? -9.730 -31.881 25.786 1.00 87.12 146 CYS A O 1
ATOM 1195 N N . HIS A 1 147 ? -9.345 -29.666 25.807 1.00 83.62 147 HIS A N 1
ATOM 1196 C CA . HIS A 1 147 ? -10.486 -29.223 24.993 1.00 83.62 147 HIS A CA 1
ATOM 1197 C C . HIS A 1 147 ? -11.879 -29.650 25.481 1.00 83.62 147 HIS A C 1
ATOM 1199 O O . HIS A 1 147 ? -12.872 -29.416 24.791 1.00 83.62 147 HIS A O 1
ATOM 1205 N N . LYS A 1 148 ? -11.977 -30.221 26.688 1.00 85.25 148 LYS A N 1
ATOM 1206 C CA . LYS A 1 148 ? -13.246 -30.541 27.346 1.00 85.25 148 LYS A CA 1
ATOM 1207 C C . LYS A 1 148 ? -13.854 -29.299 27.998 1.00 85.25 148 LYS A C 1
ATOM 1209 O O . LYS A 1 148 ? -13.142 -28.425 28.496 1.00 85.25 148 LYS A O 1
ATOM 1214 N N . GLU A 1 149 ? -15.181 -29.249 28.004 1.00 81.06 149 GLU A N 1
ATOM 1215 C CA . GLU A 1 149 ? -15.998 -28.193 28.618 1.00 81.06 149 GLU A CA 1
ATOM 1216 C C . GLU A 1 149 ? -16.210 -28.485 30.108 1.00 81.06 149 GLU A C 1
ATOM 1218 O O . GLU A 1 149 ? -17.298 -28.858 30.544 1.00 81.06 149 GLU A O 1
ATOM 1223 N N . SER A 1 150 ? -15.131 -28.397 30.881 1.00 81.31 150 SER A N 1
ATOM 1224 C CA . SER A 1 150 ? -15.129 -28.738 32.306 1.00 81.31 150 SER A CA 1
ATOM 1225 C C . SER A 1 150 ? -14.190 -27.803 33.073 1.00 81.31 150 SER A C 1
ATOM 1227 O O . SER A 1 150 ? -13.193 -28.253 33.636 1.00 81.31 150 SER A O 1
ATOM 1229 N N . ILE A 1 151 ? -14.432 -26.496 32.976 1.00 82.25 151 ILE A N 1
ATOM 1230 C CA . ILE A 1 151 ? -13.672 -25.464 33.692 1.00 82.25 151 ILE A CA 1
ATOM 1231 C C . ILE A 1 151 ? -14.527 -24.947 34.849 1.00 82.25 151 ILE A C 1
ATOM 1233 O O . ILE A 1 151 ? -15.684 -24.588 34.642 1.00 82.25 151 ILE A O 1
ATOM 1237 N N . GLU A 1 152 ? -13.942 -24.911 36.040 1.00 81.88 152 GLU A N 1
ATOM 1238 C CA . GLU A 1 152 ? -14.456 -24.217 37.219 1.00 81.88 152 GLU A CA 1
ATOM 1239 C C . GLU A 1 152 ? -13.593 -22.980 37.466 1.00 81.88 152 GLU A C 1
ATOM 1241 O O . GLU A 1 152 ? -12.368 -23.079 37.495 1.00 81.88 152 GLU A O 1
ATOM 1246 N N . SER A 1 153 ? -14.227 -21.820 37.613 1.00 79.62 153 SER A N 1
ATOM 1247 C CA . SER A 1 153 ? -13.542 -20.536 37.769 1.00 79.62 153 SER A CA 1
ATOM 1248 C C . SER A 1 153 ? -13.740 -19.998 39.180 1.00 79.62 153 SER A C 1
ATOM 1250 O O . SER A 1 153 ? -14.874 -19.813 39.622 1.00 79.62 153 SER A O 1
ATOM 1252 N N . GLU A 1 154 ? -12.647 -19.675 39.862 1.00 83.31 154 GLU A N 1
ATOM 1253 C CA . GLU A 1 154 ? -12.662 -18.969 41.143 1.00 83.31 154 GLU A CA 1
ATOM 1254 C C . GLU A 1 154 ? -12.031 -17.589 40.980 1.00 83.31 154 GLU A C 1
ATOM 1256 O O . GLU A 1 154 ? -10.951 -17.456 40.408 1.00 83.31 154 GLU A O 1
ATOM 1261 N N . SER A 1 155 ? -12.681 -16.546 41.496 1.00 84.00 155 SER A N 1
ATOM 1262 C CA . SER A 1 155 ? -12.145 -15.184 41.465 1.00 84.00 155 SER A CA 1
ATOM 1263 C C . SER A 1 155 ? -11.904 -14.652 42.869 1.00 84.00 155 SER A C 1
ATOM 1265 O O . SER A 1 155 ? -12.776 -14.752 43.731 1.00 84.00 155 SER A O 1
ATOM 1267 N N . SER A 1 156 ? -10.757 -14.013 43.075 1.00 84.94 156 SER A N 1
ATOM 1268 C CA . SER A 1 156 ? -10.410 -13.316 44.312 1.00 84.94 156 SER A CA 1
ATOM 1269 C C . SER A 1 156 ? -9.946 -11.897 44.002 1.00 84.94 156 SER A C 1
ATOM 1271 O O . SER A 1 156 ? -9.331 -11.639 42.965 1.00 84.94 156 SER A O 1
ATOM 1273 N N . LYS A 1 157 ? -10.260 -10.962 44.897 1.00 82.75 157 LYS A N 1
ATOM 1274 C CA . LYS A 1 157 ? -9.801 -9.578 44.796 1.00 82.75 157 LYS A CA 1
ATOM 1275 C C . LYS A 1 157 ? -8.564 -9.402 45.672 1.00 82.75 157 LYS A C 1
ATOM 1277 O O . LYS A 1 157 ? -8.607 -9.739 46.852 1.00 82.75 157 LYS A O 1
ATOM 1282 N N . LYS A 1 158 ? -7.478 -8.896 45.094 1.00 80.44 158 LYS A N 1
ATOM 1283 C CA . LYS A 1 158 ? -6.252 -8.537 45.815 1.00 80.44 158 LYS A CA 1
ATOM 1284 C C . LYS A 1 158 ? -6.404 -7.182 46.510 1.00 80.44 158 LYS A C 1
ATOM 1286 O O . LYS A 1 158 ? -7.220 -6.352 46.107 1.00 80.44 158 LYS A O 1
ATOM 1291 N N . ASP A 1 159 ? -5.562 -6.936 47.512 1.00 75.12 159 ASP A N 1
ATOM 1292 C CA . ASP A 1 159 ? -5.539 -5.682 48.286 1.00 75.12 159 ASP A CA 1
ATOM 1293 C C . ASP A 1 159 ? -5.262 -4.440 47.423 1.00 75.12 159 ASP A C 1
ATOM 1295 O O . ASP A 1 159 ? -5.741 -3.349 47.722 1.00 75.12 159 ASP A O 1
ATOM 1299 N N . ASN A 1 160 ? -4.530 -4.605 46.317 1.00 70.31 160 ASN A N 1
ATOM 1300 C CA . ASN A 1 160 ? -4.259 -3.548 45.339 1.00 70.31 160 ASN A CA 1
ATOM 1301 C C . ASN A 1 160 ? -5.441 -3.268 44.385 1.00 70.31 160 ASN A C 1
ATOM 1303 O O . ASN A 1 160 ? -5.339 -2.407 43.515 1.00 70.31 160 ASN A O 1
ATOM 1307 N N . GLY A 1 161 ? -6.561 -3.977 44.551 1.00 71.00 161 GLY A N 1
ATOM 1308 C CA . GLY A 1 161 ? -7.764 -3.835 43.742 1.00 71.00 161 GLY A CA 1
ATOM 1309 C C . GLY A 1 161 ? -7.834 -4.762 42.531 1.00 71.00 161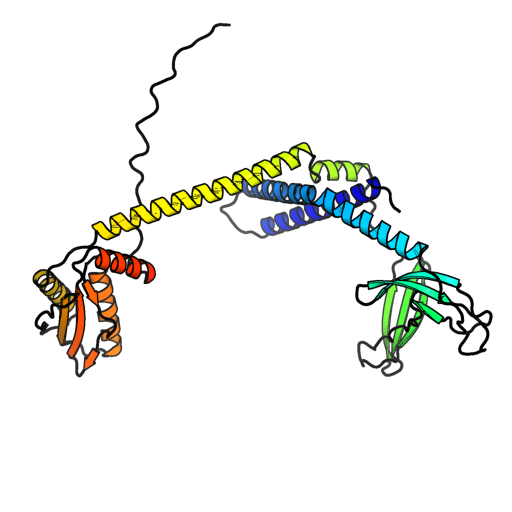 GLY A C 1
ATOM 1310 O O . GLY A 1 161 ? -8.915 -4.857 41.953 1.00 71.00 161 GLY A O 1
ATOM 1311 N N . ASP A 1 162 ? -6.758 -5.470 42.183 1.00 82.50 162 ASP A N 1
ATOM 1312 C CA . ASP A 1 162 ? -6.728 -6.379 41.035 1.00 82.50 162 ASP A CA 1
ATOM 1313 C C . ASP A 1 162 ? -7.598 -7.615 41.269 1.00 82.50 162 ASP A C 1
ATOM 1315 O O . ASP A 1 162 ? -7.732 -8.108 42.394 1.00 82.50 162 ASP A O 1
ATOM 1319 N N . ILE A 1 163 ? -8.167 -8.156 40.193 1.00 84.94 163 ILE A N 1
ATOM 1320 C CA . ILE A 1 163 ? -8.949 -9.394 40.249 1.00 84.94 163 ILE A CA 1
ATOM 1321 C C . ILE A 1 163 ? -8.093 -10.527 39.702 1.00 84.94 163 ILE A C 1
ATOM 1323 O O . ILE A 1 163 ? -7.709 -10.514 38.536 1.00 84.94 163 ILE A O 1
ATOM 1327 N N . VAL A 1 164 ? -7.819 -11.531 40.530 1.00 85.75 164 VAL A N 1
ATOM 1328 C CA . VAL A 1 164 ? -7.205 -12.783 40.081 1.00 85.75 164 VAL A CA 1
ATOM 1329 C C . VAL A 1 164 ? -8.301 -13.801 39.854 1.00 85.75 164 VAL A C 1
ATOM 1331 O O . VAL A 1 164 ? -9.089 -14.066 40.761 1.00 85.75 164 VAL A O 1
ATOM 1334 N N . VAL A 1 165 ? -8.323 -14.384 38.662 1.00 86.56 165 VAL A N 1
ATOM 1335 C CA . VAL A 1 165 ? -9.220 -15.481 38.311 1.00 86.56 165 VAL A CA 1
ATOM 1336 C C . VAL A 1 165 ? -8.391 -16.731 38.045 1.00 86.56 165 VAL A C 1
ATOM 1338 O O . VAL A 1 165 ? -7.389 -16.689 37.330 1.00 86.56 165 VAL A O 1
ATOM 1341 N N . ASN A 1 166 ? -8.814 -17.829 38.658 1.00 85.81 166 ASN A N 1
ATOM 1342 C CA . ASN A 1 166 ? -8.222 -19.151 38.570 1.00 85.81 166 ASN A CA 1
ATOM 1343 C C . ASN A 1 166 ? -9.222 -20.093 37.901 1.00 85.81 166 ASN A C 1
ATOM 1345 O O . ASN A 1 166 ? -10.218 -20.475 38.510 1.00 85.81 166 ASN A O 1
ATOM 1349 N N . ASP A 1 167 ? -8.931 -20.486 36.669 1.00 86.62 167 ASP A N 1
ATOM 1350 C CA . ASP A 1 167 ? -9.699 -21.468 35.914 1.00 86.62 167 ASP A CA 1
ATOM 1351 C C . ASP A 1 167 ? -9.081 -22.852 36.096 1.00 86.62 167 ASP A C 1
ATOM 1353 O O . ASP A 1 167 ? -7.991 -23.131 35.592 1.00 86.62 167 ASP A O 1
ATOM 1357 N N . THR A 1 168 ? -9.783 -23.743 36.786 1.00 86.12 168 THR A N 1
ATOM 1358 C CA . THR A 1 168 ? -9.356 -25.124 37.011 1.00 86.12 168 THR A CA 1
ATOM 1359 C C . THR A 1 168 ? -10.153 -26.071 36.129 1.00 86.12 168 THR A C 1
ATOM 1361 O O . THR A 1 168 ? -11.380 -26.123 36.175 1.00 86.12 168 THR A O 1
ATOM 1364 N N . CYS A 1 169 ? -9.466 -26.873 35.320 1.00 88.75 169 CYS A N 1
ATOM 1365 C CA . CYS A 1 169 ? -10.113 -27.910 34.535 1.00 88.75 169 CYS A CA 1
ATOM 1366 C C . CYS A 1 169 ? -10.359 -29.164 35.381 1.00 88.75 169 CYS A C 1
ATOM 1368 O O . CYS A 1 169 ? -9.421 -29.895 35.690 1.00 88.75 169 CYS A O 1
ATOM 1370 N N . THR A 1 170 ? -11.615 -29.499 35.660 1.00 87.19 170 THR A N 1
ATOM 1371 C CA . THR A 1 170 ? -11.978 -30.689 36.449 1.00 87.19 170 THR A CA 1
ATOM 1372 C C . THR A 1 170 ? -11.703 -32.017 35.735 1.00 87.19 170 THR A C 1
ATOM 1374 O O . THR A 1 170 ? -11.595 -33.052 36.385 1.00 87.19 170 THR A O 1
ATOM 1377 N N . SER A 1 171 ? -11.521 -32.015 34.407 1.00 86.44 171 SER A N 1
ATOM 1378 C CA . SER A 1 171 ? -11.189 -33.229 33.641 1.00 86.44 171 SER A CA 1
ATOM 1379 C C . SER A 1 171 ? -9.706 -33.607 33.661 1.00 86.44 171 SER A C 1
ATOM 1381 O O . SER A 1 171 ? -9.389 -34.782 33.491 1.00 86.44 171 SER A O 1
ATOM 1383 N N . CYS A 1 172 ? -8.793 -32.636 33.763 1.00 88.12 172 CYS A N 1
ATOM 1384 C CA . CYS A 1 172 ? -7.347 -32.893 33.662 1.00 88.12 172 CYS A CA 1
ATOM 1385 C C . CYS A 1 172 ? -6.491 -32.167 34.709 1.00 88.12 172 CYS A C 1
ATOM 1387 O O . CYS A 1 172 ? -5.273 -32.318 34.694 1.00 88.12 172 CYS A O 1
ATOM 1389 N N . GLY A 1 173 ? -7.100 -31.378 35.594 1.00 86.25 173 GLY A N 1
ATOM 1390 C CA . GLY A 1 173 ? -6.420 -30.625 36.648 1.00 86.25 173 GLY A CA 1
ATOM 1391 C C . GLY A 1 173 ? -5.639 -29.400 36.166 1.00 86.25 173 GLY A C 1
ATOM 1392 O O . GLY A 1 173 ? -4.922 -28.798 36.956 1.00 86.25 173 GLY A O 1
ATOM 1393 N N . TYR A 1 174 ? -5.734 -29.028 34.884 1.00 87.69 174 TYR A N 1
ATOM 1394 C CA . TYR A 1 174 ? -5.033 -27.854 34.360 1.00 87.69 174 TYR A CA 1
ATOM 1395 C C . TYR A 1 174 ? -5.560 -26.568 35.006 1.00 87.69 174 TYR A C 1
ATOM 1397 O O . TYR A 1 174 ? -6.758 -26.305 34.923 1.00 87.69 174 TYR A O 1
ATOM 1405 N N . LEU A 1 175 ? -4.663 -25.783 35.606 1.00 86.94 175 LEU A N 1
ATOM 1406 C CA . LEU A 1 175 ? -4.954 -24.495 36.232 1.00 86.94 175 LEU A CA 1
ATOM 1407 C C . LEU A 1 175 ? -4.458 -23.359 35.332 1.00 86.94 175 LEU A C 1
ATOM 1409 O O . LEU A 1 175 ? -3.277 -23.313 34.985 1.00 86.94 175 LEU A O 1
ATOM 1413 N N . ASN A 1 176 ? -5.349 -22.437 34.987 1.00 82.50 176 ASN A N 1
ATOM 1414 C CA . ASN A 1 176 ? -5.034 -21.218 34.260 1.00 82.50 176 ASN A CA 1
ATOM 1415 C C . ASN A 1 176 ? -5.336 -20.006 35.145 1.00 82.50 176 ASN A C 1
ATOM 1417 O O . ASN A 1 176 ? -6.493 -19.733 35.453 1.00 82.50 176 ASN A O 1
ATOM 1421 N N . THR A 1 177 ? -4.296 -19.282 35.548 1.00 85.38 177 THR A N 1
ATOM 1422 C CA . THR A 1 177 ? -4.425 -18.091 36.394 1.00 85.38 177 THR A CA 1
ATOM 1423 C C . THR A 1 177 ? -4.190 -16.844 35.562 1.00 85.38 177 THR A C 1
ATOM 1425 O O . THR A 1 177 ? -3.136 -16.696 34.944 1.00 85.38 177 THR A O 1
ATOM 1428 N N . TYR A 1 178 ? -5.137 -15.914 35.592 1.00 81.62 178 TYR A N 1
ATOM 1429 C CA . TYR A 1 178 ? -5.000 -14.606 34.961 1.00 81.62 178 TYR A CA 1
ATOM 1430 C C . TYR A 1 178 ? -5.381 -13.499 35.942 1.00 81.62 178 TYR A C 1
ATOM 1432 O O . TYR A 1 178 ? -6.265 -13.649 36.783 1.00 81.62 178 TYR A O 1
ATOM 1440 N N . THR A 1 179 ? -4.650 -12.387 35.868 1.00 82.31 179 THR A N 1
ATOM 1441 C CA . THR A 1 179 ? -4.856 -11.216 36.726 1.00 82.31 179 THR A CA 1
ATOM 1442 C C . THR A 1 179 ? -5.361 -10.066 35.869 1.00 82.31 179 THR A C 1
ATOM 1444 O O . THR A 1 179 ? -4.729 -9.713 34.877 1.00 82.31 179 THR A O 1
ATOM 1447 N N . TYR A 1 180 ? -6.494 -9.489 36.254 1.00 74.44 180 TYR A N 1
ATOM 1448 C CA . TYR A 1 180 ? -7.004 -8.242 35.706 1.00 74.44 180 TYR A CA 1
ATOM 1449 C C . TYR A 1 180 ? -6.487 -7.090 36.556 1.00 74.44 180 TYR A C 1
ATOM 1451 O O . TYR A 1 180 ? -6.956 -6.875 37.678 1.00 74.44 180 TYR A O 1
ATOM 1459 N N . GLU A 1 181 ? -5.523 -6.359 36.007 1.00 76.56 181 GLU A N 1
ATOM 1460 C CA . GLU A 1 181 ? -5.051 -5.101 36.574 1.00 76.56 181 GLU A CA 1
ATOM 1461 C C . GLU A 1 181 ? -6.117 -4.026 36.347 1.00 76.56 181 GLU A C 1
ATOM 1463 O O . GLU A 1 181 ? -6.283 -3.508 35.244 1.00 76.56 181 GLU A O 1
ATOM 1468 N N . LEU A 1 182 ? -6.883 -3.702 37.389 1.00 66.12 182 LEU A N 1
ATOM 1469 C CA . LEU A 1 182 ? -7.959 -2.703 37.298 1.00 66.12 182 LEU A CA 1
ATOM 1470 C C . LEU A 1 182 ? -7.442 -1.261 37.447 1.00 66.12 182 LEU A C 1
ATOM 1472 O O . LEU A 1 182 ? -8.211 -0.312 37.298 1.00 66.12 182 LEU A O 1
ATOM 1476 N N . SER A 1 183 ? -6.154 -1.093 37.760 1.00 55.22 183 SER A N 1
ATOM 1477 C CA . SER A 1 183 ? -5.543 0.179 38.166 1.00 55.22 183 SER A CA 1
ATOM 1478 C C . SER A 1 183 ? -4.498 0.742 37.195 1.00 55.22 183 SER A C 1
ATOM 1480 O O . SER A 1 183 ? -4.053 1.875 37.396 1.00 55.22 183 SER A O 1
ATOM 1482 N N . ALA A 1 184 ? -4.127 0.018 36.132 1.00 54.78 184 ALA A N 1
ATOM 1483 C CA . ALA A 1 184 ? -3.182 0.504 35.129 1.00 54.78 184 ALA A CA 1
ATOM 1484 C C . ALA A 1 184 ? -3.833 1.596 34.261 1.00 54.78 184 ALA A C 1
ATOM 1486 O O . ALA A 1 184 ? -4.293 1.356 33.145 1.00 54.78 184 ALA A O 1
ATOM 1487 N N . LYS A 1 185 ? -3.899 2.824 34.783 1.00 55.12 185 LYS A N 1
ATOM 1488 C CA . LYS A 1 185 ? -4.149 4.002 33.956 1.00 55.12 185 LYS A CA 1
ATOM 1489 C C . LYS A 1 185 ? -2.979 4.129 32.987 1.00 55.12 185 LYS A C 1
ATOM 1491 O O . LYS A 1 185 ? -1.833 4.231 33.425 1.00 55.12 185 LYS A O 1
ATOM 1496 N N . GLU A 1 186 ? -3.262 4.130 31.683 1.00 56.28 186 GLU A N 1
ATO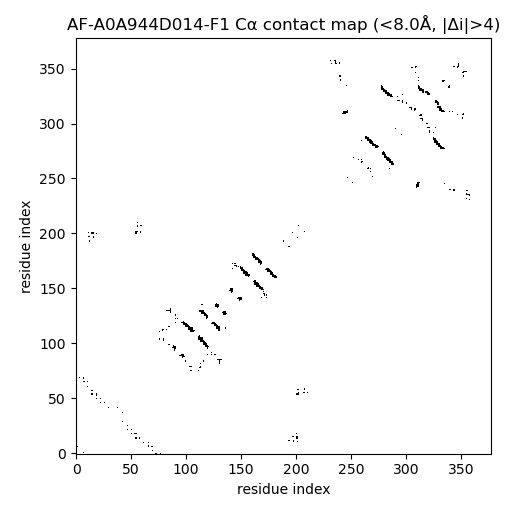M 1497 C CA . GLU A 1 186 ? -2.293 4.634 30.708 1.00 56.28 186 GLU A CA 1
ATOM 1498 C C . GLU A 1 186 ? -1.786 5.997 31.212 1.00 56.28 186 GLU A C 1
ATOM 1500 O O . GLU A 1 186 ? -2.601 6.777 31.717 1.00 56.28 186 GLU A O 1
ATOM 1505 N N . PRO A 1 187 ? -0.476 6.291 31.137 1.00 58.97 187 PRO A N 1
ATOM 1506 C CA . PRO A 1 187 ? 0.040 7.576 31.586 1.00 58.97 187 PRO A CA 1
ATOM 1507 C C . PRO A 1 187 ? -0.719 8.697 30.866 1.00 58.97 187 PRO A C 1
ATOM 1509 O O . PRO A 1 187 ? -0.651 8.822 29.641 1.00 58.97 187 PRO A O 1
ATOM 1512 N N . GLU A 1 188 ? -1.493 9.470 31.630 1.00 66.69 188 GLU A N 1
ATOM 1513 C CA . GLU A 1 188 ? -2.238 10.613 31.114 1.00 66.69 188 GLU A CA 1
ATOM 1514 C C . GLU A 1 188 ? -1.217 11.660 30.659 1.00 66.69 188 GLU A C 1
ATOM 1516 O O . GLU A 1 188 ? -0.495 12.238 31.471 1.00 66.69 188 GLU A O 1
ATOM 1521 N N . ILE A 1 189 ? -1.122 11.867 29.344 1.00 79.19 189 ILE A N 1
ATOM 1522 C CA . ILE A 1 189 ? -0.330 12.956 28.766 1.00 79.19 189 ILE A CA 1
ATOM 1523 C C . ILE A 1 189 ? -0.903 14.262 29.320 1.00 79.19 189 ILE A C 1
ATOM 1525 O O . ILE A 1 189 ? -2.117 14.484 29.235 1.00 79.19 189 ILE A O 1
ATOM 1529 N N . SER A 1 190 ? -0.052 15.118 29.885 1.00 86.25 190 SER A N 1
ATOM 1530 C CA . SER A 1 190 ? -0.509 16.416 30.386 1.00 86.25 190 SER A CA 1
ATOM 1531 C C . SER A 1 190 ? -1.101 17.255 29.247 1.00 86.25 190 SER A C 1
ATOM 1533 O O . SER A 1 190 ? -0.722 17.107 28.084 1.00 86.25 190 SER A O 1
ATOM 1535 N N . GLU A 1 191 ? -2.030 18.164 29.552 1.00 87.00 191 GLU A N 1
ATOM 1536 C CA . GLU A 1 191 ? -2.650 18.999 28.509 1.00 87.00 191 GLU A CA 1
ATOM 1537 C C . GLU A 1 191 ? -1.605 19.860 27.774 1.00 87.00 191 GLU A C 1
ATOM 1539 O O . GLU A 1 191 ? -1.686 20.043 26.562 1.00 87.00 191 GLU A O 1
ATOM 1544 N N . GLU A 1 192 ? -0.565 20.315 28.479 1.00 90.56 192 GLU A N 1
ATOM 1545 C CA . GLU A 1 192 ? 0.549 21.056 27.877 1.00 90.56 192 GLU A CA 1
ATOM 1546 C C . GLU A 1 192 ? 1.355 20.208 26.885 1.00 90.56 192 GLU A C 1
ATOM 1548 O O . GLU A 1 192 ? 1.713 20.675 25.801 1.00 90.56 192 GLU A O 1
ATOM 1553 N N . GLU A 1 193 ? 1.653 18.955 27.234 1.00 90.50 193 GLU A N 1
ATOM 1554 C CA . GLU A 1 193 ? 2.332 18.024 26.331 1.00 90.50 193 GLU A CA 1
ATOM 1555 C C . GLU A 1 193 ? 1.449 17.665 25.139 1.00 90.50 193 GLU A C 1
ATOM 1557 O O . GLU A 1 193 ? 1.945 17.593 24.013 1.00 90.50 193 GLU A O 1
ATOM 1562 N N . PHE A 1 194 ? 0.144 17.495 25.358 1.00 90.69 194 PHE A N 1
ATOM 1563 C CA . PHE A 1 194 ? -0.807 17.228 24.287 1.00 90.69 194 PHE A CA 1
ATOM 1564 C C . PHE A 1 194 ? -0.808 18.353 23.249 1.00 90.69 194 PHE A C 1
ATOM 1566 O O . PHE A 1 194 ? -0.687 18.060 22.061 1.00 90.69 194 PHE A O 1
ATOM 1573 N N . GLN A 1 195 ? -0.862 19.622 23.667 1.00 92.19 195 GLN A N 1
ATOM 1574 C CA . GLN A 1 195 ? -0.833 20.744 22.723 1.00 92.19 195 GLN A CA 1
ATOM 1575 C C . GLN A 1 195 ? 0.487 20.818 21.947 1.00 92.19 195 GLN A C 1
ATOM 1577 O O . GLN A 1 195 ? 0.465 20.947 20.725 1.00 92.19 195 GLN A O 1
ATOM 1582 N N . LYS A 1 196 ? 1.635 20.611 22.608 1.00 92.75 196 LYS A N 1
ATOM 1583 C CA . LYS A 1 196 ? 2.946 20.563 21.928 1.00 92.75 196 LYS A CA 1
ATOM 1584 C C . LYS A 1 196 ? 3.024 19.442 20.890 1.00 92.75 196 LYS A C 1
ATOM 1586 O O . LYS A 1 196 ? 3.565 19.621 19.800 1.00 92.75 196 LYS A O 1
ATOM 1591 N N . LEU A 1 197 ? 2.509 18.261 21.227 1.00 92.62 197 LEU A N 1
ATOM 1592 C CA . LEU A 1 197 ? 2.494 17.117 20.317 1.00 92.62 197 LEU A CA 1
ATOM 1593 C C . LEU A 1 197 ? 1.498 17.328 19.174 1.00 92.62 197 LEU A C 1
ATOM 1595 O O . LEU A 1 197 ? 1.802 16.976 18.036 1.00 92.62 197 LEU A O 1
ATOM 1599 N N . LYS A 1 198 ? 0.349 17.947 19.450 1.00 92.44 198 LYS A N 1
ATOM 1600 C CA . LYS A 1 198 ? -0.646 18.315 18.444 1.00 92.44 198 LYS A CA 1
ATOM 1601 C C . LYS A 1 198 ? -0.076 19.310 17.440 1.00 92.44 198 LYS A C 1
ATOM 1603 O O . LYS A 1 198 ? -0.184 19.062 16.249 1.00 92.44 198 LYS A O 1
ATOM 1608 N N . GLU A 1 199 ? 0.591 20.368 17.891 1.00 93.06 199 GLU A N 1
ATOM 1609 C CA . GLU A 1 199 ? 1.273 21.320 17.002 1.00 93.06 199 GLU A CA 1
ATOM 1610 C C . GLU A 1 199 ? 2.344 20.641 16.140 1.00 93.06 199 GLU A C 1
ATOM 1612 O O . GLU A 1 199 ? 2.538 20.993 14.979 1.00 93.06 199 GLU A O 1
ATOM 16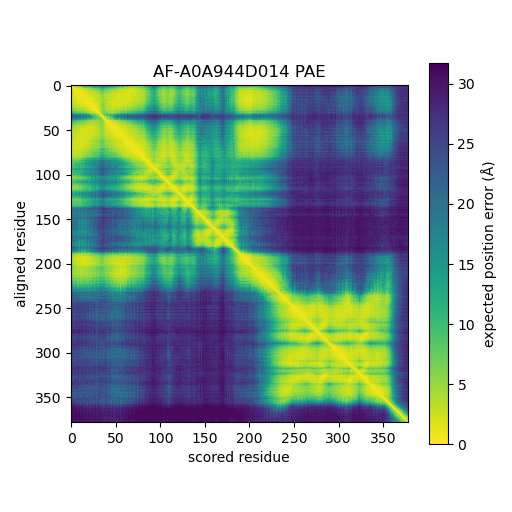17 N N . ARG A 1 200 ? 3.031 19.632 16.687 1.00 91.62 200 ARG A N 1
ATOM 1618 C CA . ARG A 1 200 ? 4.073 18.907 15.958 1.00 91.62 200 ARG A CA 1
ATOM 1619 C C . ARG A 1 200 ? 3.516 17.918 14.933 1.00 91.62 200 ARG A C 1
ATOM 1621 O O . ARG A 1 200 ? 4.129 17.761 13.875 1.00 91.62 200 ARG A O 1
ATOM 1628 N N . TYR A 1 201 ? 2.440 17.199 15.246 1.00 93.19 201 TYR A N 1
ATOM 1629 C CA . TYR A 1 201 ? 1.988 16.038 14.465 1.00 93.19 201 TYR A CA 1
ATOM 1630 C C . TYR A 1 201 ? 0.635 16.208 13.778 1.00 93.19 201 TYR A C 1
ATOM 1632 O O . TYR A 1 201 ? 0.377 15.499 12.809 1.00 93.19 201 TYR A O 1
ATOM 1640 N N . CYS A 1 202 ? -0.217 17.123 14.225 1.00 92.56 202 CYS A N 1
ATOM 1641 C CA . CYS A 1 202 ? -1.495 17.388 13.578 1.00 92.56 202 CYS A CA 1
ATOM 1642 C C . CYS A 1 202 ? -1.359 18.571 12.620 1.00 92.56 202 CYS A C 1
ATOM 1644 O O . CYS A 1 202 ? -0.822 19.619 12.968 1.00 92.56 202 CYS A O 1
ATOM 1646 N N . VAL A 1 203 ? -1.870 18.395 11.405 1.00 92.56 203 VAL A N 1
ATOM 1647 C CA . VAL A 1 203 ? -1.791 19.404 10.344 1.00 92.56 203 VAL A CA 1
ATOM 1648 C C . VAL A 1 203 ? -2.930 20.408 10.473 1.00 92.56 203 VAL A C 1
ATOM 1650 O O . VAL A 1 203 ? -4.053 20.050 10.844 1.00 92.56 203 VAL A O 1
ATOM 1653 N N . SER A 1 204 ? -2.652 21.667 10.137 1.00 90.88 204 SER A N 1
ATOM 1654 C CA . SER A 1 204 ? -3.683 22.695 10.024 1.00 90.88 204 SER A CA 1
ATOM 1655 C C . SER A 1 204 ? -4.506 22.549 8.740 1.00 90.88 204 SER A C 1
ATOM 1657 O O . SER A 1 204 ? -4.034 22.076 7.710 1.00 90.88 204 SER A O 1
ATOM 1659 N N . ASP A 1 205 ? -5.728 23.072 8.739 1.00 89.12 205 ASP A N 1
ATOM 1660 C CA . ASP A 1 205 ? -6.587 23.043 7.550 1.00 89.12 205 ASP A CA 1
ATOM 1661 C C .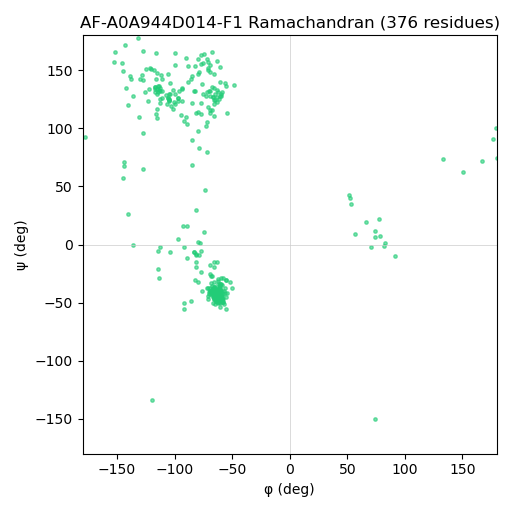 ASP A 1 205 ? -5.977 23.717 6.313 1.00 89.12 205 ASP A C 1
ATOM 1663 O O . ASP A 1 205 ? -6.303 23.370 5.177 1.00 89.12 205 ASP A O 1
ATOM 1667 N N . LYS A 1 206 ? -5.110 24.714 6.512 1.00 89.19 206 LYS A N 1
ATOM 1668 C CA . LYS A 1 206 ? -4.429 25.402 5.412 1.00 89.19 206 LYS A CA 1
ATOM 1669 C C . LYS A 1 206 ? -3.381 24.498 4.765 1.00 89.19 206 LYS A C 1
ATOM 1671 O O . LYS A 1 206 ? -3.341 24.404 3.542 1.00 89.19 206 LYS A O 1
ATOM 1676 N N . GLU A 1 207 ? -2.556 23.850 5.577 1.00 86.25 207 GLU A N 1
ATOM 1677 C CA . GLU A 1 207 ? -1.514 22.932 5.113 1.00 86.25 207 GLU A CA 1
ATOM 1678 C C . GLU A 1 207 ? -2.123 21.683 4.467 1.00 86.25 207 GLU A C 1
ATOM 1680 O O . GLU A 1 207 ? -1.710 21.305 3.372 1.00 86.25 207 GLU A O 1
ATOM 1685 N N . GLY A 1 208 ? -3.175 21.123 5.073 1.00 87.75 208 GLY A N 1
ATOM 1686 C CA . GLY A 1 208 ? -3.888 19.965 4.536 1.00 87.75 208 GLY A CA 1
ATOM 1687 C C . GLY A 1 208 ? -4.510 20.224 3.160 1.00 87.75 208 GLY A C 1
ATOM 1688 O O . GLY A 1 208 ? -4.433 19.378 2.269 1.00 87.75 208 GLY A O 1
ATOM 1689 N N . ARG A 1 209 ? -5.060 21.425 2.926 1.00 87.62 209 ARG A N 1
ATOM 1690 C CA . ARG A 1 209 ? -5.523 21.828 1.584 1.00 87.62 209 ARG A CA 1
ATOM 1691 C C . ARG A 1 209 ? -4.380 21.920 0.574 1.00 87.62 209 ARG A C 1
ATOM 1693 O O . ARG A 1 209 ? -4.530 21.432 -0.542 1.00 87.62 209 ARG A O 1
ATOM 1700 N N . GLY A 1 210 ? -3.240 22.485 0.973 1.00 86.75 210 GLY A N 1
ATOM 1701 C CA . GLY A 1 210 ? -2.051 22.536 0.117 1.00 86.75 210 GLY A CA 1
ATOM 1702 C C . GLY A 1 210 ? -1.549 21.143 -0.276 1.00 86.75 210 GLY A C 1
ATOM 1703 O O . GLY A 1 210 ? -1.117 20.935 -1.407 1.00 86.75 210 GLY A O 1
ATOM 1704 N N . TYR A 1 211 ? -1.678 20.159 0.615 1.00 90.69 211 TYR A N 1
ATOM 1705 C CA . TYR A 1 211 ? -1.335 18.773 0.306 1.00 90.69 211 TYR A CA 1
ATOM 1706 C C . TYR A 1 211 ? -2.242 18.144 -0.765 1.00 90.69 211 TYR A C 1
ATOM 1708 O O . TYR A 1 211 ? -1.756 17.400 -1.616 1.00 90.69 211 TYR A O 1
ATOM 1716 N N . ILE A 1 212 ? -3.541 18.470 -0.784 1.00 86.50 212 ILE A N 1
ATOM 1717 C CA . ILE A 1 212 ? -4.459 18.009 -1.843 1.00 86.50 212 ILE A CA 1
ATOM 1718 C C . ILE A 1 212 ? -3.997 18.526 -3.214 1.00 86.50 212 ILE A C 1
ATOM 1720 O O . ILE A 1 212 ? -3.910 17.757 -4.173 1.00 86.50 212 ILE A O 1
ATOM 1724 N N . GLU A 1 213 ? -3.658 19.813 -3.302 1.00 84.25 213 GLU A N 1
ATOM 1725 C CA . GLU A 1 213 ? -3.153 20.434 -4.534 1.00 84.25 213 GLU A CA 1
ATOM 1726 C C . GLU A 1 213 ? -1.815 19.825 -4.970 1.00 84.25 213 GLU A C 1
ATOM 1728 O O . GLU A 1 213 ? -1.607 19.522 -6.150 1.00 84.25 213 GLU A O 1
ATOM 1733 N N . PHE A 1 214 ? -0.920 19.581 -4.010 1.00 81.94 214 PHE A N 1
ATOM 1734 C CA . PHE A 1 214 ? 0.353 18.909 -4.248 1.00 81.94 214 PHE A CA 1
ATOM 1735 C C . PHE A 1 214 ? 0.159 17.493 -4.806 1.00 81.94 214 PHE A C 1
ATOM 1737 O O . PHE A 1 214 ? 0.783 17.140 -5.807 1.00 81.94 214 PHE A O 1
ATOM 1744 N N . LYS A 1 215 ? -0.749 16.700 -4.225 1.00 84.38 215 LYS A N 1
ATOM 1745 C CA . LYS A 1 215 ? -1.064 15.338 -4.686 1.00 84.38 215 LYS A CA 1
ATOM 1746 C C . LYS A 1 215 ? -1.606 15.341 -6.116 1.00 84.38 215 LYS A C 1
ATOM 1748 O O . LYS A 1 215 ? -1.115 14.584 -6.950 1.00 84.38 215 LYS A O 1
ATOM 1753 N N . SER A 1 216 ? -2.521 16.264 -6.422 1.00 79.62 216 SER A N 1
ATOM 1754 C CA . SER A 1 216 ? -3.025 16.463 -7.787 1.00 79.62 216 SER A CA 1
ATOM 1755 C C . SER A 1 216 ? -1.908 16.843 -8.766 1.00 79.62 216 SER A C 1
ATOM 1757 O O . SER A 1 216 ? -1.897 16.380 -9.905 1.00 79.62 216 SER A O 1
ATOM 1759 N N . SER A 1 217 ? -0.962 17.683 -8.343 1.00 78.44 217 SER A N 1
ATOM 1760 C CA . SER A 1 217 ? 0.170 18.104 -9.178 1.00 78.44 217 SER A CA 1
ATOM 1761 C C . SER A 1 217 ? 1.152 16.956 -9.441 1.00 78.44 217 SER A C 1
ATOM 1763 O O . SER A 1 217 ? 1.633 16.798 -10.562 1.00 78.44 217 SER A O 1
ATOM 1765 N N . LEU A 1 218 ? 1.422 16.116 -8.436 1.00 77.44 218 LEU A N 1
ATOM 1766 C CA . LEU A 1 218 ? 2.249 14.915 -8.592 1.00 77.44 218 LEU A CA 1
ATOM 1767 C C . LEU A 1 218 ? 1.633 13.908 -9.569 1.00 77.44 218 LEU A C 1
ATOM 1769 O O . LEU A 1 218 ? 2.353 13.316 -10.374 1.00 77.44 218 LEU A O 1
ATOM 1773 N N . GLU A 1 219 ? 0.314 13.724 -9.525 1.00 78.06 219 GLU A N 1
ATOM 1774 C CA . GLU A 1 219 ? -0.400 12.863 -10.472 1.00 78.06 219 GLU A CA 1
ATOM 1775 C C . GLU A 1 219 ? -0.277 13.374 -11.911 1.00 78.06 219 GLU A C 1
ATOM 1777 O O . GLU A 1 219 ? 0.039 12.599 -12.812 1.00 78.06 219 GLU A O 1
ATOM 1782 N N . GLN A 1 220 ? -0.414 14.685 -12.123 1.00 74.31 220 GLN A N 1
ATOM 1783 C CA . GLN A 1 220 ? -0.209 15.294 -13.441 1.00 74.31 220 GLN A CA 1
ATOM 1784 C C . GLN A 1 220 ? 1.234 15.133 -13.937 1.00 74.31 220 GLN A C 1
ATOM 1786 O O . GLN A 1 220 ? 1.454 14.782 -15.096 1.00 74.31 220 GLN A O 1
ATOM 1791 N N . LEU A 1 221 ? 2.228 15.335 -13.066 1.00 74.25 221 LEU A N 1
ATOM 1792 C CA . LEU A 1 221 ? 3.637 15.128 -13.413 1.00 74.25 221 LEU A CA 1
ATOM 1793 C C . LEU A 1 221 ? 3.920 13.680 -13.820 1.00 74.25 221 LEU A C 1
ATOM 1795 O O . LEU A 1 221 ? 4.654 13.449 -14.779 1.00 74.25 221 LEU A O 1
ATOM 1799 N N . LYS A 1 222 ? 3.327 12.704 -13.126 1.00 76.00 222 LYS A N 1
ATOM 1800 C CA . LYS A 1 222 ? 3.473 11.281 -13.455 1.00 76.00 222 LYS A CA 1
ATOM 1801 C C . LYS A 1 222 ? 2.983 10.969 -14.871 1.00 76.00 222 LYS A C 1
ATOM 1803 O O . LYS A 1 222 ? 3.668 10.246 -15.593 1.00 76.00 222 LYS A O 1
ATOM 1808 N N . GLU A 1 223 ? 1.844 11.528 -15.275 1.00 73.19 223 GLU A N 1
ATOM 1809 C CA . GLU A 1 223 ? 1.332 11.369 -16.642 1.00 73.19 223 GLU A CA 1
ATOM 1810 C C . GLU A 1 223 ? 2.259 12.033 -17.674 1.00 73.19 223 GLU A C 1
ATOM 1812 O O . GLU A 1 223 ? 2.588 11.419 -18.687 1.00 73.19 223 GLU A O 1
ATOM 1817 N N . ILE A 1 224 ? 2.797 13.224 -17.380 1.00 71.69 224 ILE A N 1
ATOM 1818 C CA . ILE A 1 224 ? 3.772 13.894 -18.262 1.00 71.69 224 ILE A CA 1
ATOM 1819 C C . ILE A 1 224 ? 5.042 13.047 -18.445 1.00 71.69 224 ILE A C 1
ATOM 1821 O O . ILE A 1 224 ? 5.538 12.916 -19.564 1.00 71.69 224 ILE A O 1
ATOM 1825 N N . PHE A 1 225 ? 5.585 12.460 -17.374 1.00 67.94 225 PHE A N 1
ATOM 1826 C CA . PHE A 1 225 ? 6.773 11.604 -17.474 1.00 67.94 225 PHE A CA 1
ATOM 1827 C C . PHE A 1 225 ? 6.521 10.364 -18.332 1.00 67.94 225 PHE A C 1
ATOM 1829 O O . PHE A 1 225 ? 7.362 10.013 -19.160 1.00 67.94 225 PHE A O 1
ATOM 1836 N N . LYS A 1 226 ? 5.347 9.747 -18.185 1.00 72.12 226 LYS A N 1
ATOM 1837 C CA . LYS A 1 226 ? 4.932 8.609 -19.005 1.00 72.12 226 LYS A CA 1
ATOM 1838 C C . LYS A 1 226 ? 4.855 8.983 -20.487 1.00 72.12 226 LYS A C 1
ATOM 1840 O O . LYS A 1 226 ? 5.431 8.286 -21.319 1.00 72.12 226 LYS A O 1
ATOM 1845 N N . ASP A 1 227 ? 4.249 10.126 -20.804 1.00 69.81 227 ASP A N 1
ATOM 1846 C CA . ASP A 1 227 ? 4.177 10.642 -22.175 1.00 69.81 227 ASP A CA 1
ATOM 1847 C C . ASP A 1 227 ? 5.568 10.909 -22.775 1.00 69.81 227 ASP A C 1
ATOM 1849 O O . ASP A 1 227 ? 5.812 10.646 -23.958 1.00 69.81 227 ASP A O 1
ATOM 1853 N N . VAL A 1 228 ? 6.504 11.433 -21.977 1.00 67.62 228 VAL A N 1
ATOM 1854 C CA . VAL A 1 228 ? 7.890 11.678 -22.408 1.00 67.62 228 VAL A CA 1
ATOM 1855 C C . VAL A 1 228 ? 8.621 10.366 -22.695 1.00 67.62 228 VAL A C 1
ATOM 1857 O O . VAL A 1 228 ? 9.303 10.261 -23.721 1.00 67.62 228 VAL A O 1
ATOM 1860 N N . ASP A 1 229 ? 8.475 9.364 -21.832 1.00 66.31 229 ASP A N 1
ATOM 1861 C CA . ASP A 1 229 ? 9.092 8.052 -22.028 1.00 66.31 229 ASP A CA 1
ATOM 1862 C C . ASP A 1 229 ? 8.512 7.332 -23.251 1.00 66.31 229 ASP A C 1
ATOM 1864 O O . ASP A 1 229 ? 9.262 6.774 -24.059 1.00 66.31 229 ASP A O 1
ATOM 1868 N N . ASP A 1 230 ? 7.200 7.422 -23.470 1.00 72.19 230 ASP A N 1
ATOM 1869 C CA . ASP A 1 230 ? 6.535 6.851 -24.642 1.00 72.19 230 ASP A CA 1
ATOM 1870 C C . ASP A 1 230 ? 7.027 7.491 -25.952 1.00 72.19 230 ASP A C 1
ATOM 1872 O O . ASP A 1 230 ? 7.284 6.788 -26.943 1.00 72.19 230 ASP A O 1
ATOM 1876 N N . ARG A 1 231 ? 7.256 8.812 -25.960 1.00 69.44 231 ARG A N 1
ATOM 1877 C CA . ARG A 1 231 ? 7.841 9.526 -27.111 1.00 69.44 231 ARG A CA 1
ATOM 1878 C C . ARG A 1 231 ? 9.283 9.100 -27.381 1.00 69.44 231 ARG A C 1
ATOM 1880 O O . ARG A 1 231 ? 9.610 8.781 -28.526 1.00 69.44 231 ARG A O 1
ATOM 1887 N N . LYS A 1 232 ? 10.133 9.035 -26.349 1.00 67.00 232 LYS A N 1
ATOM 1888 C CA . LYS A 1 232 ? 11.537 8.595 -26.482 1.00 67.00 232 LYS A CA 1
ATOM 1889 C C . LYS A 1 232 ? 11.635 7.165 -27.001 1.00 67.00 232 LYS A C 1
ATOM 1891 O O . LYS A 1 232 ? 12.380 6.898 -27.944 1.00 67.00 232 LYS A O 1
ATOM 1896 N N . ASN A 1 233 ? 10.837 6.261 -26.438 1.00 70.75 233 ASN A N 1
ATOM 1897 C CA . ASN A 1 233 ? 10.782 4.867 -26.866 1.00 70.75 233 ASN A CA 1
ATOM 1898 C C . ASN A 1 233 ? 10.328 4.742 -28.323 1.00 70.75 233 ASN A C 1
ATOM 1900 O O . ASN A 1 233 ? 10.849 3.910 -29.066 1.00 70.75 233 ASN A O 1
ATOM 1904 N N . SER A 1 234 ? 9.384 5.579 -28.753 1.00 73.81 234 SER A N 1
ATOM 1905 C CA . SER A 1 234 ? 8.931 5.614 -30.144 1.00 73.81 234 SER A CA 1
ATOM 1906 C C . SER A 1 234 ? 10.042 6.082 -31.087 1.00 73.81 234 SER A C 1
ATOM 1908 O O . SER A 1 234 ? 10.318 5.412 -32.080 1.00 73.81 234 SER A O 1
ATOM 1910 N N . GLN A 1 235 ? 10.744 7.169 -30.756 1.00 76.19 235 GLN A N 1
ATOM 1911 C CA . GLN A 1 235 ? 11.857 7.682 -31.563 1.00 76.19 235 GLN A CA 1
ATOM 1912 C C . GLN A 1 235 ? 13.018 6.679 -31.665 1.00 76.19 235 GLN A C 1
ATOM 1914 O O . GLN A 1 235 ? 13.514 6.421 -32.763 1.00 76.19 235 GLN A O 1
ATOM 1919 N N . ALA A 1 236 ? 13.404 6.056 -30.548 1.00 78.12 236 ALA A N 1
ATOM 1920 C CA . ALA A 1 236 ? 14.448 5.034 -30.510 1.00 78.12 236 ALA A CA 1
ATOM 1921 C C . ALA A 1 236 ? 14.096 3.806 -31.374 1.00 78.12 236 ALA A C 1
ATOM 1923 O O . ALA A 1 236 ? 14.958 3.264 -32.067 1.00 78.12 236 ALA A O 1
ATOM 1924 N N . LYS A 1 237 ? 12.819 3.393 -31.399 1.00 78.00 237 LYS A N 1
ATOM 1925 C CA . LYS A 1 237 ? 12.339 2.309 -32.275 1.00 78.00 237 LYS A CA 1
ATOM 1926 C C . LYS A 1 237 ? 12.474 2.659 -33.757 1.00 78.00 237 LYS A C 1
ATOM 1928 O O . LYS A 1 237 ? 12.934 1.819 -34.525 1.00 78.00 237 LYS A O 1
ATOM 1933 N N . TYR A 1 238 ? 12.123 3.881 -34.165 1.00 78.00 238 TYR A N 1
ATOM 1934 C CA . TYR A 1 238 ? 12.281 4.309 -35.561 1.00 78.00 238 TYR A CA 1
ATOM 1935 C C . TYR A 1 238 ? 13.752 4.378 -35.989 1.00 78.00 238 TYR A C 1
ATOM 1937 O O . TYR A 1 238 ? 14.082 3.944 -37.092 1.00 78.00 238 TYR A O 1
ATOM 1945 N N . GLN A 1 239 ? 14.645 4.843 -35.109 1.00 80.31 239 GLN A N 1
ATOM 1946 C CA . GLN A 1 239 ? 16.089 4.824 -35.367 1.00 80.31 239 GLN A CA 1
ATOM 1947 C C . GLN A 1 239 ? 16.625 3.396 -35.523 1.00 80.31 239 GLN A C 1
ATOM 1949 O O . GLN A 1 239 ? 17.403 3.137 -36.438 1.00 80.31 239 GLN A O 1
ATOM 1954 N N . LEU A 1 240 ? 16.167 2.452 -34.691 1.00 81.62 240 LEU A N 1
ATOM 1955 C CA . LEU A 1 240 ? 16.544 1.045 -34.833 1.00 81.62 240 LEU A CA 1
ATOM 1956 C C . LEU A 1 240 ? 16.099 0.458 -36.169 1.00 81.62 240 LEU A C 1
ATOM 1958 O O . LEU A 1 240 ? 16.909 -0.182 -36.832 1.00 81.62 240 LEU A O 1
ATOM 1962 N N . ILE A 1 241 ? 14.851 0.702 -36.579 1.00 82.25 241 ILE A N 1
ATOM 1963 C CA . ILE A 1 241 ? 14.325 0.236 -37.871 1.00 82.25 241 ILE A CA 1
ATOM 1964 C C . ILE A 1 241 ? 15.175 0.778 -39.027 1.00 82.25 241 ILE A C 1
ATOM 1966 O O . ILE A 1 241 ? 15.523 0.019 -39.926 1.00 82.25 241 ILE A O 1
ATOM 1970 N N . ALA A 1 242 ? 15.566 2.055 -38.975 1.00 82.62 242 ALA A N 1
ATOM 1971 C CA . ALA A 1 242 ? 16.430 2.667 -39.985 1.00 82.62 242 ALA A CA 1
ATOM 1972 C C . ALA A 1 242 ? 17.870 2.119 -39.972 1.00 82.62 242 ALA A C 1
ATOM 1974 O O . ALA A 1 242 ? 18.539 2.133 -41.001 1.00 82.62 242 ALA A O 1
ATOM 1975 N N . SER A 1 243 ? 18.349 1.635 -38.822 1.00 83.31 243 SER A N 1
ATOM 1976 C CA . SER A 1 243 ? 19.701 1.083 -38.665 1.00 83.31 243 SER A CA 1
ATOM 1977 C C . SER A 1 243 ? 19.848 -0.384 -39.090 1.00 83.31 243 SER A C 1
ATOM 1979 O O . SER A 1 243 ? 20.966 -0.899 -39.084 1.00 83.31 243 SER A O 1
ATOM 1981 N N . VAL A 1 244 ? 18.751 -1.072 -39.440 1.00 86.69 244 VAL A N 1
ATOM 1982 C CA . VAL A 1 244 ? 18.799 -2.474 -39.881 1.00 86.69 244 VAL A CA 1
ATOM 1983 C C . VAL A 1 244 ? 19.541 -2.583 -41.213 1.00 86.69 244 VAL A C 1
ATOM 1985 O O . VAL A 1 244 ? 19.125 -2.038 -42.235 1.00 86.69 244 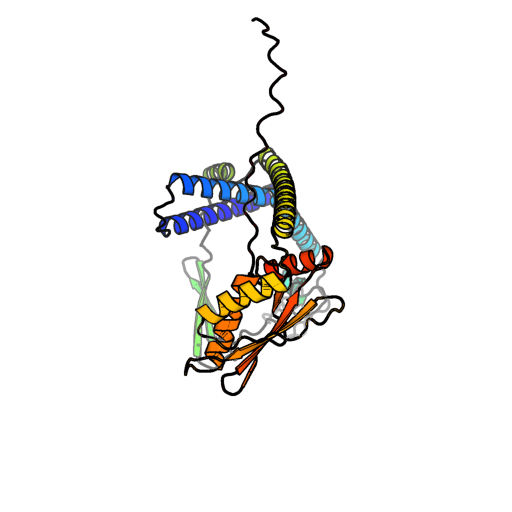VAL A O 1
ATOM 1988 N N . GLU A 1 245 ? 20.623 -3.355 -41.217 1.00 88.12 245 GLU A N 1
ATOM 1989 C CA . GLU A 1 245 ? 21.419 -3.626 -42.407 1.00 88.12 245 GLU A CA 1
ATOM 1990 C C . GLU A 1 245 ? 20.626 -4.506 -43.387 1.00 88.12 245 GLU A C 1
ATOM 1992 O O . GLU A 1 245 ? 20.285 -5.658 -43.096 1.00 88.12 245 GLU A O 1
ATOM 1997 N N . SER A 1 246 ? 20.326 -3.957 -44.565 1.00 87.19 246 SER A N 1
ATOM 1998 C CA . SER A 1 246 ? 19.621 -4.667 -45.636 1.00 87.19 246 SER A CA 1
ATOM 1999 C C . SER A 1 246 ? 20.608 -5.480 -46.472 1.00 87.19 246 SER A C 1
ATOM 2001 O O . SER A 1 246 ? 21.173 -4.993 -47.452 1.00 87.19 246 SER A O 1
ATOM 2003 N N . LEU A 1 247 ? 20.838 -6.730 -46.075 1.00 89.88 247 LEU A N 1
ATOM 2004 C CA . LEU A 1 247 ? 21.737 -7.641 -46.774 1.00 89.88 247 LEU A CA 1
ATOM 2005 C C . LEU A 1 247 ? 21.038 -8.299 -47.965 1.00 89.88 247 LEU A C 1
ATOM 2007 O O . LEU A 1 247 ? 19.952 -8.871 -47.842 1.00 89.88 247 LEU A O 1
ATOM 2011 N N . THR A 1 248 ? 21.708 -8.285 -49.114 1.00 90.25 248 THR A N 1
ATOM 2012 C CA . THR A 1 248 ? 21.323 -9.076 -50.286 1.00 90.25 248 THR A CA 1
ATOM 2013 C C . THR A 1 248 ? 21.735 -10.540 -50.104 1.00 90.25 248 THR A C 1
ATOM 2015 O O . THR A 1 248 ? 22.583 -10.866 -49.274 1.00 90.25 248 THR A O 1
ATOM 2018 N N . VAL A 1 249 ? 21.165 -11.446 -50.906 1.00 89.06 249 VAL A N 1
ATOM 2019 C CA . VAL A 1 249 ? 21.528 -12.875 -50.874 1.00 89.06 249 VAL A CA 1
ATOM 2020 C C . VAL A 1 249 ? 23.036 -13.115 -51.074 1.00 89.06 249 VAL A C 1
ATOM 2022 O O . VAL A 1 249 ? 23.598 -13.897 -50.307 1.00 89.06 249 VAL A O 1
ATOM 2025 N N . PRO A 1 250 ? 23.725 -12.467 -52.036 1.00 90.75 250 PRO A N 1
ATOM 2026 C CA . PRO A 1 250 ? 25.177 -12.599 -52.166 1.00 90.75 250 PRO A CA 1
ATOM 2027 C C . PRO A 1 250 ? 25.937 -12.155 -50.909 1.00 90.75 250 PRO A C 1
ATOM 2029 O O . PRO A 1 250 ? 26.751 -12.919 -50.394 1.00 90.75 250 PRO A O 1
ATOM 2032 N N . ASN A 1 251 ? 25.599 -10.988 -50.349 1.00 90.94 251 ASN A N 1
ATOM 2033 C CA . ASN A 1 251 ? 26.275 -10.456 -49.161 1.00 90.94 251 ASN A CA 1
ATOM 2034 C C . ASN A 1 251 ? 26.033 -11.341 -47.928 1.00 90.94 251 ASN A C 1
ATOM 2036 O O . ASN A 1 251 ? 26.934 -11.552 -47.117 1.00 90.94 251 ASN A O 1
ATOM 2040 N N . LEU A 1 252 ? 24.827 -11.906 -47.799 1.00 92.56 252 LEU A N 1
ATOM 2041 C CA . LEU A 1 252 ? 24.525 -12.891 -46.764 1.00 92.56 252 LEU A CA 1
ATOM 2042 C C . LEU A 1 252 ? 25.407 -14.133 -46.913 1.00 92.56 252 LEU A C 1
ATOM 2044 O O . LEU A 1 252 ? 25.946 -14.612 -45.919 1.00 92.56 252 LEU A O 1
ATOM 2048 N N . ARG A 1 253 ? 25.557 -14.664 -48.135 1.00 91.44 253 ARG A N 1
ATOM 2049 C CA . ARG A 1 253 ? 26.388 -15.851 -48.390 1.00 91.44 253 ARG A CA 1
ATOM 2050 C C . ARG A 1 253 ? 27.828 -15.606 -47.961 1.00 91.44 253 ARG A C 1
ATOM 2052 O O . ARG A 1 253 ? 28.371 -16.413 -47.213 1.00 91.44 253 ARG A O 1
ATOM 2059 N N . GLU A 1 254 ? 28.412 -14.482 -48.362 1.00 92.81 254 GLU A N 1
ATOM 2060 C CA . GLU A 1 254 ? 29.778 -14.108 -47.976 1.00 92.81 254 GLU A CA 1
ATOM 2061 C C . GLU A 1 254 ? 29.931 -13.986 -46.454 1.00 92.81 254 GLU A C 1
ATOM 2063 O O . GLU A 1 254 ? 30.837 -14.587 -45.867 1.00 92.81 254 GLU A O 1
ATOM 2068 N N . ARG A 1 255 ? 28.997 -13.289 -45.793 1.00 93.00 255 ARG A N 1
ATOM 2069 C CA . ARG A 1 255 ? 28.994 -13.119 -44.334 1.00 93.00 255 ARG A CA 1
ATOM 2070 C C . ARG A 1 255 ? 28.880 -14.451 -43.595 1.00 93.00 255 ARG A C 1
ATOM 2072 O O . ARG A 1 255 ? 29.624 -14.689 -42.645 1.00 93.00 255 ARG A O 1
ATOM 2079 N N . MET A 1 256 ? 27.992 -15.338 -44.045 1.00 92.50 256 MET A N 1
ATOM 2080 C CA . MET A 1 256 ? 27.803 -16.659 -43.439 1.00 92.50 256 MET A CA 1
ATOM 2081 C C . MET A 1 256 ? 29.009 -17.570 -43.661 1.00 92.50 256 MET A C 1
ATOM 2083 O O . MET A 1 256 ? 29.431 -18.227 -42.716 1.00 92.50 256 MET A O 1
ATOM 2087 N N . VAL A 1 257 ? 29.618 -17.577 -44.852 1.00 92.69 257 VAL A N 1
ATOM 2088 C CA . VAL A 1 257 ? 30.862 -18.332 -45.094 1.00 92.69 257 VAL A CA 1
ATOM 2089 C C . VAL A 1 257 ? 31.965 -17.859 -44.148 1.00 92.69 257 VAL A C 1
ATOM 2091 O O . VAL A 1 257 ? 32.610 -18.681 -43.499 1.00 92.69 257 VAL A O 1
ATOM 2094 N N . HIS A 1 258 ? 32.150 -16.543 -44.011 1.00 93.19 258 HIS A N 1
ATOM 2095 C CA . HIS A 1 258 ? 33.138 -15.986 -43.089 1.00 93.19 258 HIS A CA 1
ATOM 2096 C C . HIS A 1 258 ? 32.854 -16.388 -41.630 1.00 93.19 258 HIS A C 1
ATOM 2098 O O . HIS A 1 258 ? 33.758 -16.826 -40.913 1.00 93.19 258 HIS A O 1
ATOM 2104 N N . LEU A 1 259 ? 31.601 -16.257 -41.181 1.00 92.56 259 LEU A N 1
ATOM 2105 C CA . LEU A 1 259 ? 31.183 -16.591 -39.817 1.00 92.56 259 LEU A CA 1
ATOM 2106 C C . LEU A 1 259 ? 31.388 -18.082 -39.499 1.00 92.56 259 LEU A C 1
ATOM 2108 O O . LEU A 1 259 ? 31.945 -18.420 -38.455 1.00 92.56 259 LEU A O 1
ATOM 2112 N N . LEU A 1 260 ? 30.977 -18.966 -40.410 1.00 92.25 260 LEU A N 1
ATOM 2113 C CA . LEU A 1 260 ? 31.034 -20.420 -40.247 1.00 92.25 260 LEU A CA 1
ATOM 2114 C C . LEU A 1 260 ? 32.469 -20.954 -40.289 1.00 92.25 260 LEU A C 1
ATOM 2116 O O . LEU A 1 260 ? 32.847 -21.738 -39.417 1.00 92.25 260 LEU A O 1
ATOM 2120 N N . ASN A 1 261 ? 33.297 -20.462 -41.215 1.00 91.00 261 ASN A N 1
ATOM 2121 C CA . ASN A 1 261 ? 34.710 -20.841 -41.295 1.00 91.00 261 ASN A CA 1
ATOM 2122 C C . ASN A 1 261 ? 35.469 -20.468 -40.014 1.00 91.00 261 ASN A C 1
ATOM 2124 O O . ASN A 1 261 ? 36.278 -21.253 -39.516 1.00 91.00 261 ASN A O 1
ATOM 2128 N N . LYS A 1 262 ? 35.175 -19.295 -39.434 1.00 90.50 262 LYS A N 1
ATOM 2129 C CA . LYS A 1 262 ? 35.758 -18.867 -38.152 1.00 90.50 262 LYS A CA 1
ATOM 2130 C C . LYS A 1 262 ? 35.386 -19.806 -36.998 1.00 90.50 262 LYS A C 1
ATOM 2132 O O . LYS A 1 262 ? 36.168 -19.953 -36.063 1.00 90.50 262 LYS A O 1
ATOM 2137 N N . ALA A 1 263 ? 34.225 -20.450 -37.073 1.00 89.00 263 ALA A N 1
ATOM 2138 C CA . ALA A 1 263 ? 33.733 -21.410 -36.088 1.00 89.00 263 ALA A CA 1
ATOM 2139 C C . ALA A 1 263 ? 34.091 -22.878 -36.411 1.00 89.00 263 ALA A C 1
ATOM 2141 O O . ALA A 1 263 ? 33.510 -23.788 -35.819 1.00 89.00 263 ALA A O 1
ATOM 2142 N N . ALA A 1 264 ? 35.056 -23.105 -37.315 1.00 89.75 264 ALA A N 1
ATOM 2143 C CA . ALA A 1 264 ? 35.547 -24.417 -37.752 1.00 89.75 264 ALA A CA 1
ATOM 2144 C C . ALA A 1 264 ? 34.539 -25.290 -38.531 1.00 89.75 264 ALA A C 1
ATOM 2146 O O . ALA A 1 264 ? 34.756 -26.495 -38.678 1.00 89.75 264 ALA A O 1
ATOM 2147 N N . PHE A 1 265 ? 33.482 -24.686 -39.081 1.00 89.94 265 PHE A N 1
ATOM 2148 C CA . PHE A 1 265 ? 32.627 -25.334 -40.074 1.00 89.94 265 PHE A CA 1
ATOM 2149 C C . PHE A 1 265 ? 33.217 -25.152 -41.475 1.00 89.94 265 PHE A C 1
ATOM 2151 O O . PHE A 1 265 ? 33.758 -24.095 -41.789 1.00 89.94 265 PHE A O 1
ATOM 2158 N N . VAL A 1 266 ? 33.112 -26.171 -42.323 1.00 89.38 266 VAL A N 1
ATOM 2159 C CA . VAL A 1 266 ? 33.638 -26.183 -43.696 1.00 89.38 266 VAL A CA 1
ATOM 2160 C C . VAL A 1 266 ? 32.600 -26.686 -44.688 1.00 89.38 266 VAL A C 1
ATOM 2162 O O . VAL A 1 266 ? 31.499 -27.060 -44.291 1.00 89.38 266 VAL A O 1
ATOM 2165 N N . GLU A 1 267 ? 32.955 -26.696 -45.978 1.00 90.50 267 GLU A N 1
ATOM 2166 C CA . GLU A 1 267 ? 32.089 -27.203 -47.053 1.00 90.50 267 GLU A CA 1
ATOM 2167 C C . GLU A 1 267 ? 30.687 -26.575 -46.998 1.00 90.50 267 GLU A C 1
ATOM 2169 O O . GLU A 1 267 ? 29.663 -27.242 -47.138 1.00 90.50 267 GLU A O 1
ATOM 2174 N N . VAL A 1 268 ? 30.643 -25.260 -46.753 1.00 92.56 268 VAL A N 1
ATOM 2175 C CA . VAL A 1 268 ? 29.392 -24.511 -46.625 1.00 92.56 268 VAL A CA 1
ATOM 2176 C C . VAL A 1 268 ? 28.693 -24.466 -47.982 1.00 92.56 268 VAL A C 1
ATOM 2178 O O . VAL A 1 268 ? 29.185 -23.854 -48.932 1.00 92.56 268 VAL A O 1
ATOM 2181 N N . ARG A 1 269 ? 27.514 -25.082 -48.067 1.00 92.56 269 ARG A N 1
ATOM 2182 C CA . ARG A 1 269 ? 26.659 -25.091 -49.259 1.00 92.56 269 ARG A CA 1
ATOM 2183 C C . ARG A 1 269 ? 25.349 -24.375 -48.973 1.00 92.56 269 ARG A C 1
ATOM 2185 O O . ARG A 1 269 ? 24.774 -24.504 -47.893 1.00 92.56 269 ARG A O 1
ATOM 2192 N N . PHE A 1 270 ? 24.870 -23.654 -49.977 1.00 93.94 270 PHE A N 1
ATOM 2193 C CA . PHE A 1 270 ? 23.626 -22.897 -49.934 1.00 93.94 270 PHE A CA 1
ATOM 2194 C C . PHE A 1 270 ? 22.639 -23.497 -50.928 1.00 93.94 270 PHE A C 1
ATOM 2196 O O . PHE A 1 270 ? 23.012 -23.779 -52.068 1.00 93.94 270 PHE A O 1
ATOM 2203 N N . SER A 1 271 ? 21.382 -23.646 -50.521 1.00 92.19 271 SER A N 1
ATOM 2204 C CA . SER A 1 271 ? 20.303 -23.974 -51.446 1.00 92.19 271 SER A CA 1
ATOM 2205 C C . SER A 1 271 ? 20.027 -22.815 -52.408 1.00 92.19 271 SER A C 1
ATOM 2207 O O . SER A 1 271 ? 20.430 -21.662 -52.189 1.00 92.19 271 SER A O 1
ATOM 2209 N N . GLU A 1 272 ? 19.274 -23.107 -53.466 1.00 89.75 272 GLU A N 1
ATOM 2210 C CA . GLU A 1 272 ? 18.648 -22.054 -54.256 1.00 89.75 272 GLU A CA 1
ATOM 2211 C C . GLU A 1 272 ? 17.692 -21.231 -53.370 1.00 89.75 272 GLU A C 1
ATOM 2213 O O . GLU A 1 272 ? 17.015 -21.807 -52.506 1.00 89.75 272 GLU A O 1
ATOM 2218 N N . PRO A 1 273 ? 17.657 -19.894 -53.524 1.00 89.69 273 PRO A N 1
ATOM 2219 C CA . PRO A 1 273 ? 16.738 -19.053 -52.771 1.00 89.69 273 PRO A CA 1
ATOM 2220 C C . PRO A 1 273 ? 15.290 -19.332 -53.169 1.00 89.69 273 PRO A C 1
ATOM 2222 O O . PRO A 1 273 ? 14.924 -19.251 -54.341 1.00 89.69 273 PRO A O 1
ATOM 2225 N N . ILE A 1 274 ? 14.449 -19.607 -52.178 1.00 89.81 274 ILE A N 1
ATOM 2226 C CA . ILE A 1 274 ? 13.013 -19.770 -52.372 1.00 89.81 274 ILE A CA 1
ATOM 2227 C C . ILE A 1 274 ? 12.369 -18.394 -52.201 1.00 89.81 274 ILE A C 1
ATOM 2229 O O . ILE A 1 274 ? 12.318 -17.861 -51.092 1.00 89.81 274 ILE A O 1
ATOM 2233 N N . MET A 1 275 ? 11.877 -17.830 -53.304 1.00 83.69 275 MET A N 1
ATOM 2234 C CA . MET A 1 275 ? 11.196 -16.534 -53.329 1.00 83.69 275 MET A CA 1
ATOM 2235 C C . MET A 1 275 ? 9.695 -16.745 -53.086 1.00 83.69 275 MET A C 1
ATOM 2237 O O . MET A 1 275 ? 8.980 -17.227 -53.966 1.00 83.69 275 MET A O 1
ATOM 2241 N N . LYS A 1 276 ? 9.211 -16.436 -51.879 1.00 80.06 276 LYS A N 1
ATOM 2242 C CA . LYS A 1 276 ? 7.775 -16.414 -51.543 1.00 80.06 276 LYS A CA 1
ATOM 2243 C C . LYS A 1 276 ? 7.396 -15.000 -51.094 1.00 80.06 276 LYS A C 1
ATOM 2245 O O . LYS A 1 276 ? 7.761 -14.034 -51.748 1.00 80.06 276 LYS A O 1
ATOM 2250 N N . LYS A 1 277 ? 6.656 -14.872 -49.989 1.00 77.06 277 LYS A N 1
ATOM 2251 C CA . LYS A 1 277 ? 6.442 -13.587 -49.309 1.00 77.06 277 LYS A CA 1
ATOM 2252 C C . LYS A 1 277 ? 7.742 -13.062 -48.678 1.00 77.06 277 LYS A C 1
ATOM 2254 O O . LYS A 1 277 ? 7.898 -11.866 -48.502 1.00 77.06 277 LYS A O 1
ATOM 2259 N N . ASP A 1 278 ? 8.640 -13.974 -48.329 1.00 83.50 278 ASP A N 1
ATOM 2260 C CA . ASP A 1 278 ? 9.987 -13.740 -47.832 1.00 83.50 278 ASP A CA 1
ATOM 2261 C C . ASP A 1 278 ? 10.992 -14.551 -48.665 1.00 83.50 278 ASP A C 1
ATOM 2263 O O . ASP A 1 278 ? 10.611 -15.447 -49.430 1.00 83.50 278 ASP A O 1
ATOM 2267 N N . VAL A 1 279 ? 12.280 -14.231 -48.524 1.00 89.06 279 VAL A N 1
ATOM 2268 C CA . VAL A 1 279 ? 13.365 -14.984 -49.167 1.00 89.06 279 VAL A CA 1
ATOM 2269 C C . VAL A 1 279 ? 13.872 -16.038 -48.195 1.00 89.06 279 VAL A C 1
ATOM 2271 O O . VAL A 1 279 ? 14.300 -15.700 -47.095 1.00 89.06 279 VAL A O 1
ATOM 2274 N N . GLN A 1 280 ? 13.855 -17.312 -48.579 1.00 91.38 280 GLN A N 1
ATOM 2275 C CA . GLN A 1 280 ? 14.334 -18.402 -47.722 1.00 91.38 280 GLN A CA 1
ATOM 2276 C C . GLN A 1 280 ? 15.533 -19.110 -48.343 1.00 91.38 280 GLN A C 1
ATOM 2278 O O . GLN A 1 280 ? 15.533 -19.412 -49.536 1.00 91.38 280 GLN A O 1
ATOM 2283 N N . ILE A 1 281 ? 16.557 -19.374 -47.532 1.00 93.06 281 ILE A N 1
ATOM 2284 C CA . ILE A 1 281 ? 17.776 -20.074 -47.950 1.00 93.06 281 ILE A CA 1
ATOM 2285 C C . ILE A 1 281 ? 18.143 -21.094 -46.882 1.00 93.06 281 ILE A C 1
ATOM 2287 O O . ILE A 1 281 ? 18.288 -20.746 -45.709 1.00 93.06 281 ILE A O 1
ATOM 2291 N N . THR A 1 282 ? 18.341 -22.339 -47.297 1.00 93.81 282 THR A N 1
ATOM 2292 C CA . THR A 1 282 ? 18.872 -23.397 -46.441 1.00 93.81 282 THR A CA 1
ATOM 2293 C C . THR A 1 282 ? 20.384 -23.470 -46.605 1.00 93.81 282 THR A C 1
ATOM 2295 O O . THR A 1 282 ? 20.912 -23.443 -47.717 1.00 93.81 282 THR A O 1
ATOM 2298 N N . ILE A 1 283 ? 21.080 -23.547 -45.479 1.00 94.19 283 ILE A N 1
ATOM 2299 C CA . ILE A 1 283 ? 22.531 -23.630 -45.387 1.00 94.19 283 ILE A CA 1
ATOM 2300 C C . ILE A 1 283 ? 22.880 -24.983 -44.786 1.00 94.19 283 ILE A C 1
ATOM 2302 O O . ILE A 1 283 ? 22.296 -25.401 -43.785 1.00 94.19 283 ILE A O 1
ATOM 2306 N N . THR A 1 284 ? 23.848 -25.646 -45.405 1.00 93.12 284 THR A N 1
ATOM 2307 C CA . THR A 1 284 ? 24.444 -26.889 -44.916 1.00 93.12 284 THR A CA 1
ATOM 2308 C C . THR A 1 284 ? 25.940 -26.688 -44.739 1.00 93.12 284 THR A C 1
ATOM 2310 O O . THR A 1 284 ? 26.573 -26.116 -45.624 1.00 93.12 284 THR A O 1
ATOM 2313 N N . ALA A 1 285 ? 26.498 -27.127 -43.617 1.00 93.38 285 ALA A N 1
ATOM 2314 C CA . ALA A 1 285 ? 27.927 -27.027 -43.336 1.00 93.38 285 ALA A CA 1
ATOM 2315 C C . ALA A 1 285 ? 28.412 -28.241 -42.535 1.00 93.38 285 ALA A C 1
ATOM 2317 O O . ALA A 1 285 ? 27.659 -28.812 -41.745 1.00 93.38 285 ALA A O 1
ATOM 2318 N N . GLU A 1 286 ? 29.669 -28.625 -42.728 1.00 91.00 286 GLU A N 1
ATOM 2319 C CA . GLU A 1 286 ? 30.296 -29.767 -42.060 1.00 91.00 286 GLU A CA 1
ATOM 2320 C C . GLU A 1 286 ? 31.153 -29.288 -40.886 1.00 91.00 286 GLU A C 1
ATOM 2322 O O . GLU A 1 286 ? 31.978 -28.386 -41.037 1.00 91.00 286 GLU A O 1
ATOM 2327 N N . ASP A 1 287 ? 30.967 -29.871 -39.704 1.00 89.56 287 ASP A N 1
ATOM 2328 C CA . ASP A 1 287 ? 31.778 -29.553 -38.527 1.00 89.56 287 ASP A CA 1
ATOM 2329 C C . ASP A 1 287 ? 33.062 -30.391 -38.529 1.00 89.56 287 ASP A C 1
ATOM 2331 O O . ASP A 1 287 ? 33.014 -31.622 -38.531 1.00 89.56 287 ASP A O 1
ATOM 2335 N N . LYS A 1 288 ? 34.227 -29.734 -38.509 1.00 85.75 288 LYS A N 1
ATOM 2336 C CA . LYS A 1 288 ? 35.523 -30.430 -38.416 1.00 85.75 288 LYS A CA 1
ATOM 2337 C C . LYS A 1 288 ? 35.864 -30.892 -37.003 1.00 85.75 288 LYS A C 1
ATOM 2339 O O . LYS A 1 288 ? 36.877 -31.566 -36.812 1.00 85.75 288 LYS A O 1
ATOM 2344 N N . THR A 1 289 ? 35.088 -30.486 -36.004 1.00 83.31 289 THR A N 1
ATOM 2345 C CA . THR A 1 289 ? 35.368 -30.808 -34.606 1.00 83.31 289 THR A CA 1
ATOM 2346 C C . THR A 1 289 ? 34.742 -32.144 -34.198 1.00 83.31 289 THR A C 1
ATOM 2348 O O . THR A 1 289 ? 33.738 -32.581 -34.750 1.00 83.31 289 THR A O 1
ATOM 2351 N N . SER A 1 290 ? 35.327 -32.803 -33.195 1.00 76.88 290 SER A N 1
ATOM 2352 C CA . SER A 1 290 ? 34.769 -34.007 -32.557 1.00 76.88 290 SER A CA 1
ATOM 2353 C C . SER A 1 290 ? 33.848 -33.683 -31.370 1.00 76.88 290 SER A C 1
ATOM 2355 O O . SER A 1 290 ? 33.587 -34.542 -30.527 1.00 76.88 290 SER A O 1
ATOM 2357 N N . ALA A 1 291 ? 33.401 -32.429 -31.262 1.00 77.94 291 ALA A N 1
ATOM 2358 C CA . ALA A 1 291 ? 32.591 -31.952 -30.150 1.00 77.94 291 ALA A CA 1
ATOM 2359 C C . ALA A 1 291 ? 31.165 -32.529 -30.186 1.00 77.94 291 ALA A C 1
ATOM 2361 O O . ALA A 1 291 ? 30.653 -32.926 -31.232 1.00 77.94 291 ALA A O 1
ATOM 2362 N N . GLU A 1 292 ? 30.505 -32.562 -29.024 1.00 83.69 292 GLU A N 1
ATOM 2363 C CA . GLU A 1 292 ? 29.142 -33.084 -28.917 1.00 83.69 292 GLU A CA 1
ATOM 2364 C C . GLU A 1 292 ? 28.165 -32.275 -29.802 1.00 83.69 292 GLU A C 1
ATOM 2366 O O . GLU A 1 292 ? 28.083 -31.049 -29.647 1.00 83.69 292 GLU A O 1
ATOM 2371 N N . PRO A 1 293 ? 27.367 -32.929 -30.673 1.00 82.69 293 PRO A N 1
ATOM 2372 C CA . PRO A 1 293 ? 26.491 -32.242 -31.624 1.00 82.69 293 PRO A CA 1
ATOM 2373 C C . PRO A 1 293 ? 25.538 -31.228 -30.984 1.00 82.69 293 PRO A C 1
ATOM 2375 O O . PRO A 1 293 ? 25.411 -30.110 -31.475 1.00 82.69 293 PRO A O 1
ATOM 2378 N N . ARG A 1 294 ? 24.929 -31.567 -29.839 1.00 83.75 294 ARG A N 1
ATOM 2379 C CA . ARG A 1 294 ? 23.989 -30.680 -29.128 1.00 83.75 294 ARG A CA 1
ATOM 2380 C C . ARG A 1 294 ? 24.633 -29.378 -28.664 1.00 83.75 294 ARG A C 1
ATOM 2382 O O . ARG A 1 294 ? 24.015 -28.318 -28.733 1.00 83.75 294 ARG A O 1
ATOM 2389 N N . HIS A 1 295 ? 25.868 -29.450 -28.174 1.00 86.25 295 HIS A N 1
ATOM 2390 C CA . HIS A 1 295 ? 26.583 -28.263 -27.718 1.00 86.25 295 HIS A CA 1
ATOM 2391 C C . HIS A 1 295 ? 26.917 -27.348 -28.903 1.00 86.25 295 HIS A C 1
ATOM 2393 O O . HIS A 1 295 ? 26.708 -26.136 -28.834 1.00 86.25 295 HIS A O 1
ATOM 2399 N N . ARG A 1 296 ? 27.334 -27.944 -30.025 1.00 88.50 296 ARG A N 1
ATOM 2400 C CA . ARG A 1 296 ? 27.644 -27.230 -31.268 1.00 88.50 296 ARG A CA 1
ATOM 2401 C C . ARG A 1 296 ? 26.415 -26.587 -31.903 1.00 88.50 296 ARG A C 1
ATOM 2403 O O . ARG A 1 296 ? 26.504 -25.451 -32.357 1.00 88.50 296 ARG A O 1
ATOM 2410 N N . GLU A 1 297 ? 25.255 -27.244 -31.855 1.00 87.38 297 GLU A N 1
ATOM 2411 C CA . GLU A 1 297 ? 23.978 -26.654 -32.287 1.00 87.38 297 GLU A CA 1
ATOM 2412 C C . GLU A 1 297 ? 23.661 -25.375 -31.502 1.00 87.38 297 GLU A C 1
ATOM 2414 O O . GLU A 1 297 ? 23.333 -24.350 -32.097 1.00 87.38 297 GLU A O 1
ATOM 2419 N N . GLN A 1 298 ? 23.799 -25.399 -30.172 1.00 87.38 298 GLN A N 1
ATOM 2420 C CA . GLN A 1 298 ? 23.528 -24.229 -29.329 1.00 87.38 298 GLN A CA 1
ATOM 2421 C C . GLN A 1 298 ? 24.535 -23.094 -29.541 1.00 87.38 298 GLN A C 1
ATOM 2423 O O . GLN A 1 298 ? 24.154 -21.920 -29.527 1.00 87.38 298 GLN A O 1
ATOM 2428 N N . GLU A 1 299 ? 25.813 -23.424 -29.717 1.00 88.69 299 GLU A N 1
ATOM 2429 C CA . GLU A 1 299 ? 26.866 -22.448 -29.999 1.00 88.69 299 GLU A CA 1
ATOM 2430 C C . GLU A 1 299 ? 26.619 -21.756 -31.345 1.00 88.69 299 GLU A C 1
ATOM 2432 O O . GLU A 1 299 ? 26.582 -20.524 -31.419 1.00 88.69 299 GLU A O 1
ATOM 2437 N N . LEU A 1 300 ? 26.346 -22.548 -32.386 1.00 89.56 300 LEU A N 1
ATOM 2438 C CA . LEU A 1 300 ? 26.035 -22.060 -33.723 1.00 89.56 300 LEU A CA 1
ATOM 2439 C C . LEU A 1 300 ? 24.755 -21.212 -33.728 1.00 89.56 300 LEU A C 1
ATOM 2441 O O . LEU A 1 300 ? 24.730 -20.133 -34.321 1.00 89.56 300 LEU A O 1
ATOM 2445 N N . LEU A 1 301 ? 23.722 -21.638 -32.993 1.00 89.81 301 LEU A N 1
ATOM 2446 C CA . LEU A 1 301 ? 22.474 -20.894 -32.814 1.00 89.81 301 LEU A CA 1
ATOM 2447 C C . LEU A 1 301 ? 22.731 -19.500 -32.233 1.00 89.81 301 LEU A C 1
ATOM 2449 O O . LEU A 1 301 ? 22.253 -18.503 -32.777 1.00 89.81 301 LEU A O 1
ATOM 2453 N N . LYS A 1 302 ? 23.490 -19.422 -31.133 1.00 89.19 302 LYS A N 1
ATOM 2454 C CA . LYS A 1 302 ? 23.824 -18.153 -30.469 1.00 89.19 302 LYS A CA 1
ATOM 2455 C C . LYS A 1 302 ? 24.649 -17.252 -31.379 1.00 89.19 302 LYS A C 1
ATOM 2457 O O . LYS A 1 302 ? 24.383 -16.053 -31.449 1.00 89.19 302 LYS A O 1
ATOM 2462 N N . MET A 1 303 ? 25.626 -17.823 -32.079 1.00 90.50 303 MET A N 1
ATOM 2463 C CA . MET A 1 303 ? 26.501 -17.085 -32.983 1.00 90.50 303 MET A CA 1
ATOM 2464 C C . MET A 1 303 ? 25.720 -16.471 -34.151 1.00 90.50 303 MET A C 1
ATOM 2466 O O . MET A 1 303 ? 25.839 -15.271 -34.390 1.00 90.50 303 MET A O 1
ATOM 2470 N N . ILE A 1 304 ? 24.882 -17.263 -34.830 1.00 90.81 304 ILE A N 1
ATOM 2471 C CA . ILE A 1 304 ? 24.072 -16.794 -35.963 1.00 90.81 304 ILE A CA 1
ATOM 2472 C C . ILE A 1 304 ? 23.061 -15.742 -35.506 1.00 90.81 304 ILE A C 1
ATOM 2474 O O . ILE A 1 304 ? 22.940 -14.699 -36.142 1.00 90.81 304 ILE A O 1
ATOM 2478 N N . ARG A 1 305 ? 22.353 -15.971 -34.390 1.00 88.62 305 ARG A N 1
ATOM 2479 C CA . ARG A 1 305 ? 21.389 -14.988 -33.864 1.00 88.62 305 ARG A CA 1
ATOM 2480 C C . ARG A 1 305 ? 22.056 -13.659 -33.541 1.00 88.62 305 ARG A C 1
ATOM 2482 O O . ARG A 1 305 ? 21.530 -12.617 -33.910 1.00 88.62 305 ARG A O 1
ATOM 2489 N N . LYS A 1 306 ? 23.229 -13.699 -32.904 1.00 88.81 306 LYS A N 1
ATOM 2490 C CA . LYS A 1 306 ? 23.989 -12.495 -32.564 1.00 88.81 306 LYS A CA 1
ATOM 2491 C C . LYS A 1 306 ? 24.453 -11.738 -33.808 1.00 88.81 306 LYS A C 1
ATOM 2493 O O . LYS A 1 306 ? 24.325 -10.520 -33.840 1.00 88.81 306 LYS A O 1
ATOM 2498 N N . ASP A 1 307 ? 24.988 -12.436 -34.807 1.00 90.12 307 ASP A N 1
ATOM 2499 C CA . ASP A 1 307 ? 25.477 -11.794 -36.031 1.00 90.12 307 ASP A CA 1
ATOM 2500 C C . ASP A 1 307 ? 24.333 -11.191 -36.862 1.00 90.12 307 ASP A C 1
ATOM 2502 O O . ASP A 1 307 ? 24.428 -10.060 -37.334 1.00 90.12 307 ASP A O 1
ATOM 2506 N N . LEU A 1 308 ? 23.212 -11.908 -36.973 1.00 90.19 308 LEU A N 1
ATOM 2507 C CA . LEU A 1 308 ? 22.061 -11.469 -37.759 1.00 90.19 308 LEU A CA 1
ATOM 2508 C C . LEU A 1 308 ? 21.154 -10.460 -37.033 1.00 90.19 308 LEU A C 1
ATOM 2510 O O . LEU A 1 308 ? 20.267 -9.897 -37.678 1.00 90.19 308 LEU A O 1
ATOM 2514 N N . ALA A 1 309 ? 21.362 -10.198 -35.735 1.00 85.56 309 ALA A N 1
ATOM 2515 C CA . ALA A 1 309 ? 20.514 -9.328 -34.907 1.00 85.56 309 ALA A CA 1
ATOM 2516 C C . ALA A 1 309 ? 20.329 -7.911 -35.480 1.00 85.56 309 ALA A C 1
ATOM 2518 O O . ALA A 1 309 ? 19.271 -7.308 -35.302 1.00 85.56 309 ALA A O 1
ATOM 2519 N N . VAL A 1 310 ? 21.327 -7.404 -36.205 1.00 86.00 310 VAL A N 1
ATOM 2520 C CA . VAL A 1 310 ? 21.326 -6.065 -36.822 1.00 86.00 310 VAL A CA 1
ATOM 2521 C C . VAL A 1 310 ? 20.924 -6.068 -38.300 1.00 86.00 310 VAL A C 1
ATOM 2523 O O . VAL A 1 310 ? 20.974 -5.033 -38.949 1.00 86.00 310 VAL A O 1
ATOM 2526 N N . THR A 1 311 ? 20.523 -7.218 -38.846 1.00 90.25 311 THR A N 1
ATOM 2527 C CA . THR A 1 311 ? 20.275 -7.400 -40.287 1.00 90.25 311 THR A CA 1
ATOM 2528 C C . THR A 1 311 ? 18.811 -7.716 -40.580 1.00 90.25 311 THR A C 1
ATOM 2530 O O . THR A 1 311 ? 18.064 -8.139 -39.694 1.00 90.25 311 THR A O 1
ATOM 2533 N N . ASN A 1 312 ? 18.396 -7.601 -41.837 1.00 91.00 312 ASN A N 1
ATOM 2534 C CA . ASN A 1 312 ? 17.068 -8.009 -42.304 1.00 91.00 312 ASN A CA 1
ATOM 2535 C C . ASN A 1 312 ? 16.873 -9.540 -42.438 1.00 91.00 312 ASN A C 1
ATOM 2537 O O . ASN A 1 312 ? 15.863 -9.981 -42.988 1.00 91.00 312 ASN A O 1
ATOM 2541 N N . TRP A 1 313 ? 17.804 -10.361 -41.935 1.00 91.94 313 TRP A N 1
ATOM 2542 C CA . TRP A 1 313 ? 17.739 -11.827 -41.976 1.00 91.94 313 TRP A CA 1
ATOM 2543 C C . TRP A 1 313 ? 17.541 -12.430 -40.595 1.00 91.94 313 TRP A C 1
ATOM 2545 O O . TRP A 1 313 ? 18.077 -11.938 -39.607 1.00 91.94 313 TRP A O 1
ATOM 2555 N N . ARG A 1 314 ? 16.806 -13.539 -40.511 1.00 90.88 314 ARG A N 1
ATOM 2556 C CA . ARG A 1 314 ? 16.553 -14.264 -39.264 1.00 90.88 314 ARG A CA 1
ATOM 2557 C C . ARG A 1 314 ? 16.641 -15.770 -39.471 1.00 90.88 314 ARG A C 1
ATOM 2559 O O . ARG A 1 314 ? 16.203 -16.292 -40.490 1.00 90.88 314 ARG A O 1
ATOM 2566 N N . LEU A 1 315 ? 17.138 -16.473 -38.461 1.00 91.44 315 LEU A N 1
ATOM 2567 C CA . LEU A 1 315 ? 17.040 -17.927 -38.380 1.00 91.44 315 LEU A CA 1
ATOM 2568 C C . LEU A 1 315 ? 15.581 -18.377 -38.187 1.00 91.44 315 LEU A C 1
ATOM 2570 O O . LEU A 1 315 ? 14.853 -17.811 -37.368 1.00 91.44 315 LEU A O 1
ATOM 2574 N N . MET A 1 316 ? 15.156 -19.404 -38.922 1.00 88.50 316 MET A N 1
ATOM 2575 C CA . MET A 1 316 ? 13.810 -19.967 -38.797 1.00 88.50 316 MET A CA 1
ATOM 2576 C C . MET A 1 316 ? 13.605 -20.753 -37.490 1.00 88.50 316 MET A C 1
ATOM 2578 O O . MET A 1 316 ? 14.553 -21.216 -36.857 1.00 88.50 316 MET A O 1
ATOM 2582 N N . SER A 1 317 ? 12.339 -20.934 -37.098 1.00 80.25 317 SER A N 1
ATOM 2583 C CA . SER A 1 317 ? 11.931 -21.648 -35.876 1.00 80.25 317 SER A CA 1
ATOM 2584 C C . SER A 1 317 ? 12.263 -23.141 -35.876 1.00 80.25 317 SER A C 1
ATOM 2586 O O . SER A 1 317 ? 12.321 -23.740 -34.810 1.00 80.25 317 SER A O 1
ATOM 2588 N N . GLU A 1 318 ? 12.500 -23.726 -37.052 1.00 79.75 318 GLU A N 1
ATOM 2589 C CA . GLU A 1 318 ? 12.969 -25.111 -37.211 1.00 79.75 318 GLU A CA 1
ATOM 2590 C C . GLU A 1 318 ? 14.363 -25.330 -36.597 1.00 79.75 318 GLU A C 1
ATOM 2592 O O . GLU A 1 318 ? 14.750 -26.464 -36.328 1.00 79.75 318 GLU A O 1
ATOM 2597 N N . GLY A 1 319 ? 15.090 -24.245 -36.304 1.00 79.81 319 GLY A N 1
ATOM 2598 C CA . GLY A 1 319 ? 16.354 -24.289 -35.587 1.00 79.81 319 GLY A CA 1
ATOM 2599 C C . GLY A 1 319 ? 17.498 -24.824 -36.440 1.00 79.81 319 GLY A C 1
ATOM 2600 O O . GLY A 1 319 ? 17.549 -24.620 -37.653 1.00 79.81 319 GLY A O 1
ATOM 2601 N N . ILE A 1 320 ? 18.456 -25.453 -35.766 1.00 88.44 320 ILE A N 1
ATOM 2602 C CA . ILE A 1 320 ? 19.630 -26.068 -36.378 1.00 88.44 320 ILE A CA 1
ATOM 2603 C C . ILE A 1 320 ? 19.526 -27.562 -36.129 1.00 88.44 320 ILE A C 1
ATOM 2605 O O . ILE A 1 320 ? 19.315 -27.978 -34.994 1.00 88.44 320 ILE A O 1
ATOM 2609 N N . SER A 1 321 ? 19.669 -28.347 -37.189 1.00 86.56 321 SER A N 1
ATOM 2610 C CA . SER A 1 321 ? 19.655 -29.804 -37.117 1.00 86.56 321 SER A CA 1
ATOM 2611 C C . SER A 1 321 ? 21.033 -30.356 -37.453 1.00 86.56 321 SER A C 1
ATOM 2613 O O . SER A 1 321 ? 21.630 -29.951 -38.451 1.00 86.56 321 SER A O 1
ATOM 2615 N N . SER A 1 322 ? 21.540 -31.274 -36.633 1.00 88.25 322 SER A N 1
ATOM 2616 C CA . SER A 1 322 ? 22.785 -31.993 -36.893 1.00 88.25 322 SER A CA 1
ATOM 2617 C C . SER A 1 322 ? 22.531 -33.470 -37.185 1.00 88.25 322 SER A C 1
ATOM 2619 O O . SER A 1 322 ? 21.818 -34.162 -36.453 1.00 88.25 322 SER A O 1
ATOM 2621 N N . ARG A 1 323 ? 23.148 -33.991 -38.250 1.00 86.12 323 ARG A N 1
ATOM 2622 C CA . ARG A 1 323 ? 23.190 -35.428 -38.542 1.00 86.12 323 ARG A CA 1
ATOM 2623 C C . ARG A 1 323 ? 24.566 -35.806 -39.068 1.00 86.12 323 ARG A C 1
ATOM 2625 O O . ARG A 1 323 ? 24.987 -35.318 -40.108 1.00 86.12 323 ARG A O 1
ATOM 2632 N N . MET A 1 324 ? 25.247 -36.709 -38.359 1.00 84.19 324 MET A N 1
ATOM 2633 C CA . MET A 1 324 ? 26.570 -37.228 -38.745 1.00 84.19 324 MET A CA 1
ATOM 2634 C C . MET A 1 324 ? 27.612 -36.125 -39.029 1.00 84.19 324 MET A C 1
ATOM 2636 O O . MET A 1 324 ? 28.376 -36.231 -39.980 1.00 84.19 324 MET A O 1
ATOM 2640 N N . GLY A 1 325 ? 27.626 -35.054 -38.227 1.00 83.12 325 GLY A N 1
ATOM 2641 C CA . GLY A 1 325 ? 28.568 -33.937 -38.395 1.00 83.12 325 GLY A CA 1
ATOM 2642 C C .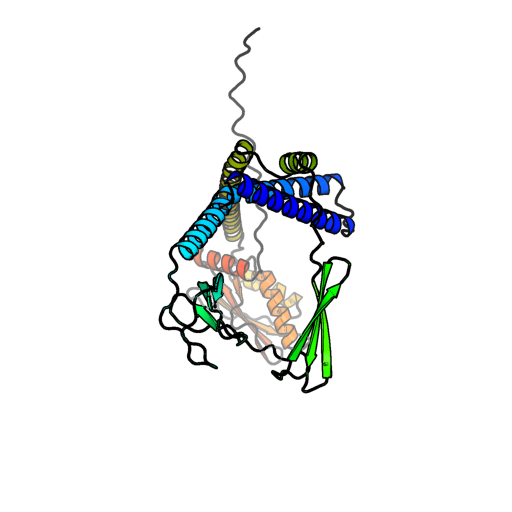 GLY A 1 325 ? 28.169 -32.908 -39.458 1.00 83.12 325 GLY A C 1
ATOM 2643 O O . GLY A 1 325 ? 28.851 -31.897 -39.603 1.00 83.12 325 GLY A O 1
ATOM 2644 N N . VAL A 1 326 ? 27.047 -33.113 -40.157 1.00 88.31 326 VAL A N 1
ATOM 2645 C CA . VAL A 1 326 ? 26.471 -32.141 -41.094 1.00 88.31 326 VAL A CA 1
ATOM 2646 C C . VAL A 1 326 ? 25.373 -31.351 -40.394 1.00 88.31 326 VAL A C 1
ATOM 2648 O O . VAL A 1 326 ? 24.407 -31.927 -39.889 1.00 88.31 326 VAL A O 1
ATOM 2651 N N . PHE A 1 327 ? 25.511 -30.030 -40.386 1.00 92.19 327 PHE A N 1
ATOM 2652 C CA . PHE A 1 327 ? 24.569 -29.098 -39.779 1.00 92.19 327 PHE A CA 1
ATOM 2653 C C . PHE A 1 327 ? 23.744 -28.422 -40.862 1.00 92.19 327 PHE A C 1
ATOM 2655 O O . PHE A 1 327 ? 24.296 -27.887 -41.820 1.00 92.19 327 PHE A O 1
ATOM 2662 N N . THR A 1 328 ? 22.423 -28.437 -40.697 1.00 91.44 328 THR A N 1
ATOM 2663 C CA . THR A 1 328 ? 21.462 -27.849 -41.634 1.00 91.44 328 THR A CA 1
ATOM 2664 C C . THR A 1 328 ? 20.555 -26.872 -40.906 1.00 91.44 328 THR A C 1
ATOM 2666 O O . THR A 1 328 ? 19.982 -27.207 -39.864 1.00 91.44 328 THR A O 1
ATOM 2669 N N . PHE A 1 329 ? 20.403 -25.674 -41.463 1.00 93.56 329 PHE A N 1
ATOM 2670 C CA . PHE A 1 329 ? 19.509 -24.651 -40.934 1.00 93.56 329 PHE A CA 1
ATOM 2671 C C . PHE A 1 329 ? 19.021 -23.707 -42.032 1.00 93.56 329 PHE A C 1
ATOM 2673 O O . PHE A 1 329 ? 19.668 -23.545 -43.065 1.00 93.56 329 PHE A O 1
ATOM 2680 N N . SER A 1 330 ? 17.882 -23.060 -41.795 1.00 93.06 330 SER A N 1
ATOM 2681 C CA . SER A 1 330 ? 17.249 -22.175 -42.774 1.00 93.06 330 SER A CA 1
ATOM 2682 C C . SER A 1 330 ? 17.184 -20.740 -42.268 1.00 93.06 330 SER A C 1
ATOM 2684 O O . SER A 1 330 ? 16.783 -20.474 -41.130 1.00 93.06 330 SER A O 1
ATOM 2686 N N . LEU A 1 331 ? 17.562 -19.806 -43.136 1.00 92.81 331 LEU A N 1
ATOM 2687 C CA . LEU A 1 331 ? 17.456 -18.370 -42.920 1.00 92.81 331 LEU A CA 1
ATOM 2688 C C . LEU A 1 331 ? 16.305 -17.800 -43.745 1.00 92.81 331 LEU A C 1
ATOM 2690 O O . LEU A 1 331 ? 16.033 -18.248 -44.857 1.00 92.81 331 LEU A O 1
ATOM 2694 N N . ARG A 1 332 ? 15.658 -16.782 -43.189 1.00 92.06 332 ARG A N 1
ATOM 2695 C CA . ARG A 1 332 ? 14.560 -16.036 -43.790 1.00 92.06 332 ARG A CA 1
ATOM 2696 C C . ARG A 1 332 ? 14.921 -14.554 -43.837 1.00 92.06 332 ARG A C 1
ATOM 2698 O O . ARG A 1 332 ? 15.234 -13.975 -42.799 1.00 92.06 332 ARG A O 1
ATOM 2705 N N . GLY A 1 333 ? 14.897 -13.971 -45.026 1.00 90.81 333 GLY A N 1
ATOM 2706 C CA . GLY A 1 333 ? 15.178 -12.567 -45.300 1.00 90.81 333 GLY A CA 1
ATOM 2707 C C . GLY A 1 333 ? 13.897 -11.791 -45.570 1.00 90.81 333 GLY A C 1
ATOM 2708 O O . GLY A 1 333 ? 13.003 -12.286 -46.261 1.00 90.81 333 GLY A O 1
ATOM 2709 N N . PHE A 1 334 ? 13.827 -10.581 -45.024 1.00 89.81 334 PHE A N 1
ATOM 2710 C CA . PHE A 1 334 ? 12.703 -9.662 -45.180 1.00 89.81 334 PHE A CA 1
ATOM 2711 C C . PHE A 1 334 ? 13.135 -8.442 -45.998 1.00 89.81 334 PHE A C 1
ATOM 2713 O O . PHE A 1 334 ? 14.196 -7.867 -45.756 1.00 89.81 334 PHE A O 1
ATOM 2720 N N . ASP A 1 335 ? 12.315 -8.046 -46.963 1.00 83.19 335 ASP A N 1
ATOM 2721 C CA . ASP A 1 335 ? 12.524 -6.881 -47.829 1.00 83.19 335 ASP A CA 1
ATOM 2722 C C . ASP A 1 335 ? 11.470 -5.785 -47.594 1.00 83.19 335 ASP A C 1
ATOM 2724 O O . ASP A 1 335 ? 11.751 -4.598 -47.742 1.00 83.19 335 ASP A O 1
ATOM 2728 N N . ASN A 1 336 ? 10.269 -6.172 -47.164 1.00 82.62 336 ASN A N 1
ATOM 2729 C CA . ASN A 1 336 ? 9.172 -5.264 -46.862 1.00 82.62 336 ASN A CA 1
ATOM 2730 C C . ASN A 1 336 ? 9.411 -4.476 -45.551 1.00 82.62 336 ASN A C 1
ATOM 2732 O O . ASN A 1 336 ? 9.594 -5.098 -44.496 1.00 82.62 336 ASN A O 1
ATOM 2736 N N . PRO A 1 337 ? 9.309 -3.130 -45.564 1.00 78.19 337 PRO A N 1
ATOM 2737 C CA . PRO A 1 337 ? 9.431 -2.288 -44.371 1.00 78.19 337 PRO A CA 1
ATOM 2738 C C . PRO A 1 337 ? 8.555 -2.714 -43.183 1.00 78.19 337 PRO A C 1
ATOM 2740 O O . PRO A 1 337 ? 9.003 -2.670 -42.038 1.00 78.19 337 PRO A O 1
ATOM 2743 N N . GLU A 1 338 ? 7.327 -3.180 -43.435 1.00 79.69 338 GLU A N 1
ATOM 2744 C CA . GLU A 1 338 ? 6.420 -3.640 -42.371 1.00 79.69 338 GLU A CA 1
ATOM 2745 C C . GLU A 1 338 ? 6.895 -4.937 -41.704 1.00 79.69 338 GLU A C 1
ATOM 2747 O O . GLU A 1 338 ? 6.712 -5.139 -40.500 1.00 79.69 338 GLU A O 1
ATOM 2752 N N . ASP A 1 339 ? 7.536 -5.823 -42.465 1.00 83.62 339 ASP A N 1
ATOM 2753 C CA . ASP A 1 339 ? 8.069 -7.073 -41.930 1.00 83.62 339 ASP A CA 1
ATOM 2754 C C . ASP A 1 339 ? 9.412 -6.834 -41.208 1.00 83.62 339 ASP A C 1
ATOM 2756 O O . ASP A 1 339 ? 9.662 -7.446 -40.167 1.00 83.62 339 ASP A O 1
ATOM 2760 N N . ILE A 1 340 ? 10.219 -5.861 -41.659 1.00 84.88 340 ILE A N 1
ATOM 2761 C CA . ILE A 1 340 ? 11.415 -5.377 -40.940 1.00 84.88 340 ILE A CA 1
ATOM 2762 C C . ILE A 1 340 ? 11.023 -4.736 -39.601 1.00 84.88 340 ILE A C 1
ATOM 2764 O O . ILE A 1 340 ? 11.644 -5.014 -38.573 1.00 84.88 340 ILE A O 1
ATOM 2768 N N . LYS A 1 341 ? 9.951 -3.936 -39.571 1.00 83.44 341 LYS A N 1
ATOM 2769 C CA . LYS A 1 341 ? 9.416 -3.359 -38.330 1.00 83.44 341 LYS A CA 1
ATOM 2770 C C . LYS A 1 341 ? 9.032 -4.444 -37.323 1.00 83.44 341 LYS A C 1
ATOM 2772 O O . LYS A 1 341 ? 9.481 -4.406 -36.177 1.00 83.44 341 LYS A O 1
ATOM 2777 N N . LYS A 1 342 ? 8.267 -5.451 -37.756 1.00 85.38 342 LYS A N 1
ATOM 2778 C CA . LYS A 1 342 ? 7.887 -6.595 -36.906 1.00 85.38 342 LYS A CA 1
ATOM 2779 C C . LYS A 1 342 ? 9.099 -7.387 -36.422 1.00 85.38 342 LYS A C 1
ATOM 2781 O O . LYS A 1 342 ? 9.112 -7.839 -35.279 1.00 85.38 342 LYS A O 1
ATOM 2786 N N . LEU A 1 343 ? 10.121 -7.538 -37.267 1.00 85.69 343 LEU A N 1
ATOM 2787 C CA . LEU A 1 343 ? 11.372 -8.198 -36.905 1.00 85.69 343 LEU A CA 1
ATOM 2788 C C . LEU A 1 343 ? 12.091 -7.459 -35.766 1.00 85.69 343 LEU A C 1
ATOM 2790 O O . LEU A 1 343 ? 12.485 -8.095 -34.789 1.00 85.69 343 LEU A O 1
ATOM 2794 N N . VAL A 1 344 ? 12.221 -6.132 -35.856 1.00 85.44 344 VAL A N 1
ATOM 2795 C CA . VAL A 1 344 ? 12.837 -5.303 -34.803 1.00 85.44 344 VAL A CA 1
ATOM 2796 C C . VAL A 1 344 ? 12.027 -5.362 -33.508 1.00 85.44 344 VAL A C 1
ATOM 2798 O O . VAL A 1 344 ? 12.596 -5.573 -32.438 1.00 85.44 344 VAL A O 1
ATOM 2801 N N . GLU A 1 345 ? 10.698 -5.246 -33.588 1.00 84.25 345 GLU A N 1
ATOM 2802 C CA . GLU A 1 345 ? 9.816 -5.362 -32.419 1.00 84.25 345 GLU A CA 1
ATOM 2803 C C . GLU A 1 345 ? 9.951 -6.721 -31.726 1.00 84.25 345 GLU A C 1
ATOM 2805 O O . GLU A 1 345 ? 9.975 -6.794 -30.496 1.00 84.25 345 GLU A O 1
ATOM 2810 N N . GLN A 1 346 ? 10.064 -7.802 -32.499 1.00 83.44 346 GLN A N 1
ATOM 2811 C CA . GLN A 1 346 ? 10.250 -9.136 -31.946 1.00 83.44 346 GLN A CA 1
ATOM 2812 C C . GLN A 1 346 ? 11.633 -9.303 -31.303 1.00 83.44 346 GLN A C 1
ATOM 2814 O O . GLN A 1 346 ? 11.722 -9.846 -30.208 1.00 83.44 346 GLN A O 1
ATOM 2819 N N . ARG A 1 347 ? 12.698 -8.767 -31.907 1.00 83.69 347 ARG A N 1
ATOM 2820 C CA . ARG A 1 347 ? 14.054 -8.806 -31.330 1.00 83.69 347 ARG A CA 1
ATOM 2821 C C . ARG A 1 347 ? 14.201 -7.994 -30.047 1.00 83.69 347 ARG A C 1
ATOM 2823 O O . ARG A 1 347 ? 14.973 -8.382 -29.175 1.00 83.69 347 ARG A O 1
ATOM 2830 N N . LEU A 1 348 ? 13.456 -6.896 -29.915 1.00 82.69 348 LEU A N 1
ATOM 2831 C CA . LEU A 1 348 ? 13.367 -6.143 -28.661 1.00 82.69 348 LEU A CA 1
ATOM 2832 C C . LEU A 1 348 ? 12.679 -6.964 -27.559 1.00 82.69 348 LEU A C 1
ATOM 2834 O O . LEU A 1 348 ? 13.105 -6.905 -26.409 1.00 82.69 348 LEU A O 1
ATOM 2838 N N . LYS A 1 349 ? 11.652 -7.758 -27.900 1.00 83.25 349 LYS A N 1
ATOM 2839 C CA . LYS A 1 349 ? 10.990 -8.678 -26.953 1.00 83.25 349 LYS A CA 1
ATOM 2840 C C . LYS A 1 349 ? 11.882 -9.856 -26.565 1.00 83.25 349 LYS A C 1
ATOM 2842 O O . LYS A 1 349 ? 11.928 -10.217 -25.395 1.00 83.25 349 LYS A O 1
ATOM 2847 N N . ASP A 1 350 ? 12.601 -10.417 -27.533 1.00 78.62 350 ASP A N 1
ATOM 2848 C CA . ASP A 1 350 ? 13.486 -11.570 -27.340 1.00 78.62 350 ASP A CA 1
ATOM 2849 C C . ASP A 1 350 ? 14.822 -11.176 -26.659 1.00 78.62 350 ASP A C 1
ATOM 2851 O O . ASP A 1 350 ? 15.631 -12.041 -26.326 1.00 78.62 350 ASP A O 1
ATOM 2855 N N . GLY A 1 351 ? 15.064 -9.874 -26.433 1.00 77.38 351 GLY A N 1
ATOM 2856 C CA . GLY A 1 351 ? 16.277 -9.342 -25.798 1.00 77.38 351 GLY A CA 1
ATOM 2857 C C . GLY A 1 351 ? 17.529 -9.377 -26.685 1.00 77.38 351 GLY A C 1
ATOM 2858 O O . GLY A 1 351 ? 18.638 -9.161 -26.198 1.00 77.38 351 GLY A O 1
ATOM 2859 N N . GLU A 1 352 ? 17.364 -9.649 -27.983 1.00 75.19 352 GLU A N 1
ATOM 2860 C CA . GLU A 1 352 ? 18.445 -9.718 -28.976 1.00 75.19 352 GLU A CA 1
ATOM 2861 C C . GLU A 1 352 ? 18.928 -8.321 -29.406 1.00 75.19 352 GLU A C 1
ATOM 2863 O O . GLU A 1 352 ? 20.072 -8.162 -29.831 1.00 75.19 352 GLU A O 1
ATOM 2868 N N . LEU A 1 353 ? 18.073 -7.302 -29.260 1.00 76.69 353 LEU A N 1
ATOM 2869 C CA . LEU A 1 353 ? 18.384 -5.889 -29.483 1.00 76.69 353 LEU A CA 1
ATOM 2870 C C . LEU A 1 353 ? 18.055 -5.063 -28.238 1.00 76.69 353 LEU A C 1
ATOM 2872 O O . LEU A 1 353 ? 17.132 -5.379 -27.488 1.00 76.69 353 LEU A O 1
ATOM 2876 N N . LYS A 1 354 ? 18.789 -3.965 -28.044 1.00 77.12 354 LYS A N 1
ATOM 2877 C CA . LYS A 1 354 ? 18.512 -2.959 -27.012 1.00 77.12 354 LYS A CA 1
ATOM 2878 C C . LYS A 1 354 ? 18.150 -1.635 -27.672 1.00 77.12 354 LYS A C 1
ATOM 2880 O O . LYS A 1 354 ? 18.668 -1.326 -28.744 1.00 77.12 354 LYS A O 1
ATOM 2885 N N . LEU A 1 355 ? 17.270 -0.867 -27.028 1.00 73.88 355 LEU A N 1
ATOM 2886 C CA . LEU A 1 355 ? 16.967 0.490 -27.475 1.00 73.88 355 LEU A CA 1
ATOM 2887 C C . LEU A 1 355 ? 18.239 1.349 -27.384 1.00 73.88 355 LEU A C 1
ATOM 2889 O O . LEU A 1 355 ? 18.915 1.299 -26.354 1.00 73.88 355 LEU A O 1
ATOM 2893 N N . PRO A 1 356 ? 18.588 2.101 -28.440 1.00 72.06 356 PRO A N 1
ATOM 2894 C CA . PRO A 1 356 ? 19.694 3.039 -28.385 1.00 72.06 356 PRO A CA 1
ATOM 2895 C C . PRO A 1 356 ? 19.359 4.169 -27.410 1.00 72.06 356 PRO A C 1
ATOM 2897 O O . PRO A 1 356 ? 18.205 4.587 -27.290 1.00 72.06 356 PRO A O 1
ATOM 2900 N N . GLU A 1 357 ? 20.379 4.685 -26.733 1.00 64.31 357 GLU A N 1
ATOM 2901 C CA . GLU A 1 357 ? 20.243 5.907 -25.947 1.00 64.31 357 GLU A CA 1
ATOM 2902 C C . GLU A 1 357 ? 20.049 7.086 -26.905 1.00 64.31 357 GLU A C 1
ATOM 2904 O O . GLU A 1 357 ? 20.945 7.440 -27.676 1.00 64.31 357 GLU A O 1
ATOM 2909 N N . VAL A 1 358 ? 18.863 7.693 -26.881 1.00 60.00 358 VAL A N 1
ATOM 2910 C CA . VAL A 1 358 ? 18.591 8.909 -27.653 1.00 60.00 358 VAL A CA 1
ATOM 2911 C C . VAL A 1 358 ? 19.349 10.061 -26.990 1.00 60.00 358 VAL A C 1
ATOM 2913 O O . VAL A 1 358 ? 18.955 10.536 -25.924 1.00 60.00 358 VAL A O 1
ATOM 2916 N N . LYS A 1 359 ? 20.456 10.504 -27.599 1.00 51.50 359 LYS A N 1
ATOM 2917 C CA . LYS A 1 359 ? 21.162 11.723 -27.181 1.00 51.50 359 LYS A CA 1
ATOM 2918 C C . LYS A 1 359 ? 20.324 12.945 -27.564 1.00 51.50 359 LYS A C 1
ATOM 2920 O O . LYS A 1 359 ? 20.039 13.168 -28.738 1.00 51.50 359 LYS A O 1
ATOM 2925 N N . ASN A 1 360 ? 19.912 13.718 -26.562 1.00 44.84 360 ASN A N 1
ATOM 2926 C CA . ASN A 1 360 ? 19.200 14.981 -26.744 1.00 44.84 360 ASN A CA 1
ATOM 2927 C C . ASN A 1 360 ? 20.191 16.091 -27.123 1.00 44.84 360 ASN A C 1
ATOM 2929 O O . ASN A 1 360 ? 20.599 16.852 -26.251 1.00 44.84 360 ASN A O 1
ATOM 2933 N N . ASP A 1 361 ? 20.551 16.209 -28.400 1.00 43.28 361 ASP A N 1
ATOM 2934 C CA . ASP A 1 361 ? 21.396 17.327 -28.855 1.00 43.28 361 ASP A CA 1
ATOM 2935 C C . ASP A 1 361 ? 20.605 18.554 -29.350 1.00 43.28 361 ASP A C 1
ATOM 2937 O O . ASP A 1 361 ? 21.210 19.580 -29.621 1.00 43.28 361 ASP A O 1
ATOM 2941 N N . ASN A 1 362 ? 19.264 18.533 -29.377 1.00 43.50 362 ASN A N 1
ATOM 2942 C CA . ASN A 1 362 ? 18.466 19.650 -29.919 1.00 43.50 362 ASN A CA 1
ATOM 2943 C C . ASN A 1 362 ? 17.379 20.173 -28.961 1.00 43.50 362 ASN A C 1
ATOM 2945 O O . ASN A 1 362 ? 16.193 20.072 -29.263 1.00 43.50 362 ASN A O 1
ATOM 2949 N N . LEU A 1 363 ? 17.766 20.741 -27.812 1.00 40.19 363 LEU A N 1
ATOM 2950 C CA . LEU A 1 363 ? 16.879 21.582 -26.976 1.00 40.19 363 LEU A CA 1
ATOM 2951 C C . LEU A 1 363 ? 17.600 22.802 -26.358 1.00 40.19 363 LEU A C 1
ATOM 2953 O O . LEU A 1 363 ? 17.196 23.324 -25.319 1.00 40.19 363 LEU A O 1
ATOM 2957 N N . ARG A 1 364 ? 18.671 23.284 -26.990 1.00 38.47 364 ARG A N 1
ATOM 2958 C CA . ARG A 1 364 ? 19.238 24.608 -26.719 1.00 38.47 364 ARG A CA 1
ATOM 2959 C C . ARG A 1 364 ? 19.433 25.300 -28.052 1.00 38.47 364 ARG A C 1
ATOM 2961 O O . ARG A 1 364 ? 20.264 24.844 -28.818 1.00 38.47 364 ARG A O 1
ATOM 2968 N N . ASP A 1 365 ? 18.608 26.311 -28.284 1.00 40.31 365 ASP A N 1
ATOM 2969 C CA . ASP A 1 365 ? 18.753 27.410 -29.251 1.00 40.31 365 ASP A CA 1
ATOM 2970 C C . ASP A 1 365 ? 17.452 27.601 -30.018 1.00 40.31 365 ASP A C 1
ATOM 2972 O O . ASP A 1 365 ? 17.321 27.189 -31.157 1.00 40.31 365 ASP A O 1
ATOM 2976 N N . GLU A 1 366 ? 16.468 28.176 -29.327 1.00 37.19 366 GLU A N 1
ATOM 2977 C CA . GLU A 1 366 ? 15.415 29.037 -29.876 1.00 37.19 366 GLU A CA 1
ATOM 2978 C C . GLU A 1 366 ? 14.482 29.366 -28.705 1.00 37.19 366 GLU A C 1
ATOM 2980 O O . GLU A 1 366 ? 13.610 28.575 -28.375 1.00 37.19 366 GLU A O 1
ATOM 2985 N N . HIS A 1 367 ? 14.773 30.470 -28.000 1.00 38.06 367 HIS A N 1
ATOM 2986 C CA . HIS A 1 367 ? 13.886 31.282 -27.134 1.00 38.06 367 HIS A CA 1
ATOM 2987 C C . HIS A 1 367 ? 14.662 31.954 -25.987 1.00 38.06 367 HIS A C 1
ATOM 2989 O O . HIS A 1 367 ? 14.373 31.729 -24.817 1.00 38.06 367 HIS A O 1
ATOM 2995 N N . VAL A 1 368 ? 15.620 32.831 -26.311 1.00 36.62 368 VAL A N 1
ATOM 2996 C CA . VAL A 1 368 ? 15.982 33.963 -25.434 1.00 36.62 368 VAL A CA 1
ATOM 2997 C C . VAL A 1 368 ? 16.344 35.173 -26.305 1.00 36.62 368 VAL A C 1
ATOM 2999 O O . VAL A 1 368 ? 17.487 35.597 -26.353 1.00 36.62 368 VAL A O 1
ATOM 3002 N N . GLU A 1 369 ? 15.363 35.741 -27.004 1.00 36.47 369 GLU A N 1
ATOM 3003 C CA . GLU A 1 369 ? 15.445 37.114 -27.526 1.00 36.47 369 GLU A CA 1
ATOM 3004 C C . GLU A 1 369 ? 14.061 37.769 -27.451 1.00 36.47 369 GLU A C 1
ATOM 3006 O O . GLU A 1 369 ? 13.386 37.960 -28.452 1.00 36.47 369 GLU A O 1
ATOM 3011 N N . SER A 1 370 ? 13.610 38.084 -26.233 1.00 36.25 370 SER A N 1
ATOM 3012 C CA . SER A 1 370 ? 12.654 39.176 -25.980 1.00 36.25 370 SER A CA 1
ATOM 3013 C C . SER A 1 370 ? 12.382 39.305 -24.479 1.00 36.25 370 SER A C 1
ATOM 3015 O O . SER A 1 370 ? 11.510 38.616 -23.961 1.00 36.25 370 SER A O 1
ATOM 3017 N N . ALA A 1 371 ? 13.145 40.156 -23.784 1.00 34.69 371 ALA A N 1
ATOM 3018 C CA . ALA A 1 371 ? 12.701 40.955 -22.626 1.00 34.69 371 ALA A CA 1
ATOM 3019 C C . ALA A 1 371 ? 13.911 41.556 -21.885 1.00 34.69 371 ALA A C 1
ATOM 3021 O O . ALA A 1 371 ? 14.255 41.160 -20.774 1.00 34.69 371 ALA A O 1
ATOM 3022 N N . GLN A 1 372 ? 14.558 42.553 -22.487 1.00 33.88 372 GLN A N 1
ATOM 3023 C CA . GLN A 1 372 ? 15.281 43.569 -21.721 1.00 33.88 372 GLN A CA 1
ATOM 3024 C C . GLN A 1 372 ? 14.799 44.936 -22.187 1.00 33.88 372 GLN A C 1
ATOM 3026 O O . GLN A 1 372 ? 15.250 45.470 -23.194 1.00 33.88 372 GLN A O 1
ATOM 3031 N N . GLY A 1 373 ? 13.839 45.480 -21.449 1.00 32.44 373 GLY A N 1
ATOM 3032 C CA . GLY A 1 373 ? 13.289 46.797 -21.708 1.00 32.44 373 GLY A CA 1
ATOM 3033 C C . GLY A 1 373 ? 12.210 47.137 -20.698 1.00 32.44 373 GLY A C 1
ATOM 3034 O O . GLY A 1 373 ? 11.047 47.049 -21.040 1.00 32.44 373 GLY A O 1
ATOM 3035 N N . GLU A 1 374 ? 12.609 47.465 -19.465 1.00 31.73 374 GLU A N 1
ATOM 3036 C CA . GLU A 1 374 ? 12.043 48.581 -18.687 1.00 31.73 374 GLU A CA 1
ATOM 3037 C C . GLU A 1 374 ? 12.715 48.670 -17.307 1.00 31.73 374 GLU A C 1
ATOM 3039 O O . GLU A 1 374 ? 12.416 47.937 -16.369 1.00 31.73 374 GLU A O 1
ATOM 3044 N N . LYS A 1 375 ? 13.665 49.606 -17.190 1.00 34.28 375 LYS A N 1
ATOM 3045 C CA . LYS A 1 375 ? 14.075 50.183 -15.907 1.00 34.28 375 LYS A CA 1
ATOM 3046 C C . LYS A 1 375 ? 13.033 51.233 -15.531 1.00 34.28 375 LYS A C 1
ATOM 3048 O O . LYS A 1 375 ? 12.987 52.281 -16.173 1.00 34.28 375 LYS A O 1
ATOM 3053 N N . VAL A 1 376 ? 12.279 51.003 -14.461 1.00 32.75 376 VAL A N 1
ATOM 3054 C CA . VAL A 1 376 ? 11.548 52.068 -13.763 1.00 32.75 376 VAL A CA 1
ATOM 3055 C C . VAL A 1 376 ? 12.286 52.386 -12.467 1.00 32.75 376 VAL A C 1
ATOM 3057 O O . VAL A 1 376 ? 12.571 51.509 -11.656 1.00 32.75 376 VAL A O 1
ATOM 3060 N N . ARG A 1 377 ? 12.645 53.666 -12.345 1.00 32.00 377 ARG A N 1
ATOM 3061 C CA . ARG A 1 377 ? 13.178 54.327 -11.152 1.00 32.00 377 ARG A CA 1
ATOM 3062 C C . ARG A 1 377 ? 12.220 54.166 -9.972 1.00 32.00 377 ARG A C 1
ATOM 3064 O O . ARG A 1 377 ? 11.037 54.437 -10.150 1.00 32.00 377 ARG A O 1
ATOM 3071 N N . LEU A 1 378 ? 12.772 53.913 -8.789 1.00 32.44 378 LEU A N 1
ATOM 3072 C CA . LEU A 1 378 ? 12.558 54.724 -7.586 1.00 32.44 378 LEU A CA 1
ATOM 3073 C C . LEU A 1 378 ? 13.791 54.607 -6.689 1.00 32.44 378 LEU A C 1
ATOM 3075 O O . LEU A 1 378 ? 14.279 53.467 -6.528 1.00 32.44 378 LEU A O 1
#

Secondary structure (DSSP, 8-state):
---HHHHHHHHHHHHHHHHHHHHHHHHHHHHH---TT--HHHHHHHHHHHHHHHHHHHHHHHHHHHHHHHHHHHHHHHHHHHPPPPS--B-TTT--B-EEEEEEEEEETTEEEEEEEEE-SSSPPPEEEETTSPEE-PPPPPPTTT--S-EEEEEEE-TTSPEEEEEEETTT--EEEEEE-S--------HHHHHHHHHHHSPPHHHHHHHHHHHHHHHHHHHHHHHHHHHHHHHHHHHHHHH-B---HHHHHHHHHHHHHHTTEEEEEEPPPEESSSEEEEEEEEE-S-S-HHHHHHHHHHHHHHHHTTBSEEEEEEEEEEETTEEEEEEEE--SHHHHHHHHHHHHHTTSS---------SSSS---S--------

Mean predicted aligned error: 17.47 Å

Nearest PDB structures (foldseek):
  7z3o-assembly1_SY  TM=4.992E-01  e=1.008E-02  Thermochaetoides thermophila DSM 1495
  5wyk-assembly1_SZ  TM=5.360E-01  e=4.987E-02  Saccharomyces cerevisiae S288C
  6rm3-assembly1_SY0  TM=5.776E-01  e=6.942E-02  Vairimorpha necatrix
  8ova-assembly1_AT  TM=4.798E-01  e=5.270E-02  Trypanosoma brucei brucei
  7oyb-assembly1_Y2  TM=4.733E-01  e=1.021E-01  Danio rerio

Sequence (378 aa):
MKSFAEYEKMYDLGTIRHCQQVERISRKVFEESQDKDKTPAMYAGILELEMYFEKNEQWLKKKETIQSWVDRETKLDALYENAVAPTGIHCKECGQAISTDFKTLHTRDGIDDVLFFYRCTEPHMGRAFFSNGAEYISSKTKCVNCHKESIESESSKKDNGDIVVNDTCTSCGYLNTYTYELSAKEPEISEEEFQKLKERYCVSDKEGRGYIEFKSSLEQLKEIFKDVDDRKNSQAKYQLIASVESLTVPNLRERMVHLLNKAAFVEVRFSEPIMKKDVQITITAEDKTSAEPRHREQELLKMIRKDLAVTNWRLMSEGISSRMGVFTFSLRGFDNPEDIKKLVEQRLKDGELKLPEVKNDNLRDEHVESAQGEKVRL